Protein AF-0000000083566648 (afdb_homodimer)

Nearest PDB structures (foldseek):
  3crj-assembly1_B  TM=8.939E-01  e=5.869E-10  Haloarcula marismortui ATCC 43049
  2g3b-assembly1_B  TM=7.637E-01  e=7.105E-06  Rhodococcus jostii RHA1
  2gfn-assembly1_B  TM=8.210E-01  e=1.182E-04  Rhodococcus jostii RHA1
  3e7q-assembly1_A  TM=6.433E-01  e=3.565E-05  Pseudomonas aeruginosa
  8fw8-assembly1_B  TM=6.692E-01  e=3.257E-04  Neisseria gonorrhoeae

Radius of gyration: 29.74 Å; Cα contacts (8 Å, |Δi|>4): 534; chains: 2; bounding box: 152×76×70 Å

Sequence (474 aa):
MTDPDVREAIMEATYEALCEHGYTDLTAQDIADRTDKSKSLLFYHYDSKDDLVADLLAYLRERFDEGIKTTRTVAPTTRLAMFIDWYLYGSSGEDERRSFHTALLELRTQAPHNERYREQLQRSDEQLRTTLEGILQDGIDAGEFVDHDTAETAALLLAALDGARTRQLAFNRDEYLSQVRSGVITQVIDDLLADDASFPSEIQQELFGSAPDEASADGESAADENRDEDDAHDDDAMTDPDVREAIMEATYEALCEHGYTDLTAQDIADRTDKSKSLLFYHYDSKDDLVADLLAYLRERFDEGIKTTRTVAPTTRLAMFIDWYLYGSSGEDERRSFHTALLELRTQAPHNERYREQLQRSDEQLRTTLEGILQDGIDAGEFVDHDTAETAALLLAALDGARTRQLAFNRDEYLSQVRSGVITQVIDDLLADDASFPSEIQQELFGSAPDEASADGESAADENRDEDDAHDDDA

Foldseek 3Di:
DPDPVRLVLLLVLLLQQCLVQADVRRDLCSSCVSHVHDSVVVCVVPVGNLRSVLVSLVVVLVLLVVLLVVCPPDALLLSLVLLLCCLQQNLEDNSSVLSNLRNVVVLVVCCVVDVSSVVSVVVSVVSQQVSQLVSLVSCCVVQFFPDDDSNVLSVVSVVLSNVLSVCCNVVVPSVSSVVSVVCCCPPPVVNGGHPPHDRDPDRPDHSRPYDPDPPPCPVPPPPDPPDDPPPDDDDDD/DPDPVRLVLLLVLLLQQCLVQADVRRDLCSSCVSHVHDSVVVCVVPVGNLRSVLVSLVVVLVLLVVLLVVCPPDQLLLSLVLLLCCLQQNLEDNSSVLSNLRNVVVLVVCCVVDVSSVVSVVVSVVSQQVSQLVSLVSCCVVQFFPDDDSNVLSVVSVVLSNVLSVCCNVVVPSVSSVVSVVCCVPPPVVNGGHPPHDRDPDRPDHSRPYDPDPPPCPVPPPPDPVPPCVDDDPDDD

InterPro domains:
  IPR001647 DNA-binding HTH domain, TetR-type [PF00440] (10-55)
  IPR001647 DNA-binding HTH domain, TetR-type [PR00455] (10-23)
  IPR001647 DNA-binding HTH domain, TetR-type [PR00455] (31-54)
  IPR001647 DNA-binding HTH domain, TetR-type [PS50977] (4-64)
  IPR009057 Homedomain-like superfamily [SSF46689] (4-67)
  IPR036271 Tetracyclin repressor-like, C-terminal domain superfamily [SSF48498] (76-192)
  IPR039538 BetI-type transcriptional repressor, C-terminal [PF13977] (76-172)
  IPR050109 HTH-type, TetR-like transcriptional regulator [PTHR30055] (4-192)

Organism: NCBI:txid148449

Solvent-accessible surface area (backbone atoms only — not comparable to full-atom values): 25881 Å² total; per-residue (Å²): 128,74,53,70,66,57,46,50,47,50,38,52,17,42,50,51,31,29,31,72,50,23,60,90,66,49,48,60,60,56,26,22,71,59,41,98,48,52,54,67,55,49,50,71,77,26,90,41,66,66,50,49,53,44,48,36,55,52,50,54,47,53,53,47,54,55,27,52,63,71,41,70,84,49,55,37,50,50,44,50,49,28,51,52,46,34,73,70,54,42,60,58,64,68,67,61,40,52,23,40,53,48,24,50,52,46,48,38,68,41,13,79,80,29,68,66,48,28,51,51,51,43,53,49,48,51,50,54,44,52,51,45,26,48,37,49,45,49,15,34,75,71,57,39,25,50,89,69,64,38,67,35,50,34,45,28,51,51,15,24,51,46,14,19,49,53,48,20,57,32,60,72,36,71,62,43,44,58,38,29,52,50,26,43,42,68,45,41,48,58,75,34,37,22,94,91,40,73,72,69,91,69,80,91,61,62,53,44,66,61,66,76,70,78,75,77,77,74,69,77,77,80,76,82,82,69,75,78,83,72,76,73,86,81,79,82,134,129,72,53,68,67,56,44,48,47,50,39,50,16,42,51,52,32,29,31,73,50,24,60,89,66,48,48,60,60,55,25,22,72,59,42,98,47,52,54,66,57,50,51,71,78,28,91,42,67,64,49,50,53,42,48,35,52,53,50,52,47,51,52,47,54,55,27,53,61,71,42,70,85,50,56,36,49,50,44,50,49,29,50,54,46,34,74,71,53,43,59,56,65,69,65,61,39,53,23,40,52,50,24,49,51,45,48,38,68,41,12,79,79,29,68,66,49,27,51,49,51,44,52,49,49,49,48,54,45,51,50,46,26,47,38,48,47,50,15,35,75,71,57,39,24,50,90,71,64,37,67,35,50,34,44,27,52,52,14,24,51,46,13,19,49,51,49,19,57,33,60,72,36,71,63,41,44,59,38,28,53,51,26,44,43,69,45,40,47,57,77,34,39,22,93,91,39,74,72,69,90,71,79,91,60,62,52,42,68,61,68,76,70,77,74,77,75,75,68,75,74,78,73,80,78,73,72,83,72,82,68,71,89,73,84,92,132

Secondary structure (DSSP, 8-state):
---HHHHHHHHHHHHHHHHHHTTTT--HHHHHTTSSS-HHHHHHH-SSHHHHHHHHHHHHHHHHHHHHHTTTTS-HHHHHHHHHHHHHH-SS-HHHHHHHHHHHHHHHHHGGG-HHHHHHHHHHHHHHHHHHHHHHHHHHHTTSB-S--HHHHHHHHHHHHHHHHHHHHHHT-THHHHHHHHHHIIIIIHHHB-TT----SS--S-SS-----------------------------/---HHHHHHHHHHHHHHHHHHTTTT--HHHHHTTSSS-HHHHHHH-SSHHHHHHHHHHHHHHHHHHHHHTTTTS-HHHHHHHHHHHHHH-SS-HHHHHHHHHHHHHHHHHGGG-HHHHHHHHHHHHHHHHHHHHHHHHHHHTTSB-S--HHHHHHHHHHHHHHHHHHHHHHT-THHHHHHHHHHIIIIIHHHB-TT----SS--S-SS-----------------------------

Structure (mmCIF, N/CA/C/O backbone):
data_AF-0000000083566648-model_v1
#
loop_
_entity.id
_entity.type
_entity.pdbx_description
1 polymer 'TetR family transcriptional regulator'
#
loop_
_atom_site.group_PDB
_atom_site.id
_atom_site.type_symbol
_atom_site.label_atom_id
_atom_site.label_alt_id
_atom_site.label_comp_id
_atom_site.label_asym_id
_atom_site.label_entity_id
_atom_site.label_seq_id
_atom_site.pdbx_PDB_ins_code
_atom_site.Cartn_x
_atom_site.Cartn_y
_atom_site.Cartn_z
_atom_site.occupancy
_atom_site.B_iso_or_equiv
_atom_site.auth_seq_id
_atom_site.auth_comp_id
_atom_site.auth_asym_id
_atom_site.auth_atom_id
_atom_site.pdbx_PDB_model_num
ATOM 1 N N . MET A 1 1 ? -29.125 10.039 19.609 1 46.62 1 MET A N 1
ATOM 2 C CA . MET A 1 1 ? -28.969 9.164 18.453 1 46.62 1 MET A CA 1
ATOM 3 C C . MET A 1 1 ? -29.5 9.836 17.188 1 46.62 1 MET A C 1
ATOM 5 O O . MET A 1 1 ? -30.656 10.266 17.141 1 46.62 1 MET A O 1
ATOM 9 N N . THR A 1 2 ? -28.562 10.367 16.484 1 59.88 2 THR A N 1
ATOM 10 C CA . THR A 1 2 ? -28.938 11.125 15.297 1 59.88 2 THR A CA 1
ATOM 11 C C . THR A 1 2 ? -29.875 10.297 14.414 1 59.88 2 THR A C 1
ATOM 13 O O . THR A 1 2 ? -29.703 9.086 14.281 1 59.88 2 THR A O 1
ATOM 16 N N . ASP A 1 3 ? -31.047 10.781 14.164 1 75 3 ASP A N 1
ATOM 17 C CA . ASP A 1 3 ? -31.938 10.219 13.164 1 75 3 ASP A CA 1
ATOM 18 C C . ASP A 1 3 ? -31.156 9.633 11.992 1 75 3 ASP A C 1
ATOM 20 O O . ASP A 1 3 ? -30.203 10.25 11.508 1 75 3 ASP A O 1
ATOM 24 N N . PRO A 1 4 ? -31.391 8.359 11.688 1 76.25 4 PRO A N 1
ATOM 25 C CA . PRO A 1 4 ? -30.641 7.676 10.625 1 76.25 4 PRO A CA 1
ATOM 26 C C . PRO A 1 4 ? -30.531 8.516 9.352 1 76.25 4 PRO A C 1
ATOM 28 O O . PRO A 1 4 ? -29.5 8.484 8.68 1 76.25 4 PRO A O 1
ATOM 31 N N . ASP A 1 5 ? -31.484 9.258 9.133 1 79.44 5 ASP A N 1
ATOM 32 C CA . ASP A 1 5 ? -31.469 10.102 7.938 1 79.44 5 ASP A CA 1
ATOM 33 C C . ASP A 1 5 ? -30.453 11.242 8.086 1 79.44 5 ASP A C 1
ATOM 35 O O . ASP A 1 5 ? -29.75 11.57 7.133 1 79.44 5 ASP A O 1
ATOM 39 N N . VAL A 1 6 ? -30.469 11.75 9.289 1 84.69 6 VAL A N 1
ATOM 40 C CA . VAL A 1 6 ? -29.547 12.852 9.555 1 84.69 6 VAL A CA 1
ATOM 41 C C . VAL A 1 6 ? -28.109 12.352 9.492 1 84.69 6 VAL A C 1
ATOM 43 O O . VAL A 1 6 ? -27.25 12.992 8.891 1 84.69 6 VAL A O 1
ATOM 46 N N . ARG A 1 7 ? -27.906 11.172 10 1 90.19 7 ARG A N 1
ATOM 47 C CA . ARG A 1 7 ? -26.562 10.594 9.977 1 90.19 7 ARG A CA 1
ATOM 48 C C . ARG A 1 7 ? -26.094 10.352 8.547 1 90.19 7 ARG A C 1
ATOM 50 O O . ARG A 1 7 ? -24.969 10.68 8.195 1 90.19 7 ARG A O 1
ATOM 57 N N . GLU A 1 8 ? -27.031 9.852 7.812 1 91.06 8 GLU A N 1
ATOM 58 C CA . GLU A 1 8 ? -26.688 9.555 6.426 1 91.06 8 GLU A CA 1
ATOM 59 C C . GLU A 1 8 ? -26.297 10.82 5.672 1 91.06 8 GLU A C 1
ATOM 61 O O . GLU A 1 8 ? -25.297 10.836 4.941 1 91.06 8 GLU A O 1
ATOM 66 N N . ALA A 1 9 ? -27 11.836 5.922 1 89.88 9 ALA A N 1
ATOM 67 C CA . ALA A 1 9 ? -26.719 13.109 5.254 1 89.88 9 ALA A CA 1
ATOM 68 C C . ALA A 1 9 ? -25.359 13.664 5.684 1 89.88 9 ALA A C 1
ATOM 70 O O . ALA A 1 9 ? -24.594 14.141 4.852 1 89.88 9 ALA A O 1
ATOM 71 N N . ILE A 1 10 ? -25.094 13.5 6.906 1 92.81 10 ILE A N 1
ATOM 72 C CA . ILE A 1 10 ? -23.844 14.016 7.441 1 92.81 10 ILE A CA 1
ATOM 73 C C . ILE A 1 10 ? -22.688 13.172 6.93 1 92.81 10 ILE A C 1
ATOM 75 O O . ILE A 1 10 ? -21.625 13.711 6.566 1 92.81 10 ILE A O 1
ATOM 79 N N . MET A 1 11 ? -22.891 11.914 6.875 1 92.31 11 MET A N 1
ATOM 80 C CA . MET A 1 11 ? -21.844 11.008 6.426 1 92.31 11 MET A CA 1
ATOM 81 C C . MET A 1 11 ? -21.547 11.211 4.945 1 92.31 11 MET A C 1
ATOM 83 O O . MET A 1 11 ? -20.375 11.242 4.543 1 92.31 11 MET A O 1
ATOM 87 N N . GLU A 1 12 ? -22.562 11.438 4.195 1 89.88 12 GLU A N 1
ATOM 88 C CA . GLU A 1 12 ? -22.375 11.703 2.775 1 89.88 12 GLU A CA 1
ATOM 89 C C . GLU A 1 12 ? -21.641 13.023 2.559 1 89.88 12 GLU A C 1
ATOM 91 O O . GLU A 1 12 ? -20.719 13.109 1.737 1 89.88 12 GLU A O 1
ATOM 96 N N . ALA A 1 13 ? -22.016 13.977 3.316 1 92.25 13 ALA A N 1
ATOM 97 C CA . ALA A 1 13 ? -21.359 15.281 3.242 1 92.25 13 ALA A CA 1
ATOM 98 C C . ALA A 1 13 ? -19.906 15.188 3.682 1 92.25 13 ALA A C 1
ATOM 100 O O . ALA A 1 13 ? -19.016 15.789 3.07 1 92.25 13 ALA A O 1
ATOM 101 N N . THR A 1 14 ? -19.703 14.453 4.754 1 91.69 14 THR A N 1
ATOM 102 C CA . THR A 1 14 ? -18.359 14.258 5.254 1 91.69 14 THR A CA 1
ATOM 103 C C . THR A 1 14 ? -17.484 13.555 4.215 1 91.69 14 THR A C 1
ATOM 105 O O . THR A 1 14 ? -16.344 13.945 3.982 1 91.69 14 THR A O 1
ATOM 108 N N . TYR A 1 15 ? -18.078 12.602 3.607 1 88.38 15 TYR A N 1
ATOM 109 C CA . TYR A 1 15 ? -17.391 11.852 2.561 1 88.38 15 TYR A CA 1
ATOM 110 C C . TYR A 1 15 ? -16.984 12.773 1.415 1 88.38 15 TYR A C 1
ATOM 112 O O . TYR A 1 15 ? -15.812 12.789 1.013 1 88.38 15 TYR A O 1
ATOM 120 N N . GLU A 1 16 ? -17.875 13.523 0.971 1 88.75 16 GLU A N 1
ATOM 121 C CA . GLU A 1 16 ? -17.625 14.422 -0.154 1 88.75 16 GLU A CA 1
ATOM 122 C C . GLU A 1 16 ? -16.578 15.477 0.198 1 88.75 16 GLU A C 1
ATOM 124 O O . GLU A 1 16 ? -15.68 15.758 -0.6 1 88.75 16 GLU A O 1
ATOM 129 N N . ALA A 1 17 ? -16.688 16.047 1.339 1 90.69 17 ALA A N 1
ATOM 130 C CA . ALA A 1 17 ? -15.742 17.062 1.782 1 90.69 17 ALA A CA 1
ATOM 131 C C . ALA A 1 17 ? -14.336 16.484 1.912 1 90.69 17 ALA A C 1
ATOM 133 O O . ALA A 1 17 ? -13.359 17.109 1.517 1 90.69 17 ALA A O 1
ATOM 134 N N . LEU A 1 18 ? -14.266 15.289 2.457 1 88 18 LEU A N 1
ATOM 135 C CA . LEU A 1 18 ? -12.984 14.617 2.625 1 88 18 LEU A CA 1
ATOM 136 C C . LEU A 1 18 ? -12.336 14.336 1.272 1 88 18 LEU A C 1
ATOM 138 O O . LEU A 1 18 ? -11.133 14.539 1.1 1 88 18 LEU A O 1
ATOM 142 N N . CYS A 1 19 ? -13.141 13.906 0.337 1 83.25 19 CYS A N 1
ATOM 143 C CA . CYS A 1 19 ? -12.648 13.617 -1.005 1 83.25 19 CYS A CA 1
ATOM 144 C C . CYS A 1 19 ? -12.148 14.883 -1.688 1 83.25 19 CYS A C 1
ATOM 146 O O . CYS A 1 19 ? -11.156 14.844 -2.418 1 83.25 19 CYS A O 1
ATOM 148 N N . GLU A 1 20 ? -12.781 15.93 -1.397 1 84.56 20 GLU A N 1
ATOM 149 C CA . GLU A 1 20 ? -12.453 17.188 -2.074 1 84.56 20 GLU A CA 1
ATOM 150 C C . GLU A 1 20 ? -11.242 17.859 -1.433 1 84.56 20 GLU A C 1
ATOM 152 O O . GLU A 1 20 ? -10.352 18.344 -2.135 1 84.56 20 GLU A O 1
ATOM 157 N N . HIS A 1 21 ? -11.188 17.828 -0.092 1 85.5 21 HIS A N 1
ATOM 158 C CA . HIS A 1 21 ? -10.211 18.672 0.588 1 85.5 21 HIS A CA 1
ATOM 159 C C . HIS A 1 21 ? -9.07 17.844 1.166 1 85.5 21 HIS A C 1
ATOM 161 O O . HIS A 1 21 ? -8.008 18.391 1.496 1 85.5 21 HIS A O 1
ATOM 167 N N . GLY A 1 22 ? -9.367 16.562 1.224 1 80.88 22 GLY A N 1
ATOM 168 C CA . GLY A 1 22 ? -8.422 15.758 1.979 1 80.88 22 GLY A CA 1
ATOM 169 C C . GLY A 1 22 ? -8.594 15.883 3.48 1 80.88 22 GLY A C 1
ATOM 170 O O . GLY A 1 22 ? -9.383 16.703 3.951 1 80.88 22 GLY A O 1
ATOM 171 N N . TYR A 1 23 ? -7.891 15.086 4.18 1 80.94 23 TYR A N 1
ATOM 172 C CA . TYR A 1 23 ? -8.047 15.062 5.629 1 80.94 23 TYR A CA 1
ATOM 173 C C . TYR A 1 23 ? -7.426 16.297 6.262 1 80.94 23 TYR A C 1
ATOM 175 O O . TYR A 1 23 ? -8.023 16.922 7.148 1 80.94 23 TYR A O 1
ATOM 183 N N . THR A 1 24 ? -6.246 16.594 5.855 1 75.88 24 THR A N 1
ATOM 184 C CA . THR A 1 24 ? -5.477 17.672 6.465 1 75.88 24 THR A CA 1
ATOM 185 C C . THR A 1 24 ? -6.219 19 6.344 1 75.88 24 THR A C 1
ATOM 187 O O . THR A 1 24 ? -6.285 19.766 7.309 1 75.88 24 THR A O 1
ATOM 190 N N . ASP A 1 25 ? -6.867 19.25 5.285 1 83.56 25 ASP A N 1
ATOM 191 C CA . ASP A 1 25 ? -7.492 20.531 5.02 1 83.56 25 ASP A CA 1
ATOM 192 C C . ASP A 1 25 ? -8.992 20.484 5.305 1 83.56 25 ASP A C 1
ATOM 194 O O . ASP A 1 25 ? -9.695 21.484 5.129 1 83.56 25 ASP A O 1
ATOM 198 N N . LEU A 1 26 ? -9.445 19.375 5.77 1 89.69 26 LEU A N 1
ATOM 199 C CA . LEU A 1 26 ? -10.875 19.219 6.031 1 89.69 26 LEU A CA 1
ATOM 200 C C . LEU A 1 26 ? -11.305 20.047 7.246 1 89.69 26 LEU A C 1
ATOM 202 O O . LEU A 1 26 ? -10.625 20.031 8.273 1 89.69 26 LEU A O 1
ATOM 206 N N . THR A 1 27 ? -12.422 20.812 7.094 1 90.62 27 THR A N 1
ATOM 207 C CA . THR A 1 27 ? -12.992 21.547 8.219 1 90.62 27 THR A CA 1
ATOM 208 C C . THR A 1 27 ? -14.453 21.156 8.43 1 90.62 27 THR A C 1
ATOM 210 O O . THR A 1 27 ? -15.094 20.625 7.52 1 90.62 27 THR A O 1
ATOM 213 N N . ALA A 1 28 ? -14.875 21.5 9.609 1 91 28 ALA A N 1
ATOM 214 C CA . ALA A 1 28 ? -16.297 21.281 9.891 1 91 28 ALA A CA 1
ATOM 215 C C . ALA A 1 28 ? -17.172 22.125 8.977 1 91 28 ALA A C 1
ATOM 217 O O . ALA A 1 28 ? -18.266 21.719 8.586 1 91 28 ALA A O 1
ATOM 218 N N . GLN A 1 29 ? -16.672 23.25 8.641 1 93.19 29 GLN A N 1
ATOM 219 C CA . GLN A 1 29 ? -17.422 24.125 7.746 1 93.19 29 GLN A CA 1
ATOM 220 C C . GLN A 1 29 ? -17.547 23.531 6.352 1 93.19 29 GLN A C 1
ATOM 222 O O . GLN A 1 29 ? -18.594 23.625 5.715 1 93.19 29 GLN A O 1
ATOM 227 N N . ASP A 1 30 ? -16.547 22.906 5.906 1 94.25 30 ASP A N 1
ATOM 228 C CA . ASP A 1 30 ? -16.578 22.234 4.617 1 94.25 30 ASP A CA 1
ATOM 229 C C . ASP A 1 30 ? -17.688 21.188 4.582 1 94.25 30 ASP A C 1
ATOM 231 O O . ASP A 1 30 ? -18.328 20.984 3.545 1 94.25 30 ASP A O 1
ATOM 235 N N . ILE A 1 31 ? -17.875 20.484 5.676 1 93.94 31 ILE A N 1
ATOM 236 C CA . ILE A 1 31 ? -18.891 19.438 5.785 1 93.94 31 ILE A CA 1
ATOM 237 C C . ILE A 1 31 ? -20.281 20.062 5.867 1 93.94 31 ILE A C 1
ATOM 239 O O . ILE A 1 31 ? -21.188 19.672 5.148 1 93.94 31 ILE A O 1
ATOM 243 N N . ALA A 1 32 ? -20.406 21.078 6.684 1 93.88 32 ALA A N 1
ATOM 244 C CA . ALA A 1 32 ? -21.672 21.75 6.867 1 93.88 32 ALA A CA 1
ATOM 245 C C . ALA A 1 32 ? -22.172 22.344 5.551 1 93.88 32 ALA A C 1
ATOM 247 O O . ALA A 1 32 ? -23.375 22.312 5.262 1 93.88 32 ALA A O 1
ATOM 248 N N . ASP A 1 33 ? -21.328 22.812 4.719 1 94.38 33 ASP A N 1
ATOM 249 C CA . ASP A 1 33 ? -21.656 23.469 3.453 1 94.38 33 ASP A CA 1
ATOM 250 C C . ASP A 1 33 ? -22.297 22.469 2.484 1 94.38 33 ASP A C 1
ATOM 252 O O . ASP A 1 33 ? -22.922 22.875 1.505 1 94.38 33 ASP A O 1
ATOM 256 N N . ARG A 1 34 ? -22.172 21.266 2.793 1 91.62 34 ARG A N 1
ATOM 257 C CA . ARG A 1 34 ? -22.656 20.219 1.886 1 91.62 34 ARG A CA 1
ATOM 258 C C . ARG A 1 34 ? -23.938 19.594 2.408 1 91.62 34 ARG A C 1
ATOM 260 O O . ARG A 1 34 ? -24.438 18.609 1.844 1 91.62 34 ARG A O 1
ATOM 267 N N . THR A 1 35 ? -24.312 20.125 3.465 1 88.69 35 THR A N 1
ATOM 268 C CA . THR A 1 35 ? -25.578 19.688 4.047 1 88.69 35 THR A CA 1
ATOM 269 C C . THR A 1 35 ? -26.484 20.875 4.324 1 88.69 35 THR A C 1
ATOM 271 O O . THR A 1 35 ? -26.094 22.031 4.145 1 88.69 35 THR A O 1
ATOM 274 N N . ASP A 1 36 ? -27.688 20.531 4.621 1 88.75 36 ASP A N 1
ATOM 275 C CA . ASP A 1 36 ? -28.609 21.562 5.059 1 88.75 36 ASP A CA 1
ATOM 276 C C . ASP A 1 36 ? -28.484 21.812 6.562 1 88.75 36 ASP A C 1
ATOM 278 O O . ASP A 1 36 ? -29.359 22.453 7.16 1 88.75 36 ASP A O 1
ATOM 282 N N . LYS A 1 37 ? -27.438 21.297 7.109 1 86.38 37 LYS A N 1
ATOM 283 C CA . LYS A 1 37 ? -27.188 21.438 8.539 1 86.38 37 LYS A CA 1
ATOM 284 C C . LYS A 1 37 ? -26.109 22.469 8.82 1 86.38 37 LYS A C 1
ATOM 286 O O . LYS A 1 37 ? -25.172 22.641 8.039 1 86.38 37 LYS A O 1
ATOM 291 N N . SER A 1 38 ? -26.297 23.141 9.93 1 86.94 38 SER A N 1
ATOM 292 C CA . SER A 1 38 ? -25.312 24.141 10.328 1 86.94 38 SER A CA 1
ATOM 293 C C . SER A 1 38 ? -24.094 23.484 10.984 1 86.94 38 SER A C 1
ATOM 295 O O . SER A 1 38 ? -24.172 22.344 11.445 1 86.94 38 SER A O 1
ATOM 297 N N . LYS A 1 39 ? -23.031 24.234 11.008 1 90.69 39 LYS A N 1
ATOM 298 C CA . LYS A 1 39 ? -21.828 23.797 11.711 1 90.69 39 LYS A CA 1
ATOM 299 C C . LYS A 1 39 ? -22.125 23.531 13.188 1 90.69 39 LYS A C 1
ATOM 301 O O . LYS A 1 39 ? -21.609 22.562 13.758 1 90.69 39 LYS A O 1
ATOM 306 N N . SER A 1 40 ? -23.047 24.312 13.758 1 89.12 40 SER A N 1
ATOM 307 C CA . SER A 1 40 ? -23.422 24.156 15.164 1 89.12 40 SER A CA 1
ATOM 308 C C . SER A 1 40 ? -24.125 22.812 15.398 1 89.12 40 SER A C 1
ATOM 310 O O . SER A 1 40 ? -23.875 22.156 16.406 1 89.12 40 SER A O 1
ATOM 312 N N . LEU A 1 41 ? -24.906 22.453 14.523 1 87.75 41 LEU A N 1
ATOM 313 C CA . LEU A 1 41 ? -25.609 21.188 14.641 1 87.75 41 LEU A CA 1
ATOM 314 C C . LEU A 1 41 ? -24.641 20.016 14.539 1 87.75 41 LEU A C 1
ATOM 316 O O . LEU A 1 41 ? -24.797 19 15.227 1 87.75 41 LEU A O 1
ATOM 320 N N . LEU A 1 42 ? -23.688 20.156 13.609 1 91.12 42 LEU A N 1
ATOM 321 C CA . LEU A 1 42 ? -22.672 19.109 13.5 1 91.12 42 LEU A CA 1
ATOM 322 C C . LEU A 1 42 ? -21.984 18.875 14.844 1 91.12 42 LEU A C 1
ATOM 324 O O . LEU A 1 42 ? -21.812 17.734 15.266 1 91.12 42 LEU A O 1
ATOM 328 N N . PHE A 1 43 ? -21.75 20.031 15.523 1 88.5 43 PHE A N 1
ATOM 329 C CA . PHE A 1 43 ? -21.016 19.938 16.781 1 88.5 43 PHE A CA 1
ATOM 330 C C . PHE A 1 43 ? -21.938 19.547 17.922 1 88.5 43 PHE A C 1
ATOM 332 O O . PHE A 1 43 ? -21.453 19.188 19.016 1 88.5 43 PHE A O 1
ATOM 339 N N . TYR A 1 44 ? -23.234 19.641 17.672 1 87.06 44 TYR A N 1
ATOM 340 C CA . TYR A 1 44 ? -24.203 19.062 18.625 1 87.06 44 TYR A CA 1
ATOM 341 C C . TYR A 1 44 ? -24.109 17.547 18.641 1 87.06 44 TYR A C 1
ATOM 343 O O . TYR A 1 44 ? -24.219 16.922 19.688 1 87.06 44 TYR A O 1
ATOM 351 N N . HIS A 1 45 ? -23.781 17 17.484 1 87.56 45 HIS A N 1
ATOM 352 C CA . HIS A 1 45 ? -23.766 15.555 17.344 1 87.56 45 HIS A CA 1
ATOM 353 C C . HIS A 1 45 ? -22.359 15 17.469 1 87.56 45 HIS A C 1
ATOM 355 O O . HIS A 1 45 ? -22.172 13.859 17.906 1 87.56 45 HIS A O 1
ATOM 361 N N . TYR A 1 46 ? -21.375 15.82 17.062 1 91.5 46 TYR A N 1
ATOM 362 C CA . TYR A 1 46 ? -19.984 15.367 17.047 1 91.5 46 TYR A CA 1
ATOM 363 C C . TYR A 1 46 ? -19.078 16.344 17.781 1 91.5 46 TYR A C 1
ATOM 365 O O . TYR A 1 46 ? -19.203 17.562 17.609 1 91.5 46 TYR A O 1
ATOM 373 N N . ASP A 1 47 ? -18.156 15.844 18.484 1 87.69 47 ASP A N 1
ATOM 374 C CA . ASP A 1 47 ? -17.297 16.672 19.328 1 87.69 47 ASP A CA 1
ATOM 375 C C . ASP A 1 47 ? -16.188 17.312 18.516 1 87.69 47 ASP A C 1
ATOM 377 O O . ASP A 1 47 ? -15.633 18.344 18.922 1 87.69 47 ASP A O 1
ATOM 381 N N . SER A 1 48 ? -15.844 16.641 17.453 1 88.19 48 SER A N 1
ATOM 382 C CA . SER A 1 48 ? -14.711 17.141 16.672 1 88.19 48 SER A CA 1
ATOM 383 C C . SER A 1 48 ? -14.781 16.625 15.242 1 88.19 48 SER A C 1
ATOM 385 O O . SER A 1 48 ? -15.57 15.75 14.922 1 88.19 48 SER A O 1
ATOM 387 N N . LYS A 1 49 ? -13.977 17.188 14.445 1 87.81 49 LYS A N 1
ATOM 388 C CA . LYS A 1 49 ? -13.812 16.703 13.07 1 87.81 49 LYS A CA 1
ATOM 389 C C . LYS A 1 49 ? -13.367 15.25 13.039 1 87.81 49 LYS A C 1
ATOM 391 O O . LYS A 1 49 ? -13.836 14.469 12.203 1 87.81 49 LYS A O 1
ATOM 396 N N . ASP A 1 50 ? -12.625 14.93 14.039 1 85.88 50 ASP A N 1
ATOM 397 C CA . ASP A 1 50 ? -12.117 13.57 14.117 1 85.88 50 ASP A CA 1
ATOM 398 C C . ASP A 1 50 ? -13.25 12.578 14.406 1 85.88 50 ASP A C 1
ATOM 400 O O . ASP A 1 50 ? -13.258 11.469 13.875 1 85.88 50 ASP A O 1
ATOM 404 N N . ASP A 1 51 ? -14.156 13.047 15.164 1 88.75 51 ASP A N 1
ATOM 405 C CA . ASP A 1 51 ? -15.305 12.195 15.469 1 88.75 51 ASP A CA 1
ATOM 406 C C . ASP A 1 51 ? -16.156 11.969 14.219 1 88.75 51 ASP A C 1
ATOM 408 O O . ASP A 1 51 ? -16.688 10.875 14.016 1 88.75 51 ASP A O 1
ATOM 412 N N . LEU A 1 52 ? -16.266 12.992 13.445 1 90.75 52 LEU A N 1
ATOM 413 C CA . LEU A 1 52 ? -17.031 12.906 12.203 1 90.75 52 LEU A CA 1
ATOM 414 C C . LEU A 1 52 ? -16.375 11.93 11.234 1 90.75 52 LEU A C 1
ATOM 416 O O . LEU A 1 52 ? -17.047 11.078 10.656 1 90.75 52 LEU A O 1
ATOM 420 N N . VAL A 1 53 ? -15.109 12.047 11.164 1 90.19 53 VAL A N 1
ATOM 421 C CA . VAL A 1 53 ? -14.375 11.203 10.234 1 90.19 53 VAL A CA 1
ATOM 422 C C . VAL A 1 53 ? -14.391 9.758 10.734 1 90.19 53 VAL A C 1
ATOM 424 O O . VAL A 1 53 ? -14.531 8.82 9.938 1 90.19 53 VAL A O 1
ATOM 427 N N . ALA A 1 54 ? -14.281 9.57 11.992 1 89.06 54 ALA A N 1
ATOM 428 C CA . ALA A 1 54 ? -14.359 8.227 12.555 1 89.06 54 ALA A CA 1
ATOM 429 C C . ALA A 1 54 ? -15.719 7.59 12.281 1 89.06 54 ALA A C 1
ATOM 431 O O . ALA A 1 54 ? -15.797 6.41 11.93 1 89.06 54 ALA A O 1
ATOM 432 N N . ASP A 1 55 ? -16.688 8.352 12.438 1 90.88 55 ASP A N 1
ATOM 433 C CA . ASP A 1 55 ? -18.031 7.844 12.18 1 90.88 55 ASP A CA 1
ATOM 434 C C . ASP A 1 55 ? -18.234 7.551 10.695 1 90.88 55 ASP A C 1
ATOM 436 O O . ASP A 1 55 ? -18.953 6.617 10.328 1 90.88 55 ASP A O 1
ATOM 440 N N . LEU A 1 56 ? -17.672 8.352 9.844 1 91.75 56 LEU A N 1
ATOM 441 C CA . LEU A 1 56 ? -17.703 8.062 8.406 1 91.75 56 LEU A CA 1
ATOM 442 C C . LEU A 1 56 ? -17.094 6.695 8.117 1 91.75 56 LEU A C 1
ATOM 444 O O . LEU A 1 56 ? -17.672 5.922 7.34 1 91.75 56 LEU A O 1
ATOM 448 N N . LEU A 1 57 ? -16 6.371 8.75 1 88.75 57 LEU A N 1
ATOM 449 C CA . LEU A 1 57 ? -15.375 5.07 8.547 1 88.75 57 LEU A CA 1
ATOM 450 C C . LEU A 1 57 ? -16.312 3.941 8.977 1 88.75 57 LEU A C 1
ATOM 452 O O . LEU A 1 57 ? -16.406 2.918 8.297 1 88.75 57 LEU A O 1
ATOM 456 N N . ALA A 1 58 ? -17 4.172 10.055 1 88.88 58 ALA A N 1
ATOM 457 C CA . ALA A 1 58 ? -17.969 3.188 10.516 1 88.88 58 ALA A CA 1
ATOM 458 C C . ALA A 1 58 ? -19.125 3.059 9.531 1 88.88 58 ALA A C 1
ATOM 460 O O . ALA A 1 58 ? -19.562 1.947 9.227 1 88.88 58 ALA A O 1
ATOM 461 N N . TYR A 1 59 ? -19.547 4.156 9.062 1 89.31 59 TYR A N 1
ATOM 462 C CA . TYR A 1 59 ? -20.625 4.211 8.094 1 89.31 59 TYR A CA 1
ATOM 463 C C . TYR A 1 59 ? -20.266 3.457 6.82 1 89.31 59 TYR A C 1
ATOM 465 O O . TYR A 1 59 ? -21.062 2.672 6.301 1 89.31 59 TYR A O 1
ATOM 473 N N . LEU A 1 60 ? -19.125 3.654 6.332 1 85.5 60 LEU A N 1
ATOM 474 C CA . LEU A 1 60 ? -18.656 2.994 5.113 1 85.5 60 LEU A CA 1
ATOM 475 C C . LEU A 1 60 ? -18.516 1.492 5.332 1 85.5 60 LEU A C 1
ATOM 477 O O . LEU A 1 60 ? -18.781 0.702 4.426 1 85.5 60 LEU A O 1
ATOM 481 N N . ARG A 1 61 ? -18.094 1.109 6.48 1 87.38 61 ARG A N 1
ATOM 482 C CA . ARG A 1 61 ? -17.984 -0.306 6.82 1 87.38 61 ARG A CA 1
ATOM 483 C C . ARG A 1 61 ? -19.359 -0.973 6.801 1 87.38 61 ARG A C 1
ATOM 485 O O . ARG A 1 61 ? -19.5 -2.096 6.312 1 87.38 61 ARG A O 1
ATOM 492 N N . GLU A 1 62 ? -20.281 -0.279 7.371 1 87.5 62 GLU A N 1
ATOM 493 C CA . GLU A 1 62 ? -21.656 -0.795 7.387 1 87.5 62 GLU A CA 1
ATOM 494 C C . GLU A 1 62 ? -22.188 -0.972 5.973 1 87.5 62 GLU A C 1
ATOM 496 O O . GLU A 1 62 ? -22.828 -1.981 5.668 1 87.5 62 GLU A O 1
ATOM 501 N N . ARG A 1 63 ? -21.922 -0.034 5.152 1 83.81 63 ARG A N 1
ATOM 502 C CA . ARG A 1 63 ? -22.359 -0.113 3.764 1 83.81 63 ARG A CA 1
ATOM 503 C C . ARG A 1 63 ? -21.672 -1.265 3.035 1 83.81 63 ARG A C 1
ATOM 505 O O . ARG A 1 63 ? -22.297 -1.949 2.221 1 83.81 63 ARG A O 1
ATOM 512 N N . PHE A 1 64 ? -20.469 -1.481 3.361 1 86 64 PHE A N 1
ATOM 513 C CA . PHE A 1 64 ? -19.719 -2.602 2.805 1 86 64 PHE A CA 1
ATOM 514 C C . PHE A 1 64 ? -20.375 -3.928 3.191 1 86 64 PHE A C 1
ATOM 516 O O . PHE A 1 64 ? -20.578 -4.797 2.34 1 86 64 PHE A O 1
ATOM 523 N N . ASP A 1 65 ? -20.703 -4.023 4.441 1 86.06 65 ASP A N 1
ATOM 524 C CA . ASP A 1 65 ? -21.328 -5.25 4.938 1 86.06 65 ASP A CA 1
ATOM 525 C C . ASP A 1 65 ? -22.641 -5.527 4.219 1 86.06 65 ASP A C 1
ATOM 527 O O . ASP A 1 65 ? -22.922 -6.672 3.857 1 86.06 65 ASP 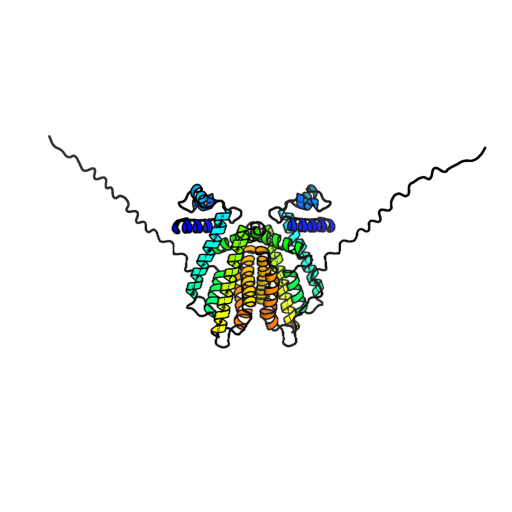A O 1
ATOM 531 N N . GLU A 1 66 ? -23.344 -4.5 4.012 1 85.12 66 GLU A N 1
ATOM 532 C CA . GLU A 1 66 ? -24.625 -4.648 3.32 1 85.12 66 GLU A CA 1
ATOM 533 C C . GLU A 1 66 ? -24.422 -5.07 1.868 1 85.12 66 GLU A C 1
ATOM 535 O O . GLU A 1 66 ? -25.172 -5.906 1.351 1 85.12 66 GLU A O 1
ATOM 540 N N . GLY A 1 67 ? -23.438 -4.52 1.258 1 83.12 67 GLY A N 1
ATOM 541 C CA . GLY A 1 67 ? -23.109 -4.891 -0.113 1 83.12 67 GLY A CA 1
ATOM 542 C C . GLY A 1 67 ? -22.688 -6.336 -0.259 1 83.12 67 GLY A C 1
ATOM 543 O O . GLY A 1 67 ? -23.109 -7.027 -1.187 1 83.12 67 GLY A O 1
ATOM 544 N N . ILE A 1 68 ? -21.906 -6.75 0.675 1 87.19 68 ILE A N 1
ATOM 545 C CA . ILE A 1 68 ? -21.391 -8.109 0.636 1 87.19 68 ILE A CA 1
ATOM 546 C C . ILE A 1 68 ? -22.531 -9.109 0.784 1 87.19 68 ILE A C 1
ATOM 548 O O . ILE A 1 68 ? -22.531 -10.164 0.138 1 87.19 68 ILE A O 1
ATOM 552 N N . LYS A 1 69 ? -23.469 -8.797 1.586 1 86.94 69 LYS A N 1
ATOM 553 C CA . LYS A 1 69 ? -24.609 -9.68 1.808 1 86.94 69 LYS A CA 1
ATOM 554 C C . LYS A 1 69 ? -25.375 -9.922 0.511 1 86.94 69 LYS A C 1
ATOM 556 O O . LYS A 1 69 ? -25.922 -11 0.299 1 86.94 69 LYS A O 1
ATOM 561 N N . THR A 1 70 ? -25.328 -8.914 -0.347 1 84.44 70 THR A N 1
ATOM 562 C CA . THR A 1 70 ? -26.094 -9.008 -1.59 1 84.44 70 THR A CA 1
ATOM 563 C C . THR A 1 70 ? -25.375 -9.906 -2.592 1 84.44 70 THR A C 1
ATOM 565 O O . THR A 1 70 ? -25.969 -10.312 -3.598 1 84.44 70 THR A O 1
ATOM 568 N N . THR A 1 71 ? -24.141 -10.273 -2.316 1 85.88 71 THR A N 1
ATOM 569 C CA . THR A 1 71 ? -23.359 -11.047 -3.271 1 85.88 71 THR A CA 1
ATOM 570 C C . THR A 1 71 ? -23.391 -12.531 -2.922 1 85.88 71 THR A C 1
ATOM 572 O O . THR A 1 71 ? -22.875 -13.367 -3.666 1 85.88 71 THR A O 1
ATOM 575 N N . ARG A 1 72 ? -24.078 -12.891 -1.91 1 85.38 72 ARG A N 1
ATOM 576 C CA . ARG A 1 72 ? -24.016 -14.258 -1.402 1 85.38 72 ARG A CA 1
ATOM 577 C C . ARG A 1 72 ? -24.719 -15.227 -2.348 1 85.38 72 ARG A C 1
ATOM 579 O O . ARG A 1 72 ? -24.531 -16.438 -2.25 1 85.38 72 ARG A O 1
ATOM 586 N N . THR A 1 73 ? -25.375 -14.672 -3.371 1 87.62 73 THR A N 1
ATOM 587 C CA . THR A 1 73 ? -26.125 -15.516 -4.293 1 87.62 73 THR A CA 1
ATOM 588 C C . THR A 1 73 ? -25.281 -15.867 -5.516 1 87.62 73 THR A C 1
ATOM 590 O O . THR A 1 73 ? -25.688 -16.688 -6.34 1 87.62 73 THR A O 1
ATOM 593 N N . VAL A 1 74 ? -24.203 -15.289 -5.625 1 90.38 74 VAL A N 1
ATOM 594 C CA . VAL A 1 74 ? -23.359 -15.547 -6.793 1 90.38 74 VAL A CA 1
ATOM 595 C C . VAL A 1 74 ? -22.203 -16.469 -6.41 1 90.38 74 VAL A C 1
ATOM 597 O O . VAL A 1 74 ? -21.875 -16.609 -5.23 1 90.38 74 VAL A O 1
ATOM 600 N N . ALA A 1 75 ? -21.578 -17.062 -7.422 1 93.56 75 ALA A N 1
ATOM 601 C CA . ALA A 1 75 ? -20.484 -18.016 -7.207 1 93.56 75 ALA A CA 1
ATOM 602 C C . ALA A 1 75 ? -19.312 -17.344 -6.508 1 93.56 75 ALA A C 1
ATOM 604 O O . ALA A 1 75 ? -19.016 -16.172 -6.75 1 93.56 75 ALA A O 1
ATOM 605 N N . PRO A 1 76 ? -18.594 -18.094 -5.645 1 95.38 76 PRO A N 1
ATOM 606 C CA . PRO A 1 76 ? -17.469 -17.531 -4.895 1 95.38 76 PRO A CA 1
ATOM 607 C C . PRO A 1 76 ? -16.422 -16.891 -5.801 1 95.38 76 PRO A C 1
ATOM 609 O O . PRO A 1 76 ? -15.852 -15.852 -5.465 1 95.38 76 PRO A O 1
ATOM 612 N N . THR A 1 77 ? -16.188 -17.5 -6.957 1 95.69 77 THR A N 1
ATOM 613 C CA . THR A 1 77 ? -15.219 -16.906 -7.887 1 95.69 77 THR A CA 1
ATOM 614 C C . THR A 1 77 ? -15.695 -15.547 -8.375 1 95.69 77 THR A C 1
ATOM 616 O O . THR A 1 77 ? -14.898 -14.617 -8.5 1 95.69 77 THR A O 1
ATOM 619 N N . THR A 1 78 ? -16.938 -15.461 -8.586 1 94.12 78 THR A N 1
ATOM 620 C CA . THR A 1 78 ? -17.531 -14.188 -9.016 1 94.12 78 THR A CA 1
ATOM 621 C C . THR A 1 78 ? -17.484 -13.172 -7.879 1 94.12 78 THR A C 1
ATOM 623 O O . THR A 1 78 ? -17.188 -12 -8.102 1 94.12 78 THR A O 1
ATOM 626 N N . ARG A 1 79 ? -17.797 -13.602 -6.691 1 94.38 79 ARG A N 1
ATOM 627 C CA . ARG A 1 79 ? -17.719 -12.734 -5.527 1 94.38 79 ARG A CA 1
ATOM 628 C C . ARG A 1 79 ? -16.297 -12.188 -5.34 1 94.38 79 ARG A C 1
ATOM 630 O O . ARG A 1 79 ? -16.125 -11.016 -5.012 1 94.38 79 ARG A O 1
ATOM 637 N N . LEU A 1 80 ? -15.312 -13.07 -5.57 1 96.12 80 LEU A N 1
ATOM 638 C CA . LEU A 1 80 ? -13.922 -12.648 -5.449 1 96.12 80 LEU A CA 1
ATOM 639 C C . LEU A 1 80 ? -13.586 -11.586 -6.488 1 96.12 80 LEU A C 1
ATOM 641 O O . LEU A 1 80 ? -12.938 -10.586 -6.168 1 96.12 80 LEU A O 1
ATOM 645 N N . ALA A 1 81 ? -14.07 -11.797 -7.668 1 94.19 81 ALA A N 1
ATOM 646 C CA . ALA A 1 81 ? -13.836 -10.828 -8.734 1 94.19 81 ALA A CA 1
ATOM 647 C C . ALA A 1 81 ? -14.484 -9.484 -8.398 1 94.19 81 ALA A C 1
ATOM 649 O O . ALA A 1 81 ? -13.883 -8.43 -8.625 1 94.19 81 ALA A O 1
ATOM 650 N N . MET A 1 82 ? -15.648 -9.523 -7.848 1 90.75 82 MET A N 1
ATOM 651 C CA . MET A 1 82 ? -16.359 -8.312 -7.449 1 90.75 82 MET A CA 1
ATOM 652 C C . MET A 1 82 ? -15.602 -7.578 -6.348 1 90.75 82 MET A C 1
ATOM 654 O O . MET A 1 82 ? -15.492 -6.352 -6.379 1 90.75 82 MET A O 1
ATOM 658 N N . PHE A 1 83 ? -15.125 -8.328 -5.438 1 92.75 83 PHE A N 1
ATOM 659 C CA . PHE A 1 83 ? -14.359 -7.75 -4.344 1 92.75 83 PHE A CA 1
ATOM 660 C C . PHE A 1 83 ? -13.117 -7.043 -4.867 1 92.75 83 PHE A C 1
ATOM 662 O O . PHE A 1 83 ? -12.852 -5.895 -4.508 1 92.75 83 PHE A O 1
ATOM 669 N N . ILE A 1 84 ? -12.375 -7.699 -5.762 1 93.94 84 ILE A N 1
ATOM 670 C CA . ILE A 1 84 ? -11.133 -7.172 -6.312 1 93.94 84 ILE A CA 1
ATOM 671 C C . ILE A 1 84 ? -11.43 -5.902 -7.113 1 93.94 84 ILE A C 1
ATOM 673 O O . ILE A 1 84 ? -10.766 -4.879 -6.93 1 93.94 84 ILE A O 1
ATOM 677 N N . ASP A 1 85 ? -12.414 -5.867 -7.902 1 90.25 85 ASP A N 1
ATOM 678 C CA . ASP A 1 85 ? -12.734 -4.727 -8.758 1 90.25 85 ASP A CA 1
ATOM 679 C C . ASP A 1 85 ? -13.25 -3.551 -7.926 1 90.25 85 ASP A C 1
ATOM 681 O O . ASP A 1 85 ? -12.938 -2.395 -8.219 1 90.25 85 ASP A O 1
ATOM 685 N N . TRP A 1 86 ? -14 -3.92 -6.965 1 86.81 86 TRP A N 1
ATOM 686 C CA . TRP A 1 86 ? -14.461 -2.873 -6.062 1 86.81 86 TRP A CA 1
ATOM 687 C C . TRP A 1 86 ? -13.289 -2.205 -5.355 1 86.81 86 TRP A C 1
ATOM 689 O O . TRP A 1 86 ? -13.234 -0.979 -5.246 1 86.81 86 TRP A O 1
ATOM 699 N N . TYR A 1 87 ? -12.398 -2.99 -4.855 1 90 87 TYR A N 1
ATOM 700 C CA . TYR A 1 87 ? -11.258 -2.463 -4.117 1 90 87 TYR A CA 1
ATOM 701 C C . TYR A 1 87 ? -10.391 -1.585 -5.012 1 90 87 TYR A C 1
ATOM 703 O O . TYR A 1 87 ? -9.93 -0.519 -4.59 1 90 87 TYR A O 1
ATOM 711 N N . LEU A 1 88 ? -10.203 -1.989 -6.25 1 89.88 88 LEU A N 1
ATOM 712 C CA . LEU A 1 88 ? -9.281 -1.311 -7.148 1 89.88 88 LEU A CA 1
ATOM 713 C C . LEU A 1 88 ? -9.945 -0.109 -7.809 1 89.88 88 LEU A C 1
ATOM 715 O O . LEU A 1 88 ? -9.312 0.935 -7.992 1 89.88 88 LEU A O 1
ATOM 719 N N . TYR A 1 89 ? -11.211 -0.274 -8.141 1 81.81 89 TYR A N 1
ATOM 720 C CA . TYR A 1 89 ? -11.812 0.712 -9.023 1 81.81 89 TYR A CA 1
ATOM 721 C C . TYR A 1 89 ? -12.961 1.436 -8.344 1 81.81 89 TYR A C 1
ATOM 723 O O . TYR A 1 89 ? -13.391 2.5 -8.789 1 81.81 89 TYR A O 1
ATOM 731 N N . GLY A 1 90 ? -13.352 1.009 -7.203 1 75.06 90 GLY A N 1
ATOM 732 C CA . GLY A 1 90 ? -14.453 1.629 -6.492 1 75.06 90 GLY A CA 1
ATOM 733 C C . GLY A 1 90 ? -15.805 1.358 -7.137 1 75.06 90 GLY A C 1
ATOM 734 O O . GLY A 1 90 ? -15.898 0.585 -8.094 1 75.06 90 GLY A O 1
ATOM 735 N N . SER A 1 91 ? -16.953 1.737 -6.402 1 59.91 91 SER A N 1
ATOM 736 C CA . SER A 1 91 ? -18.312 1.607 -6.914 1 59.91 91 SER A CA 1
ATOM 737 C C . SER A 1 91 ? -18.703 2.805 -7.777 1 59.91 91 SER A C 1
ATOM 739 O O . SER A 1 91 ? -19.641 2.727 -8.57 1 59.91 91 SER A O 1
ATOM 741 N N . SER A 1 92 ? -18.016 3.971 -7.543 1 58.38 92 SER A N 1
ATOM 742 C CA . SER A 1 92 ? -18.516 5.195 -8.156 1 58.38 92 SER A CA 1
ATOM 743 C C . SER A 1 92 ? -17.531 5.746 -9.18 1 58.38 92 SER A C 1
ATOM 745 O O . SER A 1 92 ? -16.469 5.164 -9.398 1 58.38 92 SER A O 1
ATOM 747 N N . GLY A 1 93 ? -17.734 6.945 -9.781 1 56.06 93 GLY A N 1
ATOM 748 C CA . GLY A 1 93 ? -16.969 7.645 -10.805 1 56.06 93 GLY A CA 1
ATOM 749 C C . GLY A 1 93 ? -15.5 7.809 -10.438 1 56.06 93 GLY A C 1
ATOM 750 O O . GLY A 1 93 ? -15.141 7.789 -9.258 1 56.06 93 GLY A O 1
ATOM 751 N N . GLU A 1 94 ? -14.531 7.641 -11.289 1 57.19 94 GLU A N 1
ATOM 752 C CA . GLU A 1 94 ? -13.078 7.57 -11.211 1 57.19 94 GLU A CA 1
ATOM 753 C C . GLU A 1 94 ? -12.523 8.664 -10.305 1 57.19 94 GLU A C 1
ATOM 755 O O . GLU A 1 94 ? -11.672 8.406 -9.453 1 57.19 94 GLU A O 1
ATOM 760 N N . ASP A 1 95 ? -13.086 9.805 -10.414 1 58.59 95 ASP A N 1
ATOM 761 C CA . ASP A 1 95 ? -12.5 10.953 -9.727 1 58.59 95 ASP A CA 1
ATOM 762 C C . ASP A 1 95 ? -12.812 10.914 -8.234 1 58.59 95 ASP A C 1
ATOM 764 O O . ASP A 1 95 ? -11.953 11.234 -7.406 1 58.59 95 ASP A O 1
ATOM 768 N N . GLU A 1 96 ? -13.984 10.531 -7.93 1 59.34 96 GLU A N 1
ATOM 769 C CA . GLU A 1 96 ? -14.398 10.477 -6.531 1 59.34 96 GLU A CA 1
ATOM 770 C C . GLU A 1 96 ? -13.641 9.375 -5.781 1 59.34 96 GLU A C 1
ATOM 772 O O . GLU A 1 96 ? -13.25 9.562 -4.629 1 59.34 96 GLU A O 1
ATOM 777 N N . ARG A 1 97 ? -13.266 8.484 -6.5 1 58.03 97 ARG A N 1
ATOM 778 C CA . ARG A 1 97 ? -12.57 7.336 -5.926 1 58.03 97 ARG A CA 1
ATOM 779 C C . ARG A 1 97 ? -11.125 7.676 -5.594 1 58.03 97 ARG A C 1
ATOM 781 O O . ARG A 1 97 ? -10.633 7.32 -4.52 1 58.03 97 ARG A O 1
ATOM 788 N N . ARG A 1 98 ? -10.586 8.32 -6.453 1 63.94 98 ARG A N 1
ATOM 789 C CA . ARG A 1 98 ? -9.203 8.719 -6.238 1 63.94 98 ARG A CA 1
ATOM 790 C C . ARG A 1 98 ? -9.07 9.609 -5.004 1 63.94 98 ARG A C 1
ATOM 792 O O . ARG A 1 98 ? -8.141 9.445 -4.211 1 63.94 98 ARG A O 1
ATOM 799 N N . SER A 1 99 ? -10.125 10.359 -4.949 1 69 99 SER A N 1
ATOM 800 C CA . SER A 1 99 ? -10.086 11.32 -3.848 1 69 99 SER A CA 1
ATOM 801 C C . SER A 1 99 ? -10.273 10.625 -2.504 1 69 99 SER A C 1
ATOM 803 O O . SER A 1 99 ? -9.594 10.961 -1.528 1 69 99 SER A O 1
ATOM 805 N N . PHE A 1 100 ? -11.109 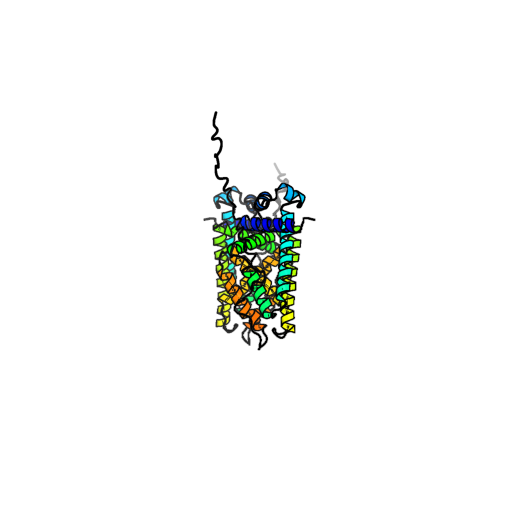9.602 -2.588 1 73.44 100 PHE A N 1
ATOM 806 C CA . PHE A 1 100 ? -11.359 8.922 -1.323 1 73.44 100 PHE A CA 1
ATOM 807 C C . PHE A 1 100 ? -10.141 8.125 -0.884 1 73.44 100 PHE A C 1
ATOM 809 O O . PHE A 1 100 ? -9.766 8.148 0.29 1 73.44 100 PHE A O 1
ATOM 816 N N . HIS A 1 101 ? -9.508 7.48 -1.791 1 77.38 101 HIS A N 1
ATOM 817 C CA . HIS A 1 101 ? -8.336 6.676 -1.453 1 77.38 101 HIS A CA 1
ATOM 818 C C . HIS A 1 101 ? -7.184 7.551 -0.986 1 77.38 101 HIS A C 1
ATOM 820 O O . HIS A 1 101 ? -6.422 7.164 -0.095 1 77.38 101 HIS A O 1
ATOM 826 N N . THR A 1 102 ? -7.188 8.695 -1.576 1 75.12 102 THR A N 1
ATOM 827 C CA . THR A 1 102 ? -6.18 9.648 -1.119 1 75.12 102 THR A CA 1
ATOM 828 C C . THR A 1 102 ? -6.438 10.055 0.329 1 75.12 102 THR A C 1
ATOM 830 O O . THR A 1 102 ? -5.516 10.07 1.146 1 75.12 102 THR A O 1
ATOM 833 N N . ALA A 1 103 ? -7.695 10.305 0.593 1 78 103 ALA A N 1
ATOM 834 C CA . ALA A 1 103 ? -8.07 10.664 1.958 1 78 103 ALA A CA 1
ATOM 835 C C . ALA A 1 103 ? -7.789 9.516 2.924 1 78 103 ALA A C 1
ATOM 837 O O . ALA A 1 103 ? -7.309 9.742 4.039 1 78 103 ALA A O 1
ATOM 838 N N . LEU A 1 104 ? -8.031 8.344 2.469 1 82.06 104 LEU A N 1
ATOM 839 C CA . LEU A 1 104 ? -7.801 7.172 3.307 1 82.06 104 LEU A CA 1
ATOM 840 C C . LEU A 1 104 ? -6.312 6.984 3.586 1 82.06 104 LEU A C 1
ATOM 842 O O . LEU A 1 104 ? -5.926 6.645 4.703 1 82.06 104 LEU A O 1
ATOM 846 N N . LEU A 1 105 ? -5.523 7.199 2.596 1 81.19 105 LEU A N 1
ATOM 847 C CA . LEU A 1 105 ? -4.078 7.125 2.777 1 81.19 105 LEU A CA 1
ATOM 848 C C . LEU A 1 105 ? -3.605 8.156 3.793 1 81.19 105 LEU A C 1
ATOM 850 O O . LEU A 1 105 ? -2.75 7.867 4.633 1 81.19 105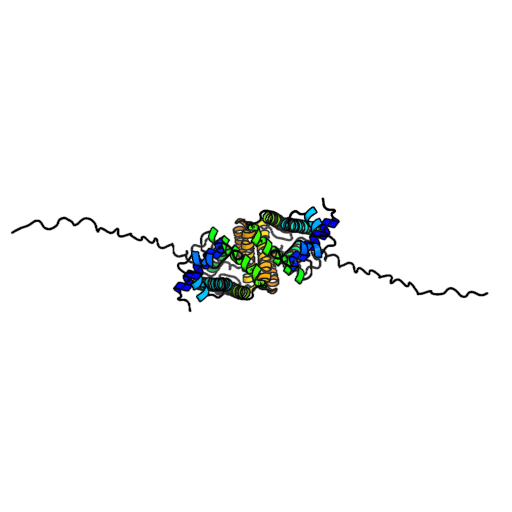 LEU A O 1
ATOM 854 N N . GLU A 1 106 ? -4.172 9.32 3.711 1 79.94 106 GLU A N 1
ATOM 855 C CA . GLU A 1 106 ? -3.834 10.367 4.68 1 79.94 106 GLU A CA 1
ATOM 856 C C . GLU A 1 106 ? -4.227 9.945 6.094 1 79.94 106 GLU A C 1
ATOM 858 O O . GLU A 1 106 ? -3.465 10.164 7.043 1 79.94 106 GLU A O 1
ATOM 863 N N . LEU A 1 107 ? -5.387 9.367 6.203 1 82.75 107 LEU A N 1
ATOM 864 C CA . LEU A 1 107 ? -5.844 8.914 7.512 1 82.75 107 LEU A CA 1
ATOM 865 C C . LEU A 1 107 ? -4.926 7.828 8.062 1 82.75 107 LEU A C 1
ATOM 867 O O . LEU A 1 107 ? -4.648 7.789 9.266 1 82.75 107 LEU A O 1
ATOM 871 N N . ARG A 1 108 ? -4.395 7.02 7.207 1 80.5 108 ARG A N 1
ATOM 872 C CA . ARG A 1 108 ? -3.496 5.941 7.609 1 80.5 108 ARG A CA 1
ATOM 873 C C . ARG A 1 108 ? -2.182 6.496 8.148 1 80.5 108 ARG A C 1
ATOM 875 O O . ARG A 1 108 ? -1.595 5.93 9.07 1 80.5 108 ARG A O 1
ATOM 882 N N . THR A 1 109 ? -1.746 7.609 7.59 1 77.5 109 THR A N 1
ATOM 883 C CA . THR A 1 109 ? -0.512 8.227 8.055 1 77.5 109 THR A CA 1
ATOM 884 C C . THR A 1 109 ? -0.707 8.852 9.438 1 77.5 109 THR A C 1
ATOM 886 O O . THR A 1 109 ? 0.255 9.023 10.188 1 77.5 109 THR A O 1
ATOM 889 N N . GLN A 1 110 ? -1.981 9.133 9.734 1 76.75 110 GLN A N 1
ATOM 890 C CA . GLN A 1 110 ? -2.287 9.758 11.016 1 76.75 110 GLN A CA 1
ATOM 891 C C . GLN A 1 110 ? -2.582 8.711 12.086 1 76.75 110 GLN A C 1
ATOM 893 O O . GLN A 1 110 ? -2.572 9.008 13.281 1 76.75 110 GLN A O 1
ATOM 898 N N . ALA A 1 111 ? -2.826 7.543 11.648 1 77.56 111 ALA A N 1
ATOM 899 C CA . ALA A 1 111 ? -3.309 6.473 12.516 1 77.56 111 ALA A CA 1
ATOM 900 C C . ALA A 1 111 ? -2.344 6.23 13.672 1 77.56 111 ALA A C 1
ATOM 902 O O . ALA A 1 111 ? -2.77 6.062 14.82 1 77.56 111 ALA A O 1
ATOM 903 N N . PRO A 1 112 ? -1.035 6.332 13.43 1 72.06 112 PRO A N 1
ATOM 904 C CA . PRO A 1 112 ? -0.12 6.094 14.547 1 72.06 112 PRO A CA 1
ATOM 905 C C . PRO A 1 112 ? -0.263 7.133 15.656 1 72.06 112 PRO A C 1
ATOM 907 O O . PRO A 1 112 ? 0.084 6.863 16.812 1 72.06 112 PRO A O 1
ATOM 910 N N . HIS A 1 113 ? -0.834 8.25 15.336 1 74.38 113 HIS A N 1
ATOM 911 C CA . HIS A 1 113 ? -0.888 9.344 16.297 1 74.38 113 HIS A CA 1
ATOM 912 C C . HIS A 1 113 ? -2.314 9.586 16.781 1 74.38 113 HIS A C 1
ATOM 914 O O . HIS A 1 113 ? -2.551 10.461 17.609 1 74.38 113 HIS A O 1
ATOM 920 N N . ASN A 1 114 ? -3.254 8.914 16.266 1 78.44 114 ASN A N 1
ATOM 921 C CA . ASN A 1 114 ? -4.664 9.055 16.594 1 78.44 114 ASN A CA 1
ATOM 922 C C . ASN A 1 114 ? -5.316 7.695 16.844 1 78.44 114 ASN A C 1
ATOM 924 O O . ASN A 1 114 ? -5.637 6.973 15.906 1 78.44 114 ASN A O 1
ATOM 928 N N . GLU A 1 115 ? -5.586 7.453 18.062 1 80.69 115 GLU A N 1
ATOM 929 C CA . GLU A 1 115 ? -6.082 6.141 18.453 1 80.69 115 GLU A CA 1
ATOM 930 C C . GLU A 1 115 ? -7.465 5.871 17.859 1 80.69 115 GLU A C 1
ATOM 932 O O . GLU A 1 115 ? -7.789 4.73 17.531 1 80.69 115 GLU A O 1
ATOM 937 N N . ARG A 1 116 ? -8.203 6.871 17.766 1 79.06 116 ARG A N 1
ATOM 938 C CA . ARG A 1 116 ? -9.555 6.703 17.234 1 79.06 116 ARG A CA 1
ATOM 939 C C . ARG A 1 116 ? -9.516 6.266 15.773 1 79.06 116 ARG A C 1
ATOM 941 O O . ARG A 1 116 ? -10.258 5.367 15.367 1 79.06 116 ARG A O 1
ATOM 948 N N . TYR A 1 117 ? -8.648 6.828 15.031 1 81.5 117 TYR A N 1
ATOM 949 C CA . TYR A 1 117 ? -8.477 6.438 13.641 1 81.5 117 TYR A CA 1
ATOM 950 C C . TYR A 1 117 ? -7.914 5.023 13.531 1 81.5 117 TYR A C 1
ATOM 952 O O . TYR A 1 117 ? -8.391 4.215 12.734 1 81.5 117 TYR A O 1
ATOM 960 N N . ARG A 1 118 ? -7.035 4.836 14.398 1 82.94 118 ARG A N 1
ATOM 961 C CA . ARG A 1 118 ? -6.395 3.527 14.359 1 82.94 118 ARG A CA 1
ATOM 962 C C . ARG A 1 118 ? -7.406 2.416 14.617 1 82.94 118 ARG A C 1
ATOM 964 O O . ARG A 1 118 ? -7.418 1.406 13.906 1 82.94 118 ARG A O 1
ATOM 971 N N . GLU A 1 119 ? -8.25 2.598 15.508 1 86.19 119 GLU A N 1
ATOM 972 C CA . GLU A 1 119 ? -9.25 1.588 15.844 1 86.19 119 GLU A CA 1
ATOM 973 C C . GLU A 1 119 ? -10.219 1.366 14.688 1 86.19 119 GLU A C 1
ATOM 975 O O . GLU A 1 119 ? -10.547 0.225 14.359 1 86.19 119 GLU A O 1
ATOM 980 N N . GLN A 1 120 ? -10.672 2.49 14.141 1 86.5 120 GLN A N 1
ATOM 981 C CA . GLN A 1 120 ? -11.633 2.371 13.047 1 86.5 120 GLN A CA 1
ATOM 982 C C . GLN A 1 120 ? -10.992 1.724 11.82 1 86.5 120 GLN A C 1
ATOM 984 O O . GLN A 1 120 ? -11.609 0.891 11.156 1 86.5 120 GLN A O 1
ATOM 989 N N . LEU A 1 121 ? -9.789 2.031 11.586 1 86.62 121 LEU A N 1
ATOM 990 C CA . LEU A 1 121 ? -9.07 1.463 10.453 1 86.62 121 LEU A CA 1
ATOM 991 C C . LEU A 1 121 ? -8.781 -0.018 10.672 1 86.62 121 LEU A C 1
ATOM 993 O O . LEU A 1 121 ? -8.867 -0.82 9.742 1 86.62 121 LEU A O 1
ATOM 997 N N . GLN A 1 122 ? -8.492 -0.356 11.883 1 87.81 122 GLN A N 1
ATOM 998 C CA . GLN A 1 122 ? -8.25 -1.756 12.219 1 87.81 122 GLN A CA 1
ATOM 999 C C . GLN A 1 122 ? -9.523 -2.588 12.055 1 87.81 122 GLN A C 1
ATOM 1001 O O . GLN A 1 122 ? -9.477 -3.707 11.539 1 87.81 122 GLN A O 1
ATOM 1006 N N . ARG A 1 123 ? -10.578 -2.033 12.477 1 89.31 123 ARG A N 1
ATOM 1007 C CA . ARG A 1 123 ? -11.852 -2.721 12.32 1 89.31 123 ARG A CA 1
ATOM 1008 C C . ARG A 1 123 ? -12.195 -2.91 10.844 1 89.31 123 ARG A C 1
ATOM 1010 O O . ARG A 1 123 ? -12.68 -3.969 10.445 1 89.31 123 ARG A O 1
ATOM 1017 N N . SER A 1 124 ? -11.961 -1.878 10.125 1 88.38 124 SER A N 1
ATOM 1018 C CA . SER A 1 124 ? -12.195 -1.959 8.688 1 88.38 124 SER A CA 1
ATOM 1019 C C . SER A 1 124 ? -11.32 -3.025 8.039 1 88.38 124 SER A C 1
ATOM 1021 O O . SER A 1 124 ? -11.789 -3.805 7.211 1 88.38 124 SER A O 1
ATOM 1023 N N . ASP A 1 125 ? -10.133 -3.09 8.453 1 90 125 ASP A N 1
ATOM 1024 C CA . ASP A 1 125 ? -9.203 -4.074 7.906 1 90 125 ASP A CA 1
ATOM 1025 C C . ASP A 1 125 ? -9.625 -5.492 8.266 1 90 125 ASP A C 1
ATOM 1027 O O . ASP A 1 125 ? -9.586 -6.395 7.43 1 90 125 ASP A O 1
ATOM 1031 N N . GLU A 1 126 ? -10.016 -5.648 9.461 1 91.69 126 GLU A N 1
ATOM 1032 C CA . GLU A 1 126 ? -10.469 -6.957 9.922 1 91.69 126 GLU A CA 1
ATOM 1033 C C . GLU A 1 126 ? -11.703 -7.418 9.141 1 91.69 126 GLU A C 1
ATOM 1035 O O . GLU A 1 126 ? -11.812 -8.594 8.797 1 91.69 126 GLU A O 1
ATOM 1040 N N . GLN A 1 127 ? -12.492 -6.535 8.891 1 92.62 127 GLN A N 1
ATOM 1041 C CA . GLN A 1 127 ? -13.695 -6.859 8.125 1 92.62 127 GLN A CA 1
ATOM 1042 C C . GLN A 1 127 ? -13.344 -7.273 6.699 1 92.62 127 GLN A C 1
ATOM 1044 O O . GLN A 1 127 ? -13.914 -8.234 6.172 1 92.62 127 GLN A O 1
ATOM 1049 N N . LEU A 1 128 ? -12.508 -6.52 6.078 1 93.19 128 LEU A N 1
ATOM 1050 C CA . LEU A 1 128 ? -12.062 -6.863 4.73 1 93.19 128 LEU A CA 1
ATOM 1051 C C . LEU A 1 128 ? -11.43 -8.25 4.707 1 93.19 128 LEU A C 1
ATOM 1053 O O . LEU A 1 128 ? -11.742 -9.062 3.836 1 93.19 128 LEU A O 1
ATOM 1057 N N . ARG A 1 129 ? -10.633 -8.5 5.707 1 94.56 129 ARG A N 1
ATOM 1058 C CA . ARG A 1 129 ? -9.922 -9.773 5.781 1 94.56 129 ARG A CA 1
ATOM 1059 C C . ARG A 1 129 ? -10.898 -10.93 5.988 1 94.56 129 ARG A C 1
ATOM 1061 O O . ARG A 1 129 ? -10.836 -11.938 5.281 1 94.56 129 ARG A O 1
ATOM 1068 N N . THR A 1 130 ? -11.766 -10.711 6.91 1 95.62 130 THR A N 1
ATOM 1069 C CA . THR A 1 130 ? -12.742 -11.758 7.219 1 95.62 130 THR A CA 1
ATOM 1070 C C . THR A 1 130 ? -13.633 -12.039 6.012 1 95.62 130 THR A C 1
ATOM 1072 O O . THR A 1 130 ? -13.922 -13.203 5.711 1 95.62 130 THR A O 1
ATOM 1075 N N . THR A 1 131 ? -14.023 -11.023 5.363 1 95.56 131 THR A N 1
ATOM 1076 C CA . THR A 1 131 ? -14.859 -11.172 4.176 1 95.56 131 THR A CA 1
ATOM 1077 C C . THR A 1 131 ? -14.117 -11.945 3.086 1 95.56 131 THR A C 1
ATOM 1079 O O . THR A 1 131 ? -14.656 -12.891 2.516 1 95.56 131 THR A O 1
ATOM 1082 N N . LEU A 1 132 ? -12.914 -11.547 2.818 1 96.81 132 LEU A N 1
ATOM 1083 C CA . LEU A 1 132 ? -12.133 -12.188 1.769 1 96.81 132 LEU A CA 1
ATOM 1084 C C . LEU A 1 132 ? -11.844 -13.648 2.119 1 96.81 132 LEU A C 1
ATOM 1086 O O . LEU A 1 132 ? -11.969 -14.531 1.27 1 96.81 132 LEU A O 1
ATOM 1090 N N . GLU A 1 133 ? -11.469 -13.906 3.344 1 97.62 133 GLU A N 1
ATOM 1091 C CA . GLU A 1 133 ? -11.258 -15.281 3.795 1 97.62 133 GLU A CA 1
ATOM 1092 C C . GLU A 1 133 ? -12.523 -16.125 3.631 1 97.62 133 GLU A C 1
ATOM 1094 O O . GLU A 1 133 ? -12.453 -17.281 3.23 1 97.62 133 GLU A O 1
ATOM 1099 N N . GLY A 1 134 ? -13.609 -15.492 3.977 1 97.06 134 GLY A N 1
ATOM 1100 C CA . GLY A 1 134 ? -14.891 -16.172 3.812 1 97.06 134 GLY A CA 1
ATOM 1101 C C . GLY A 1 134 ? -15.188 -16.531 2.369 1 97.06 134 GLY A C 1
ATOM 1102 O O . GLY A 1 134 ? -15.641 -17.641 2.084 1 97.06 134 GLY A O 1
ATOM 1103 N N . ILE A 1 135 ? -14.961 -15.633 1.457 1 96.88 135 ILE A N 1
ATOM 1104 C CA . ILE A 1 135 ? -15.18 -15.883 0.036 1 96.88 135 ILE A CA 1
ATOM 1105 C C . ILE A 1 135 ? -14.289 -17.031 -0.426 1 96.88 135 ILE A C 1
ATOM 1107 O O . ILE A 1 135 ? -14.75 -17.938 -1.126 1 96.88 135 ILE A O 1
ATOM 1111 N N . LEU A 1 136 ? -13.008 -17.016 -0.034 1 98.12 136 LEU A N 1
ATOM 1112 C CA . LEU A 1 136 ? -12.055 -18.047 -0.417 1 98.12 136 LEU A CA 1
ATOM 1113 C C . LEU A 1 136 ? -12.461 -19.406 0.148 1 98.12 136 LEU A C 1
ATOM 1115 O O . LEU A 1 136 ? -12.406 -20.422 -0.554 1 98.12 136 LEU A O 1
ATOM 1119 N N . GLN A 1 137 ? -12.906 -19.375 1.403 1 98.31 137 GLN A N 1
ATOM 1120 C CA . GLN A 1 137 ? -13.336 -20.625 2.031 1 98.31 137 GLN A CA 1
ATOM 1121 C C . GLN A 1 137 ? -14.586 -21.172 1.354 1 98.31 137 GLN A C 1
ATOM 1123 O O . GLN A 1 137 ? -14.688 -22.375 1.109 1 98.31 137 GLN A O 1
ATOM 1128 N N . ASP A 1 138 ? -15.516 -20.328 1.082 1 97.38 138 ASP A N 1
ATOM 1129 C CA . ASP A 1 138 ? -16.703 -20.734 0.344 1 97.38 138 ASP A CA 1
ATOM 1130 C C . ASP A 1 138 ? -16.328 -21.375 -0.992 1 97.38 138 ASP A C 1
ATOM 1132 O O . ASP A 1 138 ? -16.969 -22.344 -1.43 1 97.38 138 ASP A O 1
ATOM 1136 N N . GLY A 1 139 ? -15.336 -20.797 -1.645 1 97.69 139 GLY A N 1
ATOM 1137 C CA . GLY A 1 139 ? -14.859 -21.344 -2.908 1 97.69 139 GLY A CA 1
ATOM 1138 C C . GLY A 1 139 ? -14.266 -22.734 -2.773 1 97.69 139 GLY A C 1
ATOM 1139 O O . GLY A 1 139 ? -14.469 -23.594 -3.639 1 97.69 139 GLY A O 1
ATOM 1140 N N . ILE A 1 140 ? -13.523 -22.953 -1.681 1 98.12 140 ILE A N 1
ATOM 1141 C CA . ILE A 1 140 ? -12.977 -24.281 -1.409 1 98.12 140 ILE A CA 1
ATOM 1142 C C . ILE A 1 140 ? -14.117 -25.266 -1.17 1 98.12 140 ILE A C 1
ATOM 1144 O O . ILE A 1 140 ? -14.148 -26.344 -1.764 1 98.12 140 ILE A O 1
ATOM 1148 N N . ASP A 1 141 ? -15.07 -24.844 -0.379 1 97.62 141 ASP A N 1
ATOM 1149 C CA . ASP A 1 141 ? -16.188 -25.688 -0.012 1 97.62 141 ASP A CA 1
ATOM 1150 C C . ASP A 1 141 ? -17.047 -26.031 -1.232 1 97.62 141 ASP A C 1
ATOM 1152 O O . ASP A 1 141 ? -17.594 -27.125 -1.326 1 97.62 141 ASP A O 1
ATOM 1156 N N . ALA A 1 142 ? -17.156 -25.141 -2.17 1 96.44 142 ALA A N 1
ATOM 1157 C CA . ALA A 1 142 ? -17.969 -25.312 -3.375 1 96.44 142 ALA A CA 1
ATOM 1158 C C . ALA A 1 142 ? -17.188 -26.062 -4.449 1 96.44 142 ALA A C 1
ATOM 1160 O O . ALA A 1 142 ? -17.734 -26.375 -5.512 1 96.44 142 ALA A O 1
ATOM 1161 N N . GLY A 1 143 ? -15.922 -26.234 -4.227 1 97.25 143 GLY A N 1
ATOM 1162 C CA . GLY A 1 143 ? -15.094 -26.953 -5.188 1 97.25 143 GLY A CA 1
ATOM 1163 C C . GLY A 1 143 ? -14.617 -26.062 -6.328 1 97.25 143 GLY A C 1
ATOM 1164 O O . GLY A 1 143 ? -14.211 -26.578 -7.383 1 97.25 143 GLY A O 1
ATOM 1165 N N . GLU A 1 144 ? -14.688 -24.766 -6.137 1 97.31 144 GLU A N 1
ATOM 1166 C CA . GLU A 1 144 ? -14.242 -23.828 -7.164 1 97.31 144 GLU A CA 1
ATOM 1167 C C . GLU A 1 144 ? -12.758 -23.5 -7.008 1 97.31 144 GLU A C 1
ATOM 1169 O O . GLU A 1 144 ? -12.102 -23.109 -7.973 1 97.31 144 GLU A O 1
ATOM 1174 N N . PHE A 1 145 ? -12.297 -23.594 -5.797 1 97.81 145 PHE A N 1
ATOM 1175 C CA . PHE A 1 145 ? -10.883 -23.422 -5.492 1 97.81 145 PHE A CA 1
ATOM 1176 C C . PHE A 1 145 ? -10.297 -24.703 -4.918 1 97.81 145 PHE A C 1
ATOM 1178 O O . PHE A 1 145 ? -10.992 -25.469 -4.238 1 97.81 145 PHE A O 1
ATOM 1185 N N . VAL A 1 146 ? -9.016 -24.953 -5.168 1 97.62 146 VAL A N 1
ATOM 1186 C CA . VAL A 1 146 ? -8.281 -26.016 -4.504 1 97.62 146 VAL A CA 1
ATOM 1187 C C . VAL A 1 146 ? -7.992 -25.625 -3.057 1 97.62 146 VAL A C 1
ATOM 1189 O O . VAL A 1 146 ? -8.062 -24.453 -2.699 1 97.62 146 VAL A O 1
ATOM 1192 N N . ASP A 1 147 ? -7.703 -26.578 -2.252 1 97.5 147 ASP A N 1
ATOM 1193 C CA . ASP A 1 147 ? -7.359 -26.312 -0.858 1 97.5 147 ASP A CA 1
ATOM 1194 C C . ASP A 1 147 ? -6.105 -25.453 -0.754 1 97.5 147 ASP A C 1
ATOM 1196 O O . ASP A 1 147 ? -5.133 -25.672 -1.476 1 97.5 147 ASP A O 1
ATOM 1200 N N . HIS A 1 148 ? -6.223 -24.484 0.007 1 96.5 148 HIS A N 1
ATOM 1201 C CA . HIS A 1 148 ? -5.113 -23.562 0.25 1 96.5 148 HIS A CA 1
ATOM 1202 C C . HIS A 1 148 ? -5.293 -22.812 1.567 1 96.5 148 HIS A C 1
ATOM 1204 O O . HIS A 1 148 ? -6.34 -22.938 2.213 1 96.5 148 HIS A O 1
ATOM 1210 N N . ASP A 1 149 ? -4.289 -22.109 2.02 1 97 149 ASP A N 1
ATOM 1211 C CA . ASP A 1 149 ? -4.367 -21.281 3.217 1 97 149 ASP A CA 1
ATOM 1212 C C . ASP A 1 149 ? -5.102 -19.969 2.932 1 97 149 ASP A C 1
ATOM 1214 O O . ASP A 1 149 ? -4.508 -19.016 2.418 1 97 149 ASP A O 1
ATOM 1218 N N . THR A 1 150 ? -6.379 -19.922 3.336 1 97.88 150 THR A N 1
ATOM 1219 C CA . THR A 1 150 ? -7.227 -18.781 2.984 1 97.88 150 THR A CA 1
ATOM 1220 C C . THR A 1 150 ? -6.746 -17.516 3.684 1 97.88 150 THR A C 1
ATOM 1222 O O . THR A 1 150 ? -6.863 -16.422 3.137 1 97.88 150 THR A O 1
ATOM 1225 N N . ALA A 1 151 ? -6.168 -17.625 4.883 1 96.56 151 ALA A N 1
ATOM 1226 C CA . ALA A 1 151 ? -5.668 -16.469 5.609 1 96.56 151 ALA A CA 1
ATOM 1227 C C . ALA A 1 151 ? -4.461 -15.859 4.902 1 96.56 151 ALA A C 1
ATOM 1229 O O . ALA A 1 151 ? -4.387 -14.641 4.727 1 96.56 151 ALA A O 1
ATOM 1230 N N . GLU A 1 152 ? -3.588 -16.688 4.477 1 96.06 152 GLU A N 1
ATOM 1231 C CA . GLU A 1 152 ? -2.396 -16.234 3.77 1 96.06 152 GLU A CA 1
ATOM 1232 C C . GLU A 1 152 ? -2.76 -15.625 2.414 1 96.06 152 GLU A C 1
ATOM 1234 O O . GLU A 1 152 ? -2.227 -14.586 2.031 1 96.06 152 GLU A O 1
ATOM 1239 N N . THR A 1 153 ? -3.646 -16.312 1.744 1 97.56 153 THR A N 1
ATOM 1240 C CA . THR A 1 153 ? -4.082 -15.82 0.442 1 97.56 153 THR A CA 1
ATOM 1241 C C . THR A 1 153 ? -4.77 -14.461 0.578 1 97.56 153 THR A C 1
ATOM 1243 O O . THR A 1 153 ? -4.504 -13.539 -0.199 1 97.56 153 THR A O 1
ATOM 1246 N N . ALA A 1 154 ? -5.617 -14.32 1.587 1 97.62 154 ALA A N 1
ATOM 1247 C CA . ALA A 1 154 ? -6.316 -13.062 1.822 1 97.62 154 ALA A CA 1
ATOM 1248 C C . ALA A 1 154 ? -5.336 -11.938 2.141 1 97.62 154 ALA A C 1
ATOM 1250 O O . ALA A 1 154 ? -5.473 -10.82 1.635 1 97.62 154 ALA A O 1
ATOM 1251 N N . ALA A 1 155 ? -4.348 -12.242 2.939 1 95.88 155 ALA A N 1
ATOM 1252 C CA . ALA A 1 155 ? -3.34 -11.25 3.301 1 95.88 155 ALA A CA 1
ATOM 1253 C C . ALA A 1 155 ? -2.576 -10.773 2.07 1 95.88 155 ALA A C 1
ATOM 1255 O O . ALA A 1 155 ? -2.354 -9.57 1.897 1 95.88 155 ALA A O 1
ATOM 1256 N N . LEU A 1 156 ? -2.205 -11.695 1.247 1 97.38 156 LEU A N 1
ATOM 1257 C CA . LEU A 1 156 ? -1.47 -11.375 0.029 1 97.38 156 LEU A CA 1
ATOM 1258 C C . LEU A 1 156 ? -2.318 -10.523 -0.909 1 97.38 156 LEU A C 1
ATOM 1260 O O . LEU A 1 156 ? -1.852 -9.508 -1.424 1 97.38 156 LEU A O 1
ATOM 1264 N N . LEU A 1 157 ? -3.559 -10.922 -1.136 1 98.06 157 LEU A N 1
ATOM 1265 C CA . LEU A 1 157 ? -4.445 -10.203 -2.043 1 98.06 157 LEU A CA 1
ATOM 1266 C C . LEU A 1 157 ? -4.699 -8.781 -1.541 1 98.06 157 LEU A C 1
ATOM 1268 O O . LEU A 1 157 ? -4.605 -7.824 -2.307 1 98.06 157 LEU A O 1
ATOM 1272 N N . LEU A 1 158 ? -4.957 -8.641 -0.272 1 96.69 158 LEU A N 1
ATOM 1273 C CA . LEU A 1 158 ? -5.227 -7.32 0.289 1 96.69 158 LEU A CA 1
ATOM 1274 C C . LEU A 1 158 ? -3.992 -6.43 0.207 1 96.69 158 LEU A C 1
ATOM 1276 O O . LEU A 1 158 ? -4.098 -5.242 -0.103 1 96.69 158 LEU A O 1
ATOM 1280 N N . ALA A 1 159 ? -2.855 -7.016 0.489 1 96.5 159 ALA A N 1
ATOM 1281 C CA . ALA A 1 159 ? -1.617 -6.246 0.386 1 96.5 159 ALA A CA 1
ATOM 1282 C C . ALA A 1 159 ? -1.386 -5.77 -1.044 1 96.5 159 ALA A C 1
ATOM 1284 O O . ALA A 1 159 ? -1.061 -4.602 -1.27 1 96.5 159 ALA A O 1
ATOM 1285 N N . ALA A 1 160 ? -1.549 -6.66 -1.975 1 97.56 160 ALA A N 1
ATOM 1286 C CA . ALA A 1 160 ? -1.34 -6.32 -3.379 1 97.56 160 ALA A CA 1
ATOM 1287 C C . ALA A 1 160 ? -2.311 -5.234 -3.83 1 97.56 160 ALA A C 1
ATOM 1289 O O . ALA A 1 160 ? -1.916 -4.277 -4.504 1 97.56 160 ALA A O 1
ATOM 1290 N N . LEU A 1 161 ? -3.545 -5.371 -3.461 1 95.56 161 LEU A N 1
ATOM 1291 C CA . LEU A 1 161 ? -4.562 -4.402 -3.854 1 95.56 161 LEU A CA 1
ATOM 1292 C C . LEU A 1 161 ? -4.297 -3.043 -3.213 1 95.56 161 LEU A C 1
ATOM 1294 O O . LEU A 1 161 ? -4.406 -2.008 -3.873 1 95.56 161 LEU A O 1
ATOM 1298 N N . ASP A 1 162 ? -3.965 -3.088 -1.981 1 92.88 162 ASP A N 1
ATOM 1299 C CA . ASP A 1 162 ? -3.607 -1.858 -1.279 1 92.88 162 ASP A CA 1
ATOM 1300 C C . ASP A 1 162 ? -2.396 -1.188 -1.926 1 92.88 162 ASP A C 1
ATOM 1302 O O . ASP A 1 162 ? -2.391 0.028 -2.131 1 92.88 162 ASP A O 1
ATOM 1306 N N . GLY A 1 163 ? -1.416 -1.985 -2.193 1 93.5 163 GLY A N 1
ATOM 1307 C CA . GLY A 1 163 ? -0.23 -1.449 -2.844 1 93.5 163 GLY A CA 1
ATOM 1308 C C . GLY A 1 163 ? -0.517 -0.843 -4.203 1 93.5 163 GLY A C 1
ATOM 1309 O O . GLY A 1 163 ? 0.023 0.211 -4.547 1 93.5 163 GLY A O 1
ATOM 1310 N N . ALA A 1 164 ? -1.371 -1.478 -4.965 1 93.94 164 ALA A N 1
ATOM 1311 C CA . ALA A 1 164 ? -1.76 -0.958 -6.273 1 93.94 164 ALA A CA 1
ATOM 1312 C C . ALA A 1 164 ? -2.412 0.415 -6.148 1 93.94 164 ALA A C 1
ATOM 1314 O O . ALA A 1 164 ? -2.068 1.344 -6.883 1 93.94 164 ALA A O 1
ATOM 1315 N N . ARG A 1 165 ? -3.246 0.518 -5.223 1 89.12 165 ARG A N 1
ATOM 1316 C CA . ARG A 1 165 ? -3.965 1.772 -5.027 1 89.12 165 ARG A CA 1
ATOM 1317 C C . ARG A 1 165 ? -3.025 2.873 -4.543 1 89.12 165 ARG A C 1
ATOM 1319 O O . ARG A 1 165 ? -3.076 4 -5.039 1 89.12 165 ARG A O 1
ATOM 1326 N N . THR A 1 166 ? -2.242 2.562 -3.586 1 86.94 166 THR A N 1
ATOM 1327 C CA . THR A 1 166 ? -1.291 3.529 -3.051 1 86.94 166 THR A CA 1
ATOM 1328 C C . THR A 1 166 ? -0.343 4.016 -4.145 1 86.94 166 THR A C 1
ATOM 1330 O O . THR A 1 166 ? -0.085 5.219 -4.258 1 86.94 166 THR A O 1
ATOM 1333 N N . ARG A 1 167 ? 0.12 3.107 -4.914 1 87.62 167 ARG A N 1
ATOM 1334 C CA . ARG A 1 167 ? 1.047 3.459 -5.984 1 87.62 167 ARG A CA 1
ATOM 1335 C C . ARG A 1 167 ? 0.344 4.262 -7.074 1 87.62 167 ARG A C 1
ATOM 1337 O O . ARG A 1 167 ? 0.908 5.219 -7.609 1 87.62 167 ARG A O 1
ATOM 1344 N N . GLN A 1 168 ? -0.846 3.875 -7.414 1 87.56 168 GLN A N 1
ATOM 1345 C CA . GLN A 1 168 ? -1.626 4.641 -8.383 1 87.56 168 GLN A CA 1
ATOM 1346 C C . GLN A 1 168 ? -1.752 6.102 -7.957 1 87.56 168 GLN A C 1
ATOM 1348 O O . GLN A 1 168 ? -1.576 7.008 -8.773 1 87.56 168 GLN A O 1
ATOM 1353 N N . LEU A 1 169 ? -2.039 6.301 -6.73 1 80.56 169 LEU A N 1
ATOM 1354 C CA . LEU A 1 169 ? -2.271 7.637 -6.203 1 80.56 169 LEU A CA 1
ATOM 1355 C C . LEU A 1 169 ? -0.965 8.422 -6.117 1 80.56 169 LEU A C 1
ATOM 1357 O O . LEU A 1 169 ? -0.921 9.602 -6.461 1 80.56 169 LEU A O 1
ATOM 1361 N N . ALA A 1 170 ? 0.025 7.773 -5.652 1 80.31 170 ALA A N 1
ATOM 1362 C CA . ALA A 1 170 ? 1.314 8.43 -5.461 1 80.31 170 ALA A CA 1
ATOM 1363 C C . ALA A 1 170 ? 1.924 8.844 -6.797 1 80.31 170 ALA A C 1
ATOM 1365 O O . ALA A 1 170 ? 2.572 9.891 -6.895 1 80.31 170 ALA A O 1
ATOM 1366 N N . PHE A 1 171 ? 1.652 8.047 -7.824 1 82.88 171 PHE A N 1
ATOM 1367 C CA . PHE A 1 171 ? 2.357 8.289 -9.078 1 82.88 171 PHE A CA 1
ATOM 1368 C C . PHE A 1 171 ? 1.391 8.75 -10.164 1 82.88 171 PHE A C 1
ATOM 1370 O O . PHE A 1 171 ? 1.807 9.055 -11.281 1 82.88 171 PHE A O 1
ATOM 1377 N N . ASN A 1 172 ? 0.178 8.812 -9.812 1 80.56 172 ASN A N 1
ATOM 1378 C CA . ASN A 1 172 ? -0.881 9.227 -10.727 1 80.56 172 ASN A CA 1
ATOM 1379 C C . ASN A 1 172 ? -0.866 8.398 -12.016 1 80.56 172 ASN A C 1
ATOM 1381 O O . ASN A 1 172 ? -0.886 8.953 -13.109 1 80.56 172 ASN A O 1
ATOM 1385 N N . ARG A 1 173 ? -0.721 7.098 -11.836 1 84.12 173 ARG A N 1
ATOM 1386 C CA . ARG A 1 173 ? -0.679 6.164 -12.961 1 84.12 173 ARG A CA 1
ATOM 1387 C C . ARG A 1 173 ? -1.688 5.035 -12.773 1 84.12 173 ARG A C 1
ATOM 1389 O O . ARG A 1 173 ? -1.45 4.105 -12 1 84.12 173 ARG A O 1
ATOM 1396 N N . ASP A 1 174 ? -2.73 5.078 -13.586 1 86.19 174 ASP A N 1
ATOM 1397 C CA . ASP A 1 174 ? -3.822 4.121 -13.469 1 86.19 174 ASP A CA 1
ATOM 1398 C C . ASP A 1 174 ? -3.387 2.73 -13.93 1 86.19 174 ASP A C 1
ATOM 1400 O O . ASP A 1 174 ? -4 1.727 -13.555 1 86.19 174 ASP A O 1
ATOM 1404 N N . GLU A 1 175 ? -2.295 2.682 -14.695 1 88.94 175 GLU A N 1
ATOM 1405 C CA . GLU A 1 175 ? -1.825 1.414 -15.242 1 88.94 175 GLU A CA 1
ATOM 1406 C C . GLU A 1 175 ? -1.42 0.449 -14.133 1 88.94 175 GLU A C 1
ATOM 1408 O O . GLU A 1 175 ? -1.432 -0.769 -14.328 1 88.94 175 GLU A O 1
ATOM 1413 N N . TYR A 1 176 ? -1.085 0.972 -12.984 1 88.62 176 TYR A N 1
ATOM 1414 C CA . TYR A 1 176 ? -0.704 0.13 -11.859 1 88.62 176 TYR A CA 1
ATOM 1415 C C . TYR A 1 176 ? -1.858 -0.771 -11.438 1 88.62 176 TYR A C 1
ATOM 1417 O O . TYR A 1 176 ? -1.647 -1.928 -11.062 1 88.62 176 TYR A O 1
ATOM 1425 N N . LEU A 1 177 ? -3.092 -0.213 -11.531 1 92.12 177 LEU A N 1
ATOM 1426 C CA . LEU A 1 177 ? -4.25 -0.987 -11.102 1 92.12 177 LEU A CA 1
ATOM 1427 C C . LEU A 1 177 ? -4.461 -2.195 -12.008 1 92.12 177 LEU A C 1
ATOM 1429 O O . LEU A 1 177 ? -4.578 -3.324 -11.531 1 92.12 177 LEU A O 1
ATOM 1433 N N . SER A 1 178 ? -4.402 -1.938 -13.289 1 93.25 178 SER A N 1
ATOM 1434 C CA . SER A 1 178 ? -4.664 -3.018 -14.234 1 93.25 178 SER A CA 1
ATOM 1435 C C . SER A 1 178 ? -3.533 -4.043 -14.227 1 93.25 178 SER A C 1
ATOM 1437 O O . SER A 1 178 ? -3.775 -5.242 -14.375 1 93.25 178 SER A O 1
ATOM 1439 N N . GLN A 1 179 ? -2.309 -3.633 -14.055 1 94 179 GLN A N 1
ATOM 1440 C CA . GLN A 1 179 ? -1.17 -4.543 -14.016 1 94 179 GLN A CA 1
ATOM 1441 C C . GLN A 1 179 ? -1.242 -5.465 -12.797 1 94 179 GLN A C 1
ATOM 1443 O O . GLN A 1 179 ? -1.019 -6.672 -12.914 1 94 179 GLN A O 1
ATOM 1448 N N . VAL A 1 180 ? -1.586 -4.875 -11.711 1 96 180 VAL A N 1
ATOM 1449 C CA . VAL A 1 180 ? -1.667 -5.672 -10.484 1 96 180 VAL A CA 1
ATOM 1450 C C . VAL A 1 180 ? -2.873 -6.605 -10.562 1 96 180 VAL A C 1
ATOM 1452 O O . VAL A 1 180 ? -2.791 -7.77 -10.148 1 96 180 VAL A O 1
ATOM 1455 N N . ARG A 1 181 ? -3.963 -6.078 -11.078 1 95.12 181 ARG A N 1
ATOM 1456 C CA . ARG A 1 181 ? -5.121 -6.949 -11.258 1 95.12 181 ARG A CA 1
ATOM 1457 C C . ARG A 1 181 ? -4.77 -8.164 -12.109 1 95.12 181 ARG A C 1
ATOM 1459 O O . ARG A 1 181 ? -5.078 -9.297 -11.742 1 95.12 181 ARG A O 1
ATOM 1466 N N . SER A 1 182 ? -4.16 -7.895 -13.234 1 95.75 182 SER A N 1
ATOM 1467 C CA . SER A 1 182 ? -3.756 -8.969 -14.125 1 95.75 182 SER A CA 1
ATOM 1468 C C . SER A 1 182 ? -2.797 -9.938 -13.43 1 95.75 182 SER A C 1
ATOM 1470 O O . SER A 1 182 ? -2.941 -11.156 -13.555 1 95.75 182 SER A O 1
ATOM 1472 N N . GLY A 1 183 ? -1.852 -9.43 -12.703 1 95.69 183 GLY A N 1
ATOM 1473 C CA . GLY A 1 183 ? -0.9 -10.25 -11.969 1 95.69 183 GLY A CA 1
ATOM 1474 C C . GLY A 1 183 ? -1.555 -11.133 -10.922 1 95.69 183 GLY A C 1
ATOM 1475 O O . GLY A 1 183 ? -1.211 -12.305 -10.789 1 95.69 183 GLY A O 1
ATOM 1476 N N . VAL A 1 184 ? -2.498 -10.539 -10.195 1 96.94 184 VAL A N 1
ATOM 1477 C CA . VAL A 1 184 ? -3.227 -11.281 -9.172 1 96.94 184 VAL A CA 1
ATOM 1478 C C . VAL A 1 184 ? -3.98 -12.445 -9.812 1 96.94 184 VAL A C 1
ATOM 1480 O O . VAL A 1 184 ? -3.971 -13.562 -9.289 1 96.94 184 VAL A O 1
ATOM 1483 N N . ILE A 1 185 ? -4.57 -12.211 -10.945 1 95.69 185 ILE A N 1
ATOM 1484 C CA . ILE A 1 185 ? -5.371 -13.227 -11.617 1 95.69 185 ILE A CA 1
ATOM 1485 C C . ILE A 1 185 ? -4.457 -14.32 -12.18 1 95.69 185 ILE A C 1
ATOM 1487 O O . ILE A 1 185 ? -4.641 -15.5 -11.883 1 95.69 185 ILE A O 1
ATOM 1491 N N . THR A 1 186 ? -3.418 -13.992 -12.852 1 94.62 186 THR A N 1
ATOM 1492 C CA . THR A 1 186 ? -2.582 -14.922 -13.594 1 94.62 186 THR A CA 1
ATOM 1493 C C . THR A 1 186 ? -1.654 -15.688 -12.648 1 94.62 186 THR A C 1
ATOM 1495 O O . THR A 1 186 ? -1.362 -16.859 -12.875 1 94.62 186 THR A O 1
ATOM 1498 N N . GLN A 1 187 ? -1.297 -15.023 -11.547 1 95.38 187 GLN A N 1
ATOM 1499 C CA . GLN A 1 187 ? -0.206 -15.617 -10.781 1 95.38 187 GLN A CA 1
ATOM 1500 C C . GLN A 1 187 ? -0.693 -16.109 -9.43 1 95.38 187 GLN A C 1
ATOM 1502 O O . GLN A 1 187 ? 0.023 -16.844 -8.734 1 95.38 187 GLN A O 1
ATOM 1507 N N . VAL A 1 188 ? -1.896 -15.734 -9.039 1 96.56 188 VAL A N 1
ATOM 1508 C CA . VAL A 1 188 ? -2.408 -16.203 -7.75 1 96.56 188 VAL A CA 1
ATOM 1509 C C . VAL A 1 188 ? -3.717 -16.953 -7.957 1 96.56 188 VAL A C 1
ATOM 1511 O O . VAL A 1 188 ? -3.787 -18.156 -7.723 1 96.56 188 VAL A O 1
ATOM 1514 N N . ILE A 1 189 ? -4.668 -16.297 -8.586 1 96.88 189 ILE A N 1
ATOM 1515 C CA . ILE A 1 189 ? -6.027 -16.828 -8.641 1 96.88 189 ILE A CA 1
ATOM 1516 C C . ILE A 1 189 ? -6.078 -18.031 -9.57 1 96.88 189 ILE A C 1
ATOM 1518 O O . ILE A 1 189 ? -6.703 -19.047 -9.25 1 96.88 189 ILE A O 1
ATOM 1522 N N . ASP A 1 190 ? -5.43 -17.984 -10.664 1 95 190 ASP A N 1
ATOM 1523 C CA . ASP A 1 190 ? -5.461 -19.078 -11.633 1 95 190 ASP A CA 1
ATOM 1524 C C . ASP A 1 190 ? -4.938 -20.375 -11.016 1 95 190 ASP A C 1
ATOM 1526 O O . ASP A 1 190 ? -5.414 -21.469 -11.344 1 95 190 ASP A O 1
ATOM 1530 N N . ASP A 1 191 ? -3.998 -20.266 -10.117 1 94.25 191 ASP A N 1
ATOM 1531 C CA . ASP A 1 191 ? -3.41 -21.438 -9.484 1 94.25 191 ASP A CA 1
ATOM 1532 C C . ASP A 1 191 ? -4.32 -21.984 -8.391 1 94.25 191 ASP A C 1
ATOM 1534 O O . ASP A 1 191 ? -4.145 -23.125 -7.938 1 94.25 191 ASP A O 1
ATOM 1538 N N . LEU A 1 192 ? -5.27 -21.172 -7.973 1 96.12 192 LEU A N 1
ATOM 1539 C CA . LEU A 1 192 ? -6.18 -21.594 -6.914 1 96.12 192 LEU A CA 1
ATOM 1540 C C . LEU A 1 192 ? -7.43 -22.25 -7.504 1 96.12 192 LEU A C 1
ATOM 1542 O O . LEU A 1 192 ? -8.188 -22.906 -6.789 1 96.12 192 LEU A O 1
ATOM 1546 N N . LEU A 1 193 ? -7.645 -22 -8.75 1 96.38 193 LEU A N 1
ATOM 1547 C CA . LEU A 1 193 ? -8.859 -22.5 -9.383 1 96.38 193 LEU A CA 1
ATOM 1548 C C . LEU A 1 193 ? -8.82 -24.016 -9.516 1 96.38 193 LEU A C 1
ATOM 1550 O O . LEU A 1 193 ? -7.789 -24.594 -9.875 1 96.38 193 LEU A O 1
ATOM 1554 N N . ALA A 1 194 ? -9.914 -24.609 -9.242 1 96 194 ALA A N 1
ATOM 1555 C CA . ALA A 1 194 ? -10.094 -26.016 -9.562 1 96 194 ALA A CA 1
ATOM 1556 C C . ALA A 1 194 ? -10.188 -26.234 -11.062 1 96 194 ALA A C 1
ATOM 1558 O O . ALA A 1 194 ? -10.445 -25.297 -11.82 1 96 194 ALA A O 1
ATOM 1559 N N . ASP A 1 195 ? -9.93 -27.406 -11.539 1 91.56 195 ASP A N 1
ATOM 1560 C CA . ASP A 1 195 ? -9.812 -27.75 -12.953 1 91.56 195 ASP A CA 1
ATOM 1561 C C . ASP A 1 195 ? -11.039 -27.266 -13.734 1 91.56 195 ASP A C 1
ATOM 1563 O O . ASP A 1 195 ? -10.906 -26.766 -14.852 1 91.56 195 ASP A O 1
ATOM 1567 N N . ASP A 1 196 ? -12.273 -27.281 -13.211 1 89.94 196 ASP A N 1
ATOM 1568 C CA . ASP A 1 196 ? -13.484 -26.969 -13.961 1 89.94 196 ASP A CA 1
ATOM 1569 C C . ASP A 1 196 ? -13.984 -25.562 -13.609 1 89.94 196 ASP A C 1
ATOM 1571 O O . ASP A 1 196 ? -15.031 -25.125 -14.102 1 89.94 196 ASP A O 1
ATOM 1575 N N . ALA A 1 197 ? -13.141 -24.906 -12.812 1 91.44 197 ALA A N 1
ATOM 1576 C CA . ALA A 1 197 ? -13.578 -23.578 -12.391 1 91.44 197 ALA A CA 1
ATOM 1577 C C . ALA A 1 197 ? -12.93 -22.5 -13.242 1 91.44 197 ALA A C 1
ATOM 1579 O O . ALA A 1 197 ? -11.867 -22.703 -13.836 1 91.44 197 ALA A O 1
ATOM 1580 N N . SER A 1 198 ? -13.695 -21.391 -13.359 1 91.06 198 SER A N 1
ATOM 1581 C CA . SER A 1 198 ? -13.164 -20.25 -14.102 1 91.06 198 SER A CA 1
ATOM 1582 C C . SER A 1 198 ? -13.344 -18.953 -13.32 1 91.06 198 SER A C 1
ATOM 1584 O O . SER A 1 198 ? -14.25 -18.844 -12.484 1 91.06 198 SER A O 1
ATOM 1586 N N . PHE A 1 199 ? -12.453 -18.094 -13.539 1 92.31 199 PHE A N 1
ATOM 1587 C CA . PHE A 1 199 ? -12.539 -16.75 -12.977 1 92.31 199 PHE A CA 1
ATOM 1588 C C . PHE A 1 199 ? -13.117 -15.773 -13.992 1 92.31 199 PHE A C 1
ATOM 1590 O O . PHE A 1 199 ? -12.664 -15.719 -15.141 1 92.31 199 PHE A O 1
ATOM 1597 N N . PRO A 1 200 ? -14.094 -15.039 -13.586 1 88.75 200 PRO A N 1
ATOM 1598 C CA . PRO A 1 200 ? -14.766 -14.195 -14.586 1 88.75 200 PRO A CA 1
ATOM 1599 C C . PRO A 1 200 ? -13.867 -13.07 -15.102 1 88.75 200 PRO A C 1
ATOM 1601 O O . PRO A 1 200 ? -13.125 -12.461 -14.328 1 88.75 200 PRO A O 1
ATOM 1604 N N . SER A 1 201 ? -13.898 -12.789 -16.391 1 78.25 201 SER A N 1
ATOM 1605 C CA . SER A 1 201 ? -13.102 -11.734 -17.016 1 78.25 201 SER A CA 1
ATOM 1606 C C . SER A 1 201 ? -13.727 -10.367 -16.797 1 78.25 201 SER A C 1
ATOM 1608 O O . SER A 1 201 ? -13.023 -9.359 -16.719 1 78.25 201 SER A O 1
ATOM 1610 N N . GLU A 1 202 ? -15.016 -10.32 -16.844 1 74.88 202 GLU A N 1
ATOM 1611 C CA . GLU A 1 202 ? -15.75 -9.078 -16.641 1 74.88 202 GLU A CA 1
ATOM 1612 C C . GLU A 1 202 ? -16.828 -9.258 -15.57 1 74.88 202 GLU A C 1
ATOM 1614 O O . GLU A 1 202 ? -17.406 -10.336 -15.445 1 74.88 202 GLU A O 1
ATOM 1619 N N . ILE A 1 203 ? -16.891 -8.211 -14.766 1 68.25 203 ILE A N 1
ATOM 1620 C CA . ILE A 1 203 ? -17.922 -8.258 -13.727 1 68.25 203 ILE A CA 1
ATOM 1621 C C . ILE A 1 203 ? -19.109 -7.402 -14.141 1 68.25 203 ILE A C 1
ATOM 1623 O O . ILE A 1 203 ? -18.953 -6.25 -14.555 1 68.25 203 ILE A O 1
ATOM 1627 N N . GLN A 1 204 ? -20.281 -7.977 -14.172 1 59.41 204 GLN A N 1
ATOM 1628 C CA . GLN A 1 204 ? -21.5 -7.312 -14.594 1 59.41 204 GLN A CA 1
ATOM 1629 C C . GLN A 1 204 ? -22.078 -6.461 -13.469 1 59.41 204 GLN A C 1
ATOM 1631 O O . GLN A 1 204 ? -22.828 -5.516 -13.711 1 59.41 204 GLN A O 1
ATOM 1636 N N . GLN A 1 205 ? -21.844 -6.816 -12.219 1 58.5 205 GLN A N 1
ATOM 1637 C CA . GLN A 1 205 ? -22.453 -6.148 -11.078 1 58.5 205 GLN A CA 1
ATOM 1638 C C . GLN A 1 205 ? -21.391 -5.535 -10.164 1 58.5 205 GLN A C 1
ATOM 1640 O O . GLN A 1 205 ? -20.344 -6.133 -9.945 1 58.5 205 GLN A O 1
ATOM 1645 N N . GLU A 1 206 ? -21.812 -4.273 -9.852 1 65.38 206 GLU A N 1
ATOM 1646 C CA . GLU A 1 206 ? -20.938 -3.625 -8.883 1 65.38 206 GLU A CA 1
ATOM 1647 C C . GLU A 1 206 ? -21.297 -4.027 -7.457 1 65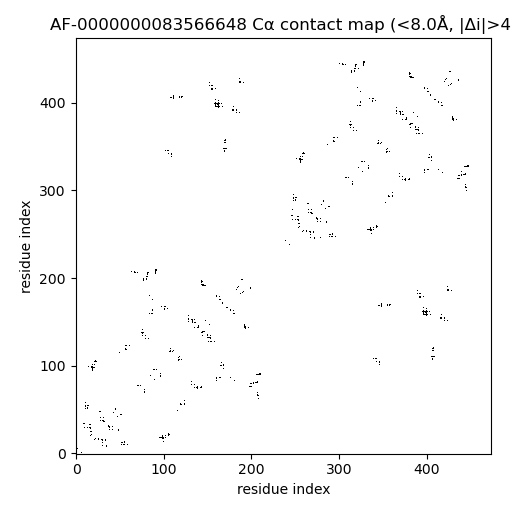.38 206 GLU A C 1
ATOM 1649 O O . GLU A 1 206 ? -22.453 -4.34 -7.168 1 65.38 206 GLU A O 1
ATOM 1654 N N . LEU A 1 207 ? -20.328 -4.406 -6.668 1 62.75 207 LEU A N 1
ATOM 1655 C CA . LEU A 1 207 ? -20.531 -4.77 -5.273 1 62.75 207 LEU A CA 1
ATOM 1656 C C . LEU A 1 207 ? -21.484 -3.789 -4.598 1 62.75 207 LEU A C 1
ATOM 1658 O O . LEU A 1 207 ? -22.328 -4.188 -3.789 1 62.75 207 LEU A O 1
ATOM 1662 N N . PHE A 1 208 ? -21.266 -2.398 -4.809 1 60.94 208 PHE A N 1
ATOM 1663 C CA . PHE A 1 208 ? -22.172 -1.405 -4.238 1 60.94 208 PHE A CA 1
ATOM 1664 C C . PHE A 1 208 ? -23.016 -0.743 -5.328 1 60.94 208 PHE A C 1
ATOM 1666 O O . PHE A 1 208 ? -22.516 -0.524 -6.441 1 60.94 208 PHE A O 1
ATOM 1673 N N . GLY A 1 209 ? -24.203 -1.262 -5.496 1 50.16 209 GLY A N 1
ATOM 1674 C CA . GLY A 1 209 ? -25.094 -0.6 -6.449 1 50.16 209 GLY A CA 1
ATOM 1675 C C . GLY A 1 209 ? -24.766 0.874 -6.625 1 50.16 209 GLY A C 1
ATOM 1676 O O . GLY A 1 209 ? -24.141 1.485 -5.766 1 50.16 209 GLY A O 1
ATOM 1677 N N . SER A 1 210 ? -24.625 1.312 -7.902 1 44.41 210 SER A N 1
ATOM 1678 C CA . SER A 1 210 ? -24.438 2.73 -8.188 1 44.41 210 SER A CA 1
ATOM 1679 C C . SER A 1 210 ? -25.156 3.598 -7.156 1 44.41 210 SER A C 1
ATOM 1681 O O . SER A 1 210 ? -26.219 3.227 -6.656 1 44.41 210 SER A O 1
ATOM 1683 N N . ALA A 1 211 ? -24.391 4.453 -6.453 1 40.12 211 ALA A N 1
ATOM 1684 C CA . ALA A 1 211 ? -25.172 5.438 -5.711 1 40.12 211 ALA A CA 1
ATOM 1685 C C . ALA A 1 211 ? -26.5 5.699 -6.391 1 40.12 211 ALA A C 1
ATOM 1687 O O . ALA A 1 211 ? -26.609 5.656 -7.621 1 40.12 211 ALA A O 1
ATOM 1688 N N . PRO A 1 212 ? -27.594 5.652 -5.648 1 34.66 212 PRO A N 1
ATOM 1689 C CA . PRO A 1 212 ? -28.828 6.008 -6.336 1 34.66 212 PRO A CA 1
ATOM 1690 C C . PRO A 1 212 ? -28.656 7.168 -7.316 1 34.66 212 PRO A C 1
ATOM 1692 O O . PRO A 1 212 ? -27.875 8.086 -7.055 1 34.66 212 PRO A O 1
ATOM 1695 N N . ASP A 1 213 ? -28.688 6.922 -8.586 1 34.09 213 ASP A N 1
ATOM 1696 C CA . ASP A 1 213 ? -28.812 8.047 -9.508 1 34.09 213 ASP A CA 1
ATOM 1697 C C . ASP A 1 213 ? -29.484 9.234 -8.82 1 34.09 213 ASP A C 1
ATOM 1699 O O . ASP A 1 213 ? -30.438 9.062 -8.047 1 34.09 213 ASP A O 1
ATOM 1703 N N . GLU A 1 214 ? -28.828 10.367 -8.664 1 34.94 214 GLU A N 1
ATOM 1704 C CA . GLU A 1 214 ? -29.547 11.586 -8.305 1 34.94 214 GLU A CA 1
ATOM 1705 C C . GLU A 1 214 ? -31 11.547 -8.766 1 34.94 214 GLU A C 1
ATOM 1707 O O . GLU A 1 214 ? -31.266 11.367 -9.961 1 34.94 214 GLU A O 1
ATOM 1712 N N . ALA A 1 215 ? -32 11.289 -8.023 1 31.06 215 ALA A N 1
ATOM 1713 C CA . ALA A 1 215 ? -33.406 11.609 -8.281 1 31.06 215 ALA A CA 1
ATOM 1714 C C . ALA A 1 215 ? -33.531 12.93 -9.039 1 31.06 215 ALA A C 1
ATOM 1716 O O . ALA A 1 215 ? -33.031 13.961 -8.586 1 31.06 215 ALA A O 1
ATOM 1717 N N . SER A 1 216 ? -33.625 12.961 -10.359 1 32.94 216 SER A N 1
ATOM 1718 C CA . SER A 1 216 ? -34.125 14.133 -11.07 1 32.94 216 SER A CA 1
ATOM 1719 C C . SER A 1 216 ? -35.25 14.812 -10.297 1 32.94 216 SER A C 1
ATOM 1721 O O . SER A 1 216 ? -36.344 14.266 -10.156 1 32.94 216 SER A O 1
ATOM 1723 N N . ALA A 1 217 ? -34.969 15.555 -9.312 1 32.25 217 ALA A N 1
ATOM 1724 C CA . ALA A 1 217 ? -35.938 16.5 -8.789 1 32.25 217 ALA A CA 1
ATOM 1725 C C . ALA A 1 217 ? -36.688 17.219 -9.914 1 32.25 217 ALA A C 1
ATOM 1727 O O . ALA A 1 217 ? -36.156 18.156 -10.508 1 32.25 217 ALA A O 1
ATOM 1728 N N . ASP A 1 218 ? -37.375 16.531 -10.844 1 33.47 218 ASP A N 1
ATOM 1729 C CA . ASP A 1 218 ? -38.406 17.172 -11.648 1 33.47 218 ASP A CA 1
ATOM 1730 C C . ASP A 1 218 ? -39.344 18 -10.781 1 33.47 218 ASP A C 1
ATOM 1732 O O . ASP A 1 218 ? -40.312 17.5 -10.234 1 33.47 218 ASP A O 1
ATOM 1736 N N . GLY A 1 219 ? -38.75 18.859 -9.859 1 29.78 219 GLY A N 1
ATOM 1737 C CA . GLY A 1 219 ? -39.594 19.891 -9.297 1 29.78 219 GLY A CA 1
ATOM 1738 C C . GLY A 1 219 ? -40.375 20.672 -10.344 1 29.78 219 GLY A C 1
ATOM 1739 O O . GLY A 1 219 ? -39.781 21.484 -11.062 1 29.78 219 GLY A O 1
ATOM 1740 N N . GLU A 1 220 ? -41.406 20.109 -11.008 1 33.53 220 GLU A N 1
ATOM 1741 C CA . GLU A 1 220 ? -42.469 20.859 -11.703 1 33.53 220 GLU A CA 1
ATOM 1742 C C . GLU A 1 220 ? -42.875 22.094 -10.898 1 33.53 220 GLU A C 1
ATOM 1744 O O . GLU A 1 220 ? -43.406 21.969 -9.797 1 33.53 220 GLU A O 1
ATOM 1749 N N . SER A 1 221 ? -42.094 23.203 -10.969 1 31.31 221 SER A N 1
ATOM 1750 C CA . SER A 1 221 ? -42.469 24.531 -10.5 1 31.31 221 SER A CA 1
ATOM 1751 C C . SER A 1 221 ? -43.875 24.906 -10.977 1 31.31 221 SER A C 1
ATOM 1753 O O . SER A 1 221 ? -44.094 25.078 -12.172 1 31.31 221 SER A O 1
ATOM 1755 N N . ALA A 1 222 ? -45 24.391 -10.453 1 30.98 222 ALA A N 1
ATOM 1756 C CA . ALA A 1 222 ? -46.375 24.844 -10.633 1 30.98 222 ALA A CA 1
ATOM 1757 C C . ALA A 1 222 ? -46.469 26.375 -10.516 1 30.98 222 ALA A C 1
ATOM 1759 O O . ALA A 1 222 ? -46.344 26.922 -9.414 1 30.98 222 ALA A O 1
ATOM 1760 N N . ALA A 1 223 ? -45.906 27.203 -11.469 1 32.53 223 ALA A N 1
ATOM 1761 C CA . ALA A 1 223 ? -46.094 28.641 -11.633 1 32.53 223 ALA A CA 1
ATOM 1762 C C . ALA A 1 223 ? -47.562 29.031 -11.375 1 32.53 223 ALA A C 1
ATOM 1764 O O . ALA A 1 223 ? -48.469 28.344 -11.812 1 32.53 223 ALA A O 1
ATOM 1765 N N . ASP A 1 224 ? -47.812 30 -10.453 1 30.62 224 ASP A N 1
ATOM 1766 C CA . ASP A 1 224 ? -48.875 30.75 -9.805 1 30.62 224 ASP A CA 1
ATOM 1767 C C . ASP A 1 224 ? -49.781 31.406 -10.836 1 30.62 224 ASP A C 1
ATOM 1769 O O . ASP A 1 224 ? -49.344 32.281 -11.594 1 30.62 224 ASP A O 1
ATOM 1773 N N . GLU A 1 225 ? -50.656 30.656 -11.562 1 31.72 225 GLU A N 1
ATOM 1774 C CA . GLU A 1 225 ? -51.719 31.141 -12.453 1 31.72 225 GLU A CA 1
ATOM 1775 C C . GLU A 1 225 ? -52.531 32.25 -11.789 1 31.72 225 GLU A C 1
ATOM 1777 O O . GLU A 1 225 ? -53.656 32 -11.344 1 31.72 225 GLU A O 1
ATOM 1782 N N . ASN A 1 226 ? -52.031 33.031 -10.836 1 31.94 226 ASN A N 1
ATOM 1783 C CA . ASN A 1 226 ? -52.969 33.906 -10.125 1 31.94 226 ASN A CA 1
ATOM 1784 C C . ASN A 1 226 ? -53.531 35 -11.031 1 31.94 226 ASN A C 1
ATOM 1786 O O . ASN A 1 226 ? -54.094 35.969 -10.555 1 31.94 226 ASN A O 1
ATOM 1790 N N . ARG A 1 227 ? -53.156 35.031 -12.367 1 28.83 227 ARG A N 1
ATOM 1791 C CA . ARG A 1 227 ? -53.375 36.406 -12.805 1 28.83 227 ARG A CA 1
ATOM 1792 C C . ARG A 1 227 ? -54.812 36.844 -12.516 1 28.83 227 ARG A C 1
ATOM 1794 O O . ARG A 1 227 ? -55.031 37.875 -11.852 1 28.83 227 ARG A O 1
ATOM 1801 N N . ASP A 1 228 ? -55.5 37.469 -13.594 1 30.16 228 ASP A N 1
ATOM 1802 C CA . ASP A 1 228 ? -56.125 38.719 -13.984 1 30.16 228 ASP A CA 1
ATOM 1803 C C . ASP A 1 228 ? -57.656 38.625 -13.805 1 30.16 228 ASP A C 1
ATOM 1805 O O . ASP A 1 228 ? -58.406 39.031 -14.688 1 30.16 228 ASP A O 1
ATOM 1809 N N . GLU A 1 229 ? -58.281 38.031 -12.812 1 28.59 229 GLU A N 1
ATOM 1810 C CA . GLU A 1 229 ? -59.719 37.844 -12.906 1 28.59 229 GLU A CA 1
ATOM 1811 C C . GLU A 1 229 ? -60.438 39.188 -12.789 1 28.59 229 GLU A C 1
ATOM 1813 O O . GLU A 1 229 ? -60.781 39.625 -11.688 1 28.59 229 GLU A O 1
ATOM 1818 N N . ASP A 1 230 ? -60 40.438 -13.219 1 31.61 230 ASP A N 1
ATOM 1819 C CA . ASP A 1 230 ? -60.719 41.656 -12.844 1 31.61 230 ASP A CA 1
ATOM 1820 C C . ASP A 1 230 ? -62.094 41.688 -13.5 1 31.61 230 ASP A C 1
ATOM 1822 O O . ASP A 1 230 ? -62.719 42.75 -13.562 1 31.61 230 ASP A O 1
ATOM 1826 N N . ASP A 1 231 ? -62.719 40.75 -14.156 1 28.47 231 ASP A N 1
ATOM 1827 C CA . ASP A 1 231 ? -63.781 41.125 -15.062 1 28.47 231 ASP A CA 1
ATOM 1828 C C . ASP A 1 231 ? -65 41.656 -14.289 1 28.47 231 ASP A C 1
ATOM 1830 O O . ASP A 1 231 ? -66.062 41.875 -14.859 1 28.47 231 ASP A O 1
ATOM 1834 N N . ALA A 1 232 ? -65.062 41.531 -12.945 1 26.97 232 ALA A N 1
ATOM 1835 C CA . ALA A 1 232 ? -66.438 41.156 -12.648 1 26.97 232 ALA A CA 1
ATOM 1836 C C . ALA A 1 232 ? -67.438 42.219 -13.094 1 26.97 232 ALA A C 1
ATOM 1838 O O . ALA A 1 232 ? -67 43.375 -13.336 1 26.97 232 ALA A O 1
ATOM 1839 N N . HIS A 1 233 ? -68.25 42.688 -12.172 1 28.38 233 HIS A N 1
ATOM 1840 C CA . HIS A 1 233 ? -69.688 42.594 -12.086 1 28.38 233 HIS A CA 1
ATOM 1841 C C . HIS A 1 233 ? -70.312 43.906 -12.547 1 28.38 233 HIS A C 1
ATOM 1843 O O . HIS A 1 233 ? -70 45 -12.023 1 28.38 233 HIS A O 1
ATOM 1849 N N . ASP A 1 234 ? -70.688 44.094 -13.875 1 26.53 234 ASP A N 1
ATOM 1850 C CA . ASP A 1 234 ? -71.562 45 -14.602 1 26.53 234 ASP A CA 1
ATOM 18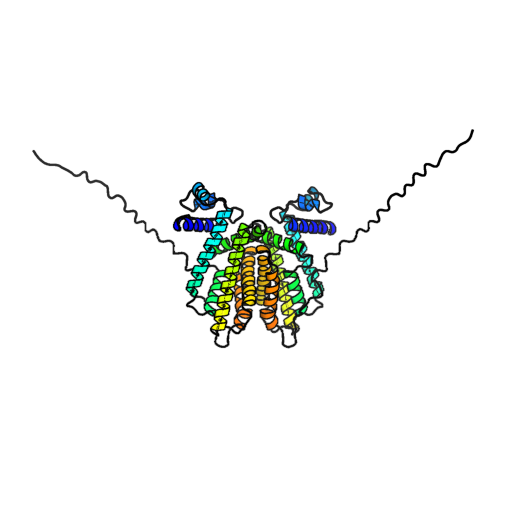51 C C . ASP A 1 234 ? -72.75 45.469 -13.719 1 26.53 234 ASP A C 1
ATOM 1853 O O . ASP A 1 234 ? -73.062 46.656 -13.734 1 26.53 234 ASP A O 1
ATOM 1857 N N . ASP A 1 235 ? -73.625 44.531 -13.492 1 25.3 235 ASP A N 1
ATOM 1858 C CA . ASP A 1 235 ? -75 44.781 -13.977 1 25.3 235 ASP A CA 1
ATOM 1859 C C . ASP A 1 235 ? -75.625 45.969 -13.25 1 25.3 235 ASP A C 1
ATOM 1861 O O . ASP A 1 235 ? -76.125 46.906 -13.891 1 25.3 235 ASP A O 1
ATOM 1865 N N . ASP A 1 236 ? -76.875 45.656 -12.688 1 25.38 236 ASP A N 1
ATOM 1866 C CA . ASP A 1 236 ? -78.188 46.219 -12.828 1 25.38 236 ASP A CA 1
ATOM 1867 C C . ASP A 1 236 ? -78.375 47.469 -11.969 1 25.38 236 ASP A C 1
ATOM 1869 O O . ASP A 1 236 ? -77.562 47.688 -11.047 1 25.38 236 ASP A O 1
ATOM 1873 N N . ALA A 1 237 ? -79.812 47.5 -11.406 1 24.02 237 ALA A N 1
ATOM 1874 C CA . ALA A 1 237 ? -80.75 48.5 -10.852 1 24.02 237 ALA A CA 1
ATOM 1875 C C . ALA A 1 237 ? -80.188 49.031 -9.523 1 24.02 237 ALA A C 1
ATOM 1877 O O . ALA A 1 237 ? -79.625 48.312 -8.719 1 24.02 237 ALA A O 1
ATOM 1878 N N . MET B 1 1 ? 28.453 22.75 -5.695 1 46.56 1 MET B N 1
ATOM 1879 C CA . MET B 1 1 ? 28.422 21.297 -5.551 1 46.56 1 MET B CA 1
ATOM 1880 C C . MET B 1 1 ? 28.953 20.875 -4.184 1 46.56 1 MET B C 1
ATOM 1882 O O . MET B 1 1 ? 30.078 21.203 -3.814 1 46.56 1 MET B O 1
ATOM 1886 N N . THR B 1 2 ? 28 20.688 -3.348 1 59.53 2 THR B N 1
ATOM 1887 C CA . THR B 1 2 ? 28.375 20.359 -1.978 1 59.53 2 THR B CA 1
ATOM 1888 C C . THR B 1 2 ? 29.375 19.203 -1.951 1 59.53 2 THR B C 1
ATOM 1890 O O . THR B 1 2 ? 29.281 18.266 -2.75 1 59.53 2 THR B O 1
ATOM 1893 N N . ASP B 1 3 ? 30.531 19.406 -1.386 1 74.56 3 ASP B N 1
ATOM 1894 C CA . ASP B 1 3 ? 31.484 18.344 -1.087 1 74.56 3 ASP B CA 1
ATOM 1895 C C . ASP B 1 3 ? 30.75 17.047 -0.722 1 74.56 3 ASP B C 1
ATOM 1897 O O . ASP B 1 3 ? 29.781 17.078 0.026 1 74.56 3 ASP B O 1
ATOM 1901 N N . PRO B 1 4 ? 31.047 15.977 -1.438 1 75.94 4 PRO B N 1
ATOM 1902 C CA . PRO B 1 4 ? 30.375 14.695 -1.225 1 75.94 4 PRO B CA 1
ATOM 1903 C C . PRO B 1 4 ? 30.25 14.336 0.253 1 75.94 4 PRO B C 1
ATOM 1905 O O . PRO B 1 4 ? 29.234 13.766 0.67 1 75.94 4 PRO B O 1
ATOM 1908 N N . ASP B 1 5 ? 31.156 14.734 0.964 1 79.25 5 ASP B N 1
ATOM 1909 C CA . ASP B 1 5 ? 31.125 14.445 2.393 1 79.25 5 ASP B CA 1
ATOM 1910 C C . ASP B 1 5 ? 30.062 15.273 3.105 1 79.25 5 ASP B C 1
ATOM 1912 O O . ASP B 1 5 ? 29.359 14.773 3.982 1 79.25 5 ASP B O 1
ATOM 1916 N N . VAL B 1 6 ? 30.016 16.5 2.643 1 84.44 6 VAL B N 1
ATOM 1917 C CA . VAL B 1 6 ? 29.047 17.406 3.244 1 84.44 6 VAL B CA 1
ATOM 1918 C C . VAL B 1 6 ? 27.625 16.938 2.891 1 84.44 6 VAL B C 1
ATOM 1920 O O . VAL B 1 6 ? 26.75 16.891 3.754 1 84.44 6 VAL B O 1
ATOM 1923 N N . ARG B 1 7 ? 27.469 16.5 1.67 1 90.12 7 ARG B N 1
ATOM 1924 C CA . ARG B 1 7 ? 26.172 16.016 1.239 1 90.12 7 ARG B CA 1
ATOM 1925 C C . ARG B 1 7 ? 25.75 14.781 2.033 1 90.12 7 ARG B C 1
ATOM 1927 O O . ARG B 1 7 ? 24.609 14.688 2.49 1 90.12 7 ARG B O 1
ATOM 1934 N N . GLU B 1 8 ? 26.703 13.945 2.199 1 91 8 GLU B N 1
ATOM 1935 C CA . GLU B 1 8 ? 26.422 12.719 2.93 1 91 8 GLU B CA 1
ATOM 1936 C C . GLU B 1 8 ? 25.969 13.016 4.359 1 91 8 GLU B C 1
ATOM 1938 O O . GLU B 1 8 ? 25 12.445 4.848 1 91 8 GLU B O 1
ATOM 1943 N N . ALA B 1 9 ? 26.625 13.922 4.941 1 89.88 9 ALA B N 1
ATOM 1944 C CA . ALA B 1 9 ? 26.297 14.289 6.316 1 89.88 9 ALA B CA 1
ATOM 1945 C C . ALA B 1 9 ? 24.906 14.914 6.398 1 89.88 9 ALA B C 1
ATOM 1947 O O . ALA B 1 9 ? 24.125 14.602 7.301 1 89.88 9 ALA B O 1
ATOM 1948 N N . ILE B 1 10 ? 24.625 15.688 5.434 1 92.81 10 ILE B N 1
ATOM 1949 C CA . ILE B 1 10 ? 23.344 16.359 5.414 1 92.81 10 ILE B CA 1
ATOM 1950 C C . ILE B 1 10 ? 22.234 15.359 5.125 1 92.81 10 ILE B C 1
ATOM 1952 O O . ILE B 1 10 ? 21.156 15.398 5.742 1 92.81 10 ILE B O 1
ATOM 1956 N N . MET B 1 11 ? 22.516 14.461 4.258 1 92.25 11 MET B N 1
ATOM 1957 C CA . MET B 1 11 ? 21.516 13.461 3.879 1 92.25 11 MET B CA 1
ATOM 1958 C C . MET B 1 11 ? 21.234 12.508 5.035 1 92.25 11 MET B C 1
ATOM 1960 O O . MET B 1 11 ? 20.078 12.18 5.309 1 92.25 11 MET B O 1
ATOM 1964 N N . GLU B 1 12 ? 22.266 12.172 5.73 1 89.88 12 GLU B N 1
ATOM 1965 C CA . GLU B 1 12 ? 22.078 11.305 6.895 1 89.88 12 GLU B CA 1
ATOM 1966 C C . GLU B 1 12 ? 21.297 12.016 7.988 1 89.88 12 GLU B C 1
ATOM 1968 O O . GLU B 1 12 ? 20.391 11.422 8.594 1 89.88 12 GLU B O 1
ATOM 1973 N N . ALA B 1 13 ? 21.609 13.234 8.172 1 92.19 13 ALA B N 1
ATOM 1974 C CA . ALA B 1 13 ? 20.891 14.031 9.156 1 92.19 13 ALA B CA 1
ATOM 1975 C C . ALA B 1 13 ? 19.438 14.211 8.75 1 92.19 13 ALA B C 1
ATOM 1977 O O . ALA B 1 13 ? 18.531 14.141 9.594 1 92.19 13 ALA B O 1
ATOM 1978 N N . THR B 1 14 ? 19.25 14.484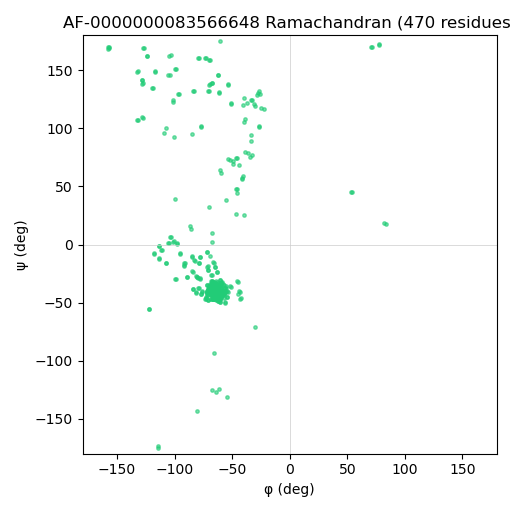 7.484 1 91.75 14 THR B N 1
ATOM 1979 C CA . THR B 1 14 ? 17.891 14.648 6.969 1 91.75 14 THR B CA 1
ATOM 1980 C C . THR B 1 14 ? 17.094 13.359 7.152 1 91.75 14 THR B C 1
ATOM 1982 O O . THR B 1 14 ? 15.93 13.406 7.57 1 91.75 14 THR B O 1
ATOM 1985 N N . TYR B 1 15 ? 17.734 12.305 6.887 1 88.44 15 TYR B N 1
ATOM 1986 C CA . TYR B 1 15 ? 17.109 10.992 7.047 1 88.44 15 TYR B CA 1
ATOM 1987 C C . TYR B 1 15 ? 16.688 10.766 8.492 1 88.44 15 TYR B C 1
ATOM 1989 O O . TYR B 1 15 ? 15.531 10.43 8.758 1 88.44 15 TYR B O 1
ATOM 1997 N N . GLU B 1 16 ? 17.547 11 9.352 1 88.75 16 GLU B N 1
ATOM 1998 C CA . GLU B 1 16 ? 17.281 10.781 10.773 1 88.75 16 GLU B CA 1
ATOM 1999 C C . GLU B 1 16 ? 16.172 11.703 11.273 1 88.75 16 GLU B C 1
ATOM 2001 O O . GLU B 1 16 ? 15.273 11.273 12.008 1 88.75 16 GLU B O 1
ATOM 2006 N N . ALA B 1 17 ? 16.234 12.93 10.914 1 90.69 17 ALA B N 1
ATOM 2007 C CA . ALA B 1 17 ? 15.219 13.898 11.328 1 90.69 17 ALA B CA 1
ATOM 2008 C C . ALA B 1 17 ? 13.844 13.523 10.781 1 90.69 17 ALA B C 1
ATOM 2010 O O . ALA B 1 17 ? 12.844 13.625 11.5 1 90.69 17 ALA B O 1
ATOM 2011 N N . LEU B 1 18 ? 13.828 13.102 9.547 1 88 18 LEU B N 1
ATOM 2012 C CA . LEU B 1 18 ? 12.57 12.703 8.914 1 88 18 LEU B CA 1
ATOM 2013 C C . LEU B 1 18 ? 11.969 11.492 9.625 1 88 18 LEU B C 1
ATOM 2015 O O . LEU B 1 18 ? 10.766 11.453 9.867 1 88 18 LEU B O 1
ATOM 2019 N N . CYS B 1 19 ? 12.812 10.562 9.969 1 83.25 19 CYS B N 1
ATOM 2020 C CA . CYS B 1 19 ? 12.367 9.359 10.664 1 83.25 19 CYS B CA 1
ATOM 2021 C C . CYS B 1 19 ? 11.82 9.703 12.047 1 83.25 19 CYS B C 1
ATOM 2023 O O . CYS B 1 19 ? 10.844 9.102 12.492 1 83.25 19 CYS B O 1
ATOM 2025 N N . GLU B 1 20 ? 12.391 10.664 12.625 1 84.75 20 GLU B N 1
ATOM 2026 C CA . GLU B 1 20 ? 12.016 11.008 13.992 1 84.75 20 GLU B CA 1
ATOM 2027 C C . GLU B 1 20 ? 10.758 11.867 14.016 1 84.75 20 GLU B C 1
ATOM 2029 O O . GLU B 1 20 ? 9.859 11.648 14.836 1 84.75 20 GLU B O 1
ATOM 2034 N N . HIS B 1 21 ? 10.672 12.828 13.086 1 85.56 21 HIS B N 1
ATOM 2035 C CA . HIS B 1 21 ? 9.641 13.852 13.211 1 85.56 21 HIS B CA 1
ATOM 2036 C C . HIS B 1 21 ? 8.531 13.648 12.188 1 85.56 21 HIS B C 1
ATOM 2038 O O . HIS B 1 21 ? 7.441 14.195 12.336 1 85.56 21 HIS B O 1
ATOM 2044 N N . GLY B 1 22 ? 8.891 12.828 11.227 1 80.69 22 GLY B N 1
ATOM 2045 C CA . GLY B 1 22 ? 7.965 12.773 10.102 1 80.69 22 GLY B CA 1
ATOM 2046 C C . GLY B 1 22 ? 8.094 13.969 9.172 1 80.69 22 GLY B C 1
ATOM 2047 O O . GLY B 1 22 ? 8.82 14.914 9.461 1 80.69 22 GLY B O 1
ATOM 2048 N N . TYR B 1 23 ? 7.43 13.883 8.086 1 80.88 23 TYR B N 1
ATOM 2049 C CA . TYR B 1 23 ? 7.559 14.93 7.078 1 80.88 23 TYR B CA 1
ATOM 2050 C C . TYR B 1 23 ? 6.855 16.203 7.527 1 80.88 23 TYR B C 1
ATOM 2052 O O . TYR B 1 23 ? 7.398 17.312 7.383 1 80.88 23 TYR B O 1
ATOM 2060 N N . THR B 1 24 ? 5.672 16.062 8.008 1 75.75 24 THR B N 1
ATOM 2061 C CA . THR B 1 24 ? 4.836 17.203 8.359 1 75.75 24 THR B CA 1
ATOM 2062 C C . THR B 1 24 ? 5.508 18.062 9.422 1 75.75 24 THR B C 1
ATOM 2064 O O . THR B 1 24 ? 5.512 19.297 9.328 1 75.75 24 THR B O 1
ATOM 2067 N N . ASP B 1 25 ? 6.172 17.5 10.336 1 83.62 25 ASP B N 1
ATOM 2068 C CA . ASP B 1 25 ? 6.734 18.219 11.469 1 83.62 25 ASP B CA 1
ATOM 2069 C C . ASP B 1 25 ? 8.227 18.469 11.273 1 83.62 25 ASP B C 1
ATOM 2071 O O . ASP B 1 25 ? 8.875 19.062 12.133 1 83.62 25 ASP B O 1
ATOM 2075 N N . LEU B 1 26 ? 8.734 18.062 10.172 1 89.69 26 LEU B N 1
ATOM 2076 C CA . LEU B 1 26 ? 10.156 18.219 9.906 1 89.69 26 LEU B CA 1
ATOM 2077 C C . LEU B 1 26 ? 10.516 19.688 9.68 1 89.69 26 LEU B C 1
ATOM 2079 O O . LEU B 1 26 ? 9.812 20.391 8.953 1 89.69 26 LEU B O 1
ATOM 2083 N N . THR B 1 27 ? 11.594 20.156 10.359 1 90.69 27 THR B N 1
ATOM 2084 C CA . THR B 1 27 ? 12.102 21.516 10.133 1 90.69 27 THR B CA 1
ATOM 2085 C C . THR B 1 27 ? 13.578 21.469 9.742 1 90.69 27 THR B C 1
ATOM 2087 O O . THR B 1 27 ? 14.266 20.484 9.984 1 90.69 27 THR B O 1
ATOM 2090 N N . ALA B 1 28 ? 13.945 22.594 9.188 1 91.06 28 ALA B N 1
ATOM 2091 C CA . ALA B 1 28 ? 15.367 22.719 8.867 1 91.06 28 ALA B CA 1
ATOM 2092 C C . ALA B 1 28 ? 16.219 22.688 10.133 1 91.06 28 ALA B C 1
ATOM 2094 O O . ALA B 1 28 ? 17.344 22.172 10.117 1 91.06 28 ALA B O 1
ATOM 2095 N N . GLN B 1 29 ? 15.695 23.172 11.172 1 93.19 29 GLN B N 1
ATOM 2096 C CA . GLN B 1 29 ? 16.422 23.156 12.438 1 93.19 29 GLN B CA 1
ATOM 2097 C C . GLN B 1 29 ? 16.609 21.734 12.953 1 93.19 29 GLN B C 1
ATOM 2099 O O . GLN B 1 29 ? 17.656 21.406 13.484 1 93.19 29 GLN B O 1
ATOM 2104 N N . ASP B 1 30 ? 15.633 20.938 12.797 1 94.31 30 ASP B N 1
ATOM 2105 C CA . ASP B 1 30 ? 15.734 19.531 13.18 1 94.31 30 ASP B CA 1
ATOM 2106 C C . ASP B 1 30 ? 16.906 18.859 12.469 1 94.31 30 ASP B C 1
ATOM 2108 O O . ASP B 1 30 ? 17.562 18 13.047 1 94.31 30 ASP B O 1
ATOM 2112 N N . ILE B 1 31 ? 17.094 19.188 11.219 1 93.94 31 ILE B N 1
ATOM 2113 C CA . ILE B 1 31 ? 18.141 18.609 10.406 1 93.94 31 ILE B CA 1
ATOM 2114 C C . ILE B 1 31 ? 19.5 19.172 10.836 1 93.94 31 ILE B C 1
ATOM 2116 O O . ILE B 1 31 ? 20.453 18.422 11.055 1 93.94 31 ILE B O 1
ATOM 2120 N N . ALA B 1 32 ? 19.547 20.453 11.008 1 93.94 32 ALA B N 1
ATOM 2121 C CA . ALA B 1 32 ? 20.781 21.125 11.406 1 93.94 32 ALA B CA 1
ATOM 2122 C C . ALA B 1 32 ? 21.281 20.594 12.75 1 93.94 32 ALA B C 1
ATOM 2124 O O . ALA B 1 32 ? 22.484 20.422 12.945 1 93.94 32 ALA B O 1
ATOM 2125 N N . ASP B 1 33 ? 20.422 20.25 13.641 1 94.44 33 ASP B N 1
ATOM 2126 C CA . ASP B 1 33 ? 20.75 19.781 14.984 1 94.44 33 ASP B CA 1
ATOM 2127 C C . ASP B 1 33 ? 21.469 18.438 14.93 1 94.44 33 ASP B C 1
ATOM 2129 O O . ASP B 1 33 ? 22.109 18.031 15.906 1 94.44 33 ASP B O 1
ATOM 2133 N N . ARG B 1 34 ? 21.391 17.828 13.836 1 91.75 34 ARG B N 1
ATOM 2134 C CA . ARG B 1 34 ? 21.953 16.484 13.711 1 91.75 34 ARG B CA 1
ATOM 2135 C C . ARG B 1 34 ? 23.266 16.5 12.922 1 91.75 34 ARG B C 1
ATOM 2137 O O . ARG B 1 34 ? 23.828 15.453 12.609 1 91.75 34 ARG B O 1
ATOM 2144 N N . THR B 1 35 ? 23.562 17.656 12.594 1 88.62 35 THR B N 1
ATOM 2145 C CA . THR B 1 35 ? 24.828 17.844 11.898 1 88.62 35 THR B CA 1
ATOM 2146 C C . THR B 1 35 ? 25.688 18.906 12.594 1 88.62 35 THR B C 1
ATOM 2148 O O . THR B 1 35 ? 25.219 19.547 13.547 1 88.62 35 THR B O 1
ATOM 2151 N N . ASP B 1 36 ? 26.891 18.953 12.156 1 88.94 36 ASP B N 1
ATOM 2152 C CA . ASP B 1 36 ? 27.75 20.031 12.641 1 88.94 36 ASP B CA 1
ATOM 2153 C C . ASP B 1 36 ? 27.594 21.281 11.789 1 88.94 36 ASP B C 1
ATOM 2155 O O . ASP B 1 36 ? 28.406 22.203 11.875 1 88.94 36 ASP B O 1
ATOM 2159 N N . LYS B 1 37 ? 26.531 21.281 11.023 1 86.44 37 LYS B N 1
ATOM 2160 C CA . LYS B 1 37 ? 26.25 22.406 10.141 1 86.44 37 LYS B CA 1
ATOM 2161 C C . LYS B 1 37 ? 25.109 23.266 10.68 1 86.44 37 LYS B C 1
ATOM 2163 O O . LYS B 1 37 ? 24.188 22.734 11.312 1 86.44 37 LYS B O 1
ATOM 2168 N N . SER B 1 38 ? 25.25 24.531 10.422 1 87 38 SER B N 1
ATOM 2169 C CA . SER B 1 38 ? 24.203 25.453 10.852 1 87 38 SER B CA 1
ATOM 2170 C C . SER B 1 38 ? 23.016 25.422 9.898 1 87 38 SER B C 1
ATOM 2172 O O . SER B 1 38 ? 23.141 24.984 8.758 1 87 38 SER B O 1
ATOM 2174 N N . LYS B 1 39 ? 21.906 25.891 10.406 1 90.75 39 LYS B N 1
ATOM 2175 C CA . LYS B 1 39 ? 20.703 26.047 9.586 1 90.75 39 LYS B CA 1
ATOM 2176 C C . LYS B 1 39 ? 20.984 26.953 8.383 1 90.75 39 LYS B C 1
ATOM 2178 O O . LYS B 1 39 ? 20.5 26.672 7.277 1 90.75 39 LYS B O 1
ATOM 2183 N N . SER B 1 40 ? 21.844 27.953 8.578 1 89.19 40 SER B N 1
ATOM 2184 C CA . SER B 1 40 ? 22.188 28.875 7.512 1 89.19 40 SER B CA 1
ATOM 2185 C C . SER B 1 40 ? 22.953 28.188 6.395 1 89.19 40 SER B C 1
ATOM 2187 O O . SER B 1 40 ? 22.719 28.453 5.211 1 89.19 40 SER B O 1
ATOM 2189 N N . LEU B 1 41 ? 23.797 27.328 6.746 1 87.88 41 LEU B N 1
ATOM 2190 C CA . LEU B 1 41 ? 24.562 26.578 5.754 1 87.88 41 LEU B CA 1
ATOM 2191 C C . LEU B 1 41 ? 23.656 25.656 4.953 1 87.88 41 LEU B C 1
ATOM 2193 O O . LEU B 1 41 ? 23.844 25.484 3.75 1 87.88 41 LEU B O 1
ATOM 2197 N N . LEU B 1 42 ? 22.734 25.031 5.668 1 91.25 42 LEU B N 1
ATOM 2198 C CA . LEU B 1 42 ? 21.766 24.188 4.957 1 91.25 42 LEU B CA 1
ATOM 2199 C C . LEU B 1 42 ? 21.078 24.984 3.852 1 91.25 42 LEU B C 1
ATOM 2201 O O . LEU B 1 42 ? 20.953 24.484 2.725 1 91.25 42 LEU B O 1
ATOM 2205 N N . PHE B 1 43 ? 20.766 26.25 4.211 1 88.56 43 PHE B N 1
ATOM 2206 C CA . PHE B 1 43 ? 20 27.047 3.266 1 88.56 43 PHE B CA 1
ATOM 2207 C C . PHE B 1 43 ? 20.906 27.672 2.215 1 88.56 43 PHE B C 1
ATOM 2209 O O . PHE B 1 43 ? 20.438 28.188 1.201 1 88.56 43 PHE B O 1
ATOM 2216 N N . TYR B 1 44 ? 22.219 27.625 2.486 1 86.94 44 TYR B N 1
ATOM 2217 C CA . TYR B 1 44 ? 23.172 27.969 1.445 1 86.94 44 TYR B CA 1
ATOM 2218 C C . TYR B 1 44 ? 23.172 26.938 0.328 1 86.94 44 TYR B C 1
ATOM 2220 O O . TYR B 1 44 ? 23.281 27.281 -0.849 1 86.94 44 TYR B O 1
ATOM 2228 N N . HIS B 1 45 ? 22.891 25.703 0.71 1 87.56 45 HIS B N 1
ATOM 2229 C CA . HIS B 1 45 ? 22.969 24.609 -0.249 1 87.56 45 HIS B CA 1
ATOM 2230 C C . HIS B 1 45 ? 21.578 24.25 -0.775 1 87.56 45 HIS B C 1
ATOM 2232 O O . HIS B 1 45 ? 21.438 23.766 -1.902 1 87.56 45 HIS B O 1
ATOM 2238 N N . TYR B 1 46 ? 20.562 24.469 0.093 1 91.56 46 TYR B N 1
ATOM 2239 C CA . TYR B 1 46 ? 19.203 24.078 -0.264 1 91.56 46 TYR B CA 1
ATOM 2240 C C . TYR B 1 46 ? 18.234 25.234 -0.069 1 91.56 46 TYR B C 1
ATOM 2242 O O . TYR B 1 46 ? 18.297 25.953 0.935 1 91.56 46 TYR B O 1
ATOM 2250 N N . ASP B 1 47 ? 17.328 25.359 -0.94 1 87.62 47 ASP B N 1
ATOM 2251 C CA . ASP B 1 47 ? 16.406 26.5 -0.94 1 87.62 47 ASP B CA 1
ATOM 2252 C C . ASP B 1 47 ? 15.281 26.297 0.066 1 87.62 47 ASP B C 1
ATOM 2254 O O . ASP B 1 47 ? 14.68 27.266 0.532 1 87.62 47 ASP B O 1
ATOM 2258 N N . SER B 1 48 ? 14.992 25.047 0.3 1 88.19 48 SER B N 1
ATOM 2259 C CA . SER B 1 48 ? 13.859 24.75 1.167 1 88.19 48 SER B CA 1
ATOM 2260 C C . SER B 1 48 ? 13.984 23.359 1.791 1 88.19 48 SER B C 1
ATOM 2262 O O . SER B 1 48 ? 14.828 22.562 1.384 1 88.19 48 SER B O 1
ATOM 2264 N N . LYS B 1 49 ? 13.164 23.109 2.717 1 87.69 49 LYS B N 1
ATOM 2265 C CA . LYS B 1 49 ? 13.062 21.781 3.309 1 87.69 49 LYS B CA 1
ATOM 2266 C C . LYS B 1 49 ? 12.695 20.734 2.258 1 87.69 49 LYS B C 1
ATOM 2268 O O . LYS B 1 49 ? 13.211 19.625 2.275 1 87.69 49 LYS B O 1
ATOM 2273 N N . ASP B 1 50 ? 11.945 21.219 1.322 1 85.69 50 ASP B N 1
ATOM 2274 C CA . ASP B 1 50 ? 11.508 20.312 0.259 1 85.69 50 ASP B CA 1
ATOM 2275 C C . ASP B 1 50 ? 12.68 19.906 -0.631 1 85.69 50 ASP B C 1
ATOM 2277 O O . ASP B 1 50 ? 12.758 18.766 -1.076 1 85.69 50 ASP B O 1
ATOM 2281 N N . ASP B 1 51 ? 13.547 20.812 -0.788 1 88.75 51 ASP B N 1
ATOM 2282 C CA . ASP B 1 51 ? 14.734 20.516 -1.581 1 88.75 51 ASP B CA 1
ATOM 2283 C C . ASP B 1 51 ? 15.625 19.5 -0.874 1 88.75 51 ASP B C 1
ATOM 2285 O O . ASP B 1 51 ? 16.219 18.625 -1.519 1 88.75 51 ASP B O 1
ATOM 2289 N N . LEU B 1 52 ? 15.695 19.641 0.399 1 90.81 52 LEU B N 1
ATOM 2290 C CA . LEU B 1 52 ? 16.484 18.719 1.205 1 90.81 52 LEU B CA 1
ATOM 2291 C C . LEU B 1 52 ? 15.898 17.312 1.14 1 90.81 52 LEU B C 1
ATOM 2293 O O . LEU B 1 52 ? 16.625 16.328 0.931 1 90.81 52 LEU B O 1
ATOM 2297 N N . VAL B 1 53 ? 14.648 17.266 1.245 1 90.19 53 VAL B N 1
ATOM 2298 C CA . VAL B 1 53 ? 13.969 15.977 1.249 1 90.19 53 VAL B CA 1
ATOM 2299 C C . VAL B 1 53 ? 14.047 15.352 -0.142 1 90.19 53 VAL B C 1
ATOM 2301 O O . VAL B 1 53 ? 14.258 14.141 -0.275 1 90.19 53 VAL B O 1
ATOM 2304 N N . ALA B 1 54 ? 13.914 16.125 -1.144 1 89.12 54 ALA B N 1
ATOM 2305 C CA . ALA B 1 54 ? 14.047 15.633 -2.508 1 89.12 54 ALA B CA 1
ATOM 2306 C C . ALA B 1 54 ? 15.445 15.07 -2.752 1 89.12 54 ALA B C 1
ATOM 2308 O O . ALA B 1 54 ? 15.594 14.008 -3.367 1 89.12 54 ALA B O 1
ATOM 2309 N N . ASP B 1 55 ? 16.375 15.758 -2.283 1 90.94 55 ASP B N 1
ATOM 2310 C CA . ASP B 1 55 ? 17.75 15.297 -2.449 1 90.94 55 ASP B CA 1
ATOM 2311 C C . ASP B 1 55 ? 18 14.023 -1.644 1 90.94 55 ASP B C 1
ATOM 2313 O O . ASP B 1 55 ? 18.781 13.156 -2.057 1 90.94 55 ASP B O 1
ATOM 2317 N N . LEU B 1 56 ? 17.391 13.906 -0.492 1 91.75 56 LEU B N 1
ATOM 2318 C CA . LEU B 1 56 ? 17.484 12.672 0.28 1 91.75 56 LEU B CA 1
ATOM 2319 C C . LEU B 1 56 ? 16.953 11.492 -0.532 1 91.75 56 LEU B C 1
ATOM 2321 O O . LEU B 1 56 ? 17.578 10.43 -0.551 1 91.75 56 LEU B O 1
ATOM 2325 N N . LEU B 1 57 ? 15.867 11.672 -1.223 1 88.88 57 LEU B N 1
ATOM 2326 C CA . LEU B 1 57 ? 15.312 10.602 -2.041 1 88.88 57 LEU B CA 1
ATOM 2327 C C . LEU B 1 57 ? 16.297 10.188 -3.137 1 88.88 57 LEU B C 1
ATOM 2329 O O . LEU B 1 57 ? 16.453 9 -3.414 1 88.88 57 LEU B O 1
ATOM 2333 N N . ALA B 1 58 ? 16.938 11.164 -3.699 1 88.94 58 ALA B N 1
ATOM 2334 C CA . ALA B 1 58 ? 17.969 10.883 -4.711 1 88.94 58 ALA B CA 1
ATOM 2335 C C . ALA B 1 58 ? 19.141 10.141 -4.102 1 88.94 58 ALA B C 1
ATOM 2337 O O . ALA B 1 58 ? 19.656 9.18 -4.688 1 88.94 58 ALA B O 1
ATOM 2338 N N . TYR B 1 59 ? 19.516 10.578 -2.969 1 89.38 59 TYR B N 1
ATOM 2339 C CA . TYR B 1 59 ? 20.625 9.961 -2.236 1 89.38 59 TYR B CA 1
ATOM 2340 C C . TYR B 1 59 ? 20.312 8.5 -1.923 1 89.38 59 TYR B C 1
ATOM 2342 O O . TYR B 1 59 ? 21.156 7.629 -2.123 1 89.38 59 TYR B O 1
ATOM 2350 N N . LEU B 1 60 ? 19.172 8.211 -1.474 1 85.44 60 LEU B N 1
ATOM 2351 C CA . LEU B 1 60 ? 18.766 6.855 -1.134 1 85.44 60 LEU B CA 1
ATOM 2352 C C . LEU B 1 60 ? 18.703 5.98 -2.381 1 85.44 60 LEU B C 1
ATOM 2354 O O . LEU B 1 60 ? 19.031 4.793 -2.33 1 85.44 60 LEU B O 1
ATOM 2358 N N . ARG B 1 61 ? 18.281 6.535 -3.455 1 87.38 61 ARG B N 1
ATOM 2359 C CA . ARG B 1 61 ? 18.234 5.809 -4.723 1 87.38 61 ARG B CA 1
ATOM 2360 C C . ARG B 1 61 ? 19.641 5.41 -5.164 1 87.38 61 ARG B C 1
ATOM 2362 O O . ARG B 1 61 ? 19.859 4.297 -5.645 1 87.38 61 ARG B O 1
ATOM 2369 N N . GLU B 1 62 ? 20.531 6.348 -5.016 1 87.56 62 GLU B N 1
ATOM 2370 C CA . GLU B 1 62 ? 21.922 6.078 -5.371 1 87.56 62 GLU B CA 1
ATOM 2371 C C . GLU B 1 62 ? 22.5 4.949 -4.52 1 87.56 62 GLU B C 1
ATOM 2373 O O . GLU B 1 62 ? 23.188 4.074 -5.035 1 87.56 62 GLU B O 1
ATOM 2378 N N . ARG B 1 63 ? 22.188 4.977 -3.285 1 83.88 63 ARG B N 1
ATOM 2379 C CA . ARG B 1 63 ? 22.656 3.93 -2.383 1 83.88 63 ARG B CA 1
ATOM 2380 C C . ARG B 1 63 ? 22.047 2.58 -2.744 1 83.88 63 ARG B C 1
ATOM 2382 O O . ARG B 1 63 ? 22.734 1.55 -2.676 1 83.88 63 ARG B O 1
ATOM 2389 N N . PHE B 1 64 ? 20.859 2.6 -3.152 1 86.38 64 PHE B N 1
ATOM 2390 C CA . PHE B 1 64 ? 20.188 1.392 -3.609 1 86.38 64 PHE B CA 1
ATOM 2391 C C . PHE B 1 64 ? 20.891 0.805 -4.828 1 86.38 64 PHE B C 1
ATOM 2393 O O . PHE B 1 64 ? 21.156 -0.397 -4.875 1 86.38 64 PHE B O 1
ATOM 2400 N N . ASP B 1 65 ? 21.203 1.675 -5.746 1 85.94 65 ASP B N 1
ATOM 2401 C CA . ASP B 1 65 ? 21.859 1.237 -6.965 1 85.94 65 ASP B CA 1
ATOM 2402 C C . ASP B 1 65 ? 23.219 0.595 -6.648 1 85.94 65 ASP B C 1
ATOM 2404 O O . ASP B 1 65 ? 23.578 -0.432 -7.23 1 85.94 65 ASP B O 1
ATOM 2408 N N . GLU B 1 66 ? 23.875 1.177 -5.738 1 85.19 66 GLU B N 1
ATOM 2409 C CA . GLU B 1 66 ? 25.172 0.642 -5.348 1 85.19 66 GLU B CA 1
ATOM 2410 C C . GLU B 1 66 ? 25.031 -0.717 -4.668 1 85.19 66 GLU B C 1
ATOM 2412 O O . GLU B 1 66 ? 25.828 -1.625 -4.906 1 85.19 66 GLU B O 1
ATOM 2417 N N . GLY B 1 67 ? 24.031 -0.842 -3.867 1 83.19 67 GLY B N 1
ATOM 2418 C CA . GLY B 1 67 ? 23.766 -2.111 -3.207 1 83.19 67 GLY B CA 1
ATOM 2419 C C . GLY B 1 67 ? 23.406 -3.225 -4.176 1 83.19 67 GLY B C 1
ATOM 2420 O O . GLY B 1 67 ? 23.891 -4.352 -4.035 1 83.19 67 GLY B O 1
ATOM 2421 N N . ILE B 1 68 ? 22.625 -2.863 -5.141 1 87.25 68 ILE B N 1
ATOM 2422 C CA . ILE B 1 68 ? 22.172 -3.846 -6.121 1 87.25 68 ILE B CA 1
ATOM 2423 C C . ILE B 1 68 ? 23.375 -4.359 -6.926 1 87.25 68 ILE B C 1
ATOM 2425 O O . ILE B 1 68 ? 23.438 -5.547 -7.25 1 87.25 68 ILE B O 1
ATOM 2429 N N . LYS B 1 69 ? 24.266 -3.516 -7.215 1 86.88 69 LYS B N 1
ATOM 2430 C CA . LYS B 1 69 ? 25.453 -3.898 -7.988 1 86.88 69 LYS B CA 1
ATOM 2431 C C . LYS B 1 69 ? 26.266 -4.965 -7.262 1 86.88 69 LYS B C 1
ATOM 2433 O O . LYS B 1 69 ? 26.859 -5.836 -7.895 1 86.88 69 LYS B O 1
ATOM 2438 N N . THR B 1 70 ? 26.188 -4.906 -5.941 1 84.44 70 THR B N 1
ATOM 2439 C CA . THR B 1 70 ? 26.984 -5.836 -5.145 1 84.44 70 THR B CA 1
ATOM 2440 C C . THR B 1 70 ? 26.328 -7.219 -5.129 1 84.44 70 THR B C 1
ATOM 2442 O O . THR B 1 70 ? 26.969 -8.203 -4.734 1 84.44 70 THR B O 1
ATOM 2445 N N . THR B 1 71 ? 25.109 -7.34 -5.602 1 85.81 71 THR B N 1
ATOM 2446 C CA . THR B 1 71 ? 24.391 -8.602 -5.527 1 85.81 71 THR B CA 1
ATOM 2447 C C . THR B 1 71 ? 24.5 -9.367 -6.848 1 85.81 71 THR B C 1
ATOM 2449 O O . THR B 1 71 ? 24.031 -10.5 -6.953 1 85.81 71 THR B O 1
ATOM 2452 N N . ARG B 1 72 ? 25.172 -8.844 -7.797 1 85.31 72 ARG B N 1
ATOM 2453 C CA . ARG B 1 72 ? 25.156 -9.414 -9.141 1 85.31 72 ARG B CA 1
ATOM 2454 C C . ARG B 1 72 ? 25.922 -10.727 -9.18 1 85.31 72 ARG B C 1
ATOM 2456 O O . ARG B 1 72 ? 25.797 -11.5 -10.133 1 85.31 72 ARG B O 1
ATOM 2463 N N . THR B 1 73 ? 26.578 -11.062 -8.055 1 87.5 73 THR B N 1
ATOM 2464 C CA . THR B 1 73 ? 27.406 -12.273 -8.016 1 87.5 73 THR B CA 1
ATOM 2465 C C . THR B 1 73 ? 26.609 -13.445 -7.453 1 87.5 73 THR B C 1
ATOM 2467 O O . THR B 1 73 ? 27.062 -14.586 -7.48 1 87.5 73 THR B O 1
ATOM 2470 N N . VAL B 1 74 ? 25.484 -13.18 -6.996 1 90.38 74 VAL B N 1
ATOM 2471 C CA . VAL B 1 74 ? 24.688 -14.25 -6.398 1 90.38 74 VAL B CA 1
ATOM 2472 C C . VAL B 1 74 ? 23.578 -14.656 -7.355 1 90.38 74 VAL B C 1
ATOM 2474 O O . VAL B 1 74 ? 23.234 -13.914 -8.281 1 90.38 74 VAL B O 1
ATOM 2477 N N . ALA B 1 75 ? 23 -15.844 -7.121 1 93.56 75 ALA B N 1
ATOM 2478 C CA . ALA B 1 75 ? 21.969 -16.391 -7.984 1 93.56 75 ALA B CA 1
ATOM 2479 C C . ALA B 1 75 ? 20.734 -15.484 -8 1 93.56 75 ALA B C 1
ATOM 2481 O O . ALA B 1 75 ? 20.391 -14.867 -6.984 1 93.56 75 ALA B O 1
ATOM 2482 N N . PRO B 1 76 ? 20.031 -15.398 -9.141 1 95.31 76 PRO B N 1
ATOM 2483 C CA . PRO B 1 76 ? 18.859 -14.523 -9.266 1 95.31 76 PRO B CA 1
ATOM 2484 C C . PRO B 1 76 ? 17.797 -14.805 -8.211 1 95.31 76 PRO B C 1
ATOM 2486 O O . PRO B 1 76 ? 17.172 -13.875 -7.695 1 95.31 76 PRO B O 1
ATOM 2489 N N . THR B 1 77 ? 17.641 -16.062 -7.867 1 95.69 77 THR B N 1
ATOM 2490 C CA . THR B 1 77 ? 16.672 -16.406 -6.828 1 95.69 77 THR B CA 1
ATOM 2491 C C . THR B 1 77 ? 17.078 -15.797 -5.488 1 95.69 77 THR B C 1
ATOM 2493 O O . THR B 1 77 ? 16.234 -15.289 -4.742 1 95.69 77 THR B O 1
ATOM 2496 N N . THR B 1 78 ? 18.328 -15.836 -5.25 1 94.19 78 THR B N 1
ATOM 2497 C CA . THR B 1 78 ? 18.844 -15.25 -4.023 1 94.19 78 THR B CA 1
ATOM 2498 C C . THR B 1 78 ? 18.734 -13.727 -4.055 1 94.19 78 THR B C 1
ATOM 2500 O O . THR B 1 78 ? 18.375 -13.109 -3.049 1 94.19 78 THR B O 1
ATOM 2503 N N . ARG B 1 79 ? 19.031 -13.133 -5.172 1 94.38 79 ARG B N 1
ATOM 2504 C CA . ARG B 1 79 ? 18.891 -11.695 -5.336 1 94.38 79 ARG B CA 1
ATOM 2505 C C . ARG B 1 79 ? 17.438 -11.258 -5.094 1 94.38 79 ARG B C 1
ATOM 2507 O O . ARG B 1 79 ? 17.203 -10.227 -4.473 1 94.38 79 ARG B O 1
ATOM 2514 N N . LEU B 1 80 ? 16.516 -12.07 -5.605 1 96.12 80 LEU B N 1
ATOM 2515 C CA . LEU B 1 80 ? 15.102 -11.766 -5.414 1 96.12 80 LEU B CA 1
ATOM 2516 C C . LEU B 1 80 ? 14.727 -11.82 -3.936 1 96.12 80 LEU B C 1
ATOM 2518 O O . LEU B 1 80 ? 14.031 -10.938 -3.436 1 96.12 80 LEU B O 1
ATOM 2522 N N . ALA B 1 81 ? 15.25 -12.797 -3.266 1 94.19 81 ALA B N 1
ATOM 2523 C CA . ALA B 1 81 ? 14.992 -12.922 -1.832 1 94.19 81 ALA B CA 1
ATOM 2524 C C . ALA B 1 81 ? 15.562 -11.734 -1.065 1 94.19 81 ALA B C 1
ATOM 2526 O O . ALA B 1 81 ? 14.922 -11.203 -0.156 1 94.19 81 ALA B O 1
ATOM 2527 N N . MET B 1 82 ? 16.734 -11.305 -1.451 1 90.62 82 MET B N 1
ATOM 2528 C CA . MET B 1 82 ? 17.375 -10.148 -0.823 1 90.62 82 MET B CA 1
ATOM 2529 C C . MET B 1 82 ? 16.547 -8.883 -1.048 1 90.62 82 MET B C 1
ATOM 2531 O O . MET B 1 82 ? 16.391 -8.078 -0.131 1 90.62 82 MET B O 1
ATOM 2535 N N . PHE B 1 83 ? 16.078 -8.75 -2.229 1 93.12 83 PHE B N 1
ATOM 2536 C CA . PHE B 1 83 ? 15.258 -7.598 -2.57 1 93.12 83 PHE B CA 1
ATOM 2537 C C . PHE B 1 83 ? 13.992 -7.566 -1.722 1 93.12 83 PHE B C 1
ATOM 2539 O O . PHE B 1 83 ? 13.656 -6.531 -1.14 1 93.12 83 PHE B O 1
ATOM 2546 N N . ILE B 1 84 ? 13.305 -8.703 -1.617 1 93.88 84 ILE B N 1
ATOM 2547 C CA . ILE B 1 84 ? 12.055 -8.812 -0.879 1 93.88 84 ILE B CA 1
ATOM 2548 C C . ILE B 1 84 ? 12.297 -8.508 0.598 1 93.88 84 ILE B C 1
ATOM 2550 O O . ILE B 1 84 ? 11.578 -7.715 1.203 1 93.88 84 ILE B O 1
ATOM 2554 N N . ASP B 1 85 ? 13.305 -9.016 1.18 1 90.19 85 ASP B N 1
ATOM 2555 C CA . ASP B 1 85 ? 13.586 -8.836 2.602 1 90.19 85 ASP B CA 1
ATOM 2556 C C . ASP B 1 85 ? 14.023 -7.402 2.898 1 90.19 85 ASP B C 1
ATOM 2558 O O . ASP B 1 85 ? 13.664 -6.84 3.934 1 90.19 85 ASP B O 1
ATOM 2562 N N . TRP B 1 86 ? 14.773 -6.91 1.985 1 86.81 86 TRP B N 1
ATOM 2563 C CA . TRP B 1 86 ? 15.156 -5.508 2.137 1 86.81 86 TRP B CA 1
ATOM 2564 C C . TRP B 1 86 ? 13.93 -4.602 2.117 1 86.81 86 TRP B C 1
ATOM 2566 O O . TRP B 1 86 ? 13.812 -3.693 2.939 1 86.81 86 TRP B O 1
ATOM 2576 N N . TYR B 1 87 ? 13.062 -4.828 1.188 1 89.88 87 TYR B N 1
ATOM 2577 C CA . TYR B 1 87 ? 11.875 -3.986 1.045 1 89.88 87 TYR B CA 1
ATOM 2578 C C . TYR B 1 87 ? 10.984 -4.086 2.277 1 89.88 87 TYR B C 1
ATOM 2580 O O . TYR B 1 87 ? 10.469 -3.074 2.76 1 89.88 87 TYR B O 1
ATOM 2588 N N . LEU B 1 88 ? 10.859 -5.273 2.824 1 89.75 88 LEU B N 1
ATOM 2589 C CA . LEU B 1 88 ? 9.922 -5.512 3.916 1 89.75 88 LEU B CA 1
ATOM 2590 C C . LEU B 1 88 ? 10.539 -5.141 5.258 1 89.75 88 LEU B C 1
ATOM 2592 O O . LEU B 1 88 ? 9.859 -4.594 6.129 1 89.75 88 LEU B O 1
ATOM 2596 N N . TYR B 1 89 ? 11.812 -5.43 5.395 1 81.81 89 TYR B N 1
ATOM 2597 C CA . TYR B 1 89 ? 12.383 -5.375 6.734 1 81.81 89 TYR B CA 1
ATOM 2598 C C . TYR B 1 89 ? 13.484 -4.32 6.816 1 81.81 89 TYR B C 1
ATOM 2600 O O . TYR B 1 89 ? 13.867 -3.9 7.91 1 81.81 89 TYR B O 1
ATOM 2608 N N . GLY B 1 90 ? 13.867 -3.752 5.75 1 75.12 90 GLY B N 1
ATOM 2609 C CA . GLY B 1 90 ? 14.93 -2.756 5.738 1 75.12 90 GLY B CA 1
ATOM 2610 C C . GLY B 1 90 ? 16.297 -3.34 6.012 1 75.12 90 GLY B C 1
ATOM 2611 O O . GLY B 1 90 ? 16.453 -4.559 6.113 1 75.12 90 GLY B O 1
ATOM 2612 N N . SER B 1 91 ? 17.406 -2.486 5.797 1 60.03 91 SER B N 1
ATOM 2613 C CA . SER B 1 91 ? 18.781 -2.881 6.082 1 60.03 91 SER B CA 1
ATOM 2614 C C . SER B 1 91 ? 19.125 -2.65 7.551 1 60.03 91 SER B C 1
ATOM 2616 O O . SER B 1 91 ? 20.078 -3.232 8.07 1 60.03 91 SER B O 1
ATOM 2618 N N . SER B 1 92 ? 18.359 -1.712 8.211 1 58.59 92 SER B N 1
ATOM 2619 C CA . SER B 1 92 ? 18.812 -1.28 9.523 1 58.59 92 SER B CA 1
ATOM 2620 C C . SER B 1 92 ? 17.844 -1.704 10.617 1 58.59 92 SER B C 1
ATOM 2622 O O . SER B 1 92 ? 16.812 -2.332 10.328 1 58.59 92 SER B O 1
ATOM 2624 N N . GLY B 1 93 ? 18 -1.325 11.914 1 56.19 93 GLY B N 1
ATOM 2625 C CA . GLY B 1 93 ? 17.234 -1.633 13.109 1 56.19 93 GLY B CA 1
ATOM 2626 C C . GLY B 1 93 ? 15.758 -1.329 12.953 1 56.19 93 GLY B C 1
ATOM 2627 O O . GLY B 1 93 ? 15.367 -0.497 12.125 1 56.19 93 GLY B O 1
ATOM 2628 N N . GLU B 1 94 ? 14.82 -2.125 13.383 1 57.44 94 GLU B N 1
ATOM 2629 C CA . GLU B 1 94 ? 13.367 -2.195 13.25 1 57.44 94 GLU B CA 1
ATOM 2630 C C . GLU B 1 94 ? 12.734 -0.817 13.414 1 57.44 94 GLU B C 1
ATOM 2632 O O . GLU B 1 94 ? 11.875 -0.424 12.617 1 57.44 94 GLU B O 1
ATOM 2637 N N . ASP B 1 95 ? 13.234 -0.085 14.328 1 59.03 95 ASP B N 1
ATOM 2638 C CA . ASP B 1 95 ? 12.57 1.168 14.68 1 59.03 95 ASP B CA 1
ATOM 2639 C C . ASP B 1 95 ? 12.844 2.244 13.633 1 59.03 95 ASP B C 1
ATOM 2641 O O . ASP B 1 95 ? 11.945 3.016 13.281 1 59.03 95 ASP B O 1
ATOM 2645 N N . GLU B 1 96 ? 14.039 2.277 13.18 1 59.59 96 GLU B N 1
ATOM 2646 C CA . GLU B 1 96 ? 14.414 3.283 12.188 1 59.59 96 GLU B CA 1
ATOM 2647 C C . GLU B 1 96 ? 13.703 3.041 10.859 1 59.59 96 GLU B C 1
ATOM 2649 O O . GLU B 1 96 ? 13.258 3.988 10.203 1 59.59 96 GLU B O 1
ATOM 2654 N N . ARG B 1 97 ? 13.398 1.886 10.688 1 58.72 97 ARG B N 1
ATOM 2655 C CA . ARG B 1 97 ? 12.758 1.484 9.445 1 58.72 97 ARG B CA 1
ATOM 2656 C C . ARG B 1 97 ? 11.281 1.875 9.43 1 58.72 97 ARG B C 1
ATOM 2658 O O . ARG B 1 97 ? 10.781 2.387 8.43 1 58.72 97 ARG B O 1
ATOM 2665 N N . ARG B 1 98 ? 10.734 1.661 10.484 1 64.62 98 ARG B N 1
ATOM 2666 C CA . ARG B 1 98 ? 9.328 2.01 10.602 1 64.62 98 ARG B CA 1
ATOM 2667 C C . ARG B 1 98 ? 9.117 3.508 10.406 1 64.62 98 ARG B C 1
ATOM 2669 O O . ARG B 1 98 ? 8.18 3.922 9.719 1 64.62 98 ARG B O 1
ATOM 2676 N N . SER B 1 99 ? 10.109 4.117 10.938 1 69.31 99 SER B N 1
ATOM 2677 C CA . SER B 1 99 ? 9.984 5.57 10.883 1 69.31 99 SER B CA 1
ATOM 2678 C C . SER B 1 99 ? 10.18 6.09 9.461 1 69.31 99 SER B C 1
ATOM 2680 O O . SER B 1 99 ? 9.453 6.988 9.023 1 69.31 99 SER B O 1
ATOM 2682 N N . PHE B 1 100 ? 11.07 5.387 8.797 1 74.19 100 PHE B N 1
ATOM 2683 C CA . PHE B 1 100 ? 11.328 5.855 7.441 1 74.19 100 PHE B CA 1
ATOM 2684 C C . PHE B 1 100 ? 10.141 5.566 6.531 1 74.19 100 PHE B C 1
ATOM 2686 O O . PHE B 1 100 ? 9.742 6.418 5.734 1 74.19 100 PHE B O 1
ATOM 2693 N N . HIS B 1 101 ? 9.57 4.434 6.68 1 77.62 101 HIS B N 1
ATOM 2694 C CA . HIS B 1 101 ? 8.438 4.066 5.836 1 77.62 101 HIS B CA 1
ATOM 2695 C C . HIS B 1 101 ? 7.227 4.945 6.129 1 77.62 101 HIS B C 1
ATOM 2697 O O . HIS B 1 101 ? 6.473 5.289 5.215 1 77.62 101 HIS B O 1
ATOM 2703 N N . THR B 1 102 ? 7.18 5.285 7.363 1 75.38 102 THR B N 1
ATOM 2704 C CA . THR B 1 102 ? 6.113 6.215 7.723 1 75.38 102 THR B CA 1
ATOM 2705 C C . THR B 1 102 ? 6.316 7.562 7.031 1 75.38 102 THR B C 1
ATOM 2707 O O . THR B 1 102 ? 5.375 8.125 6.461 1 75.38 102 THR B O 1
ATOM 2710 N N . ALA B 1 103 ? 7.555 7.992 7.062 1 78.25 103 ALA B N 1
ATOM 2711 C CA . ALA B 1 103 ? 7.883 9.25 6.398 1 78.25 103 ALA B CA 1
ATOM 2712 C C . ALA B 1 103 ? 7.637 9.156 4.895 1 78.25 103 ALA B C 1
ATOM 2714 O O . ALA B 1 103 ? 7.117 10.094 4.285 1 78.25 103 ALA B O 1
ATOM 27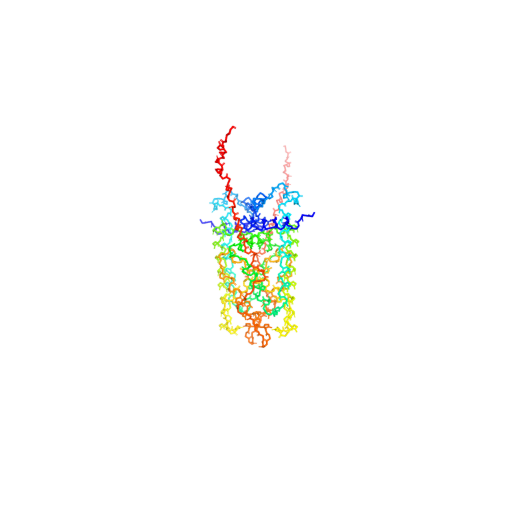15 N N . LEU B 1 104 ? 7.953 8.039 4.355 1 82.19 104 LEU B N 1
ATOM 2716 C CA . LEU B 1 104 ? 7.766 7.836 2.922 1 82.19 104 LEU B CA 1
ATOM 2717 C C . LEU B 1 104 ? 6.281 7.832 2.562 1 82.19 104 LEU B C 1
ATOM 2719 O O . LEU B 1 104 ? 5.887 8.391 1.539 1 82.19 104 LEU B O 1
ATOM 2723 N N . LEU B 1 105 ? 5.504 7.223 3.381 1 81.12 105 LEU B N 1
ATOM 2724 C CA . LEU B 1 105 ? 4.062 7.227 3.172 1 81.12 105 LEU B CA 1
ATOM 2725 C C . LEU B 1 105 ? 3.512 8.648 3.217 1 81.12 105 LEU B C 1
ATOM 2727 O O . LEU B 1 105 ? 2.652 9.008 2.408 1 81.12 105 LEU B O 1
ATOM 2731 N N . GLU B 1 106 ? 4.031 9.406 4.137 1 80.12 106 GLU B N 1
ATOM 2732 C CA . GLU B 1 106 ? 3.615 10.805 4.223 1 80.12 106 GLU B CA 1
ATOM 2733 C C . GLU B 1 106 ? 3.992 11.57 2.957 1 80.12 106 GLU B C 1
ATOM 2735 O O . GLU B 1 106 ? 3.197 12.367 2.445 1 80.12 106 GLU B O 1
ATOM 2740 N N . LEU B 1 107 ? 5.18 11.328 2.477 1 82.75 107 LEU B N 1
ATOM 2741 C CA . LEU B 1 107 ? 5.629 11.992 1.259 1 82.75 107 LEU B CA 1
ATOM 2742 C C . LEU B 1 107 ? 4.754 11.602 0.072 1 82.75 107 LEU B C 1
ATOM 2744 O O . LEU B 1 107 ? 4.453 12.438 -0.784 1 82.75 107 LEU B O 1
ATOM 2748 N N . ARG B 1 108 ? 4.285 10.391 0.057 1 80.38 108 ARG B N 1
ATOM 2749 C CA . ARG B 1 108 ? 3.436 9.898 -1.022 1 80.38 108 ARG B CA 1
ATOM 2750 C C . ARG B 1 108 ? 2.082 10.602 -1.017 1 80.38 108 ARG B C 1
ATOM 2752 O O . ARG B 1 108 ? 1.504 10.859 -2.076 1 80.38 108 ARG B O 1
ATOM 2759 N N . THR B 1 109 ? 1.597 10.93 0.159 1 77.69 109 THR B N 1
ATOM 2760 C CA . THR B 1 109 ? 0.321 11.633 0.263 1 77.69 109 THR B CA 1
ATOM 2761 C C . THR B 1 109 ? 0.452 13.07 -0.22 1 77.69 109 THR B C 1
ATOM 2763 O O . THR B 1 109 ? -0.535 13.688 -0.631 1 77.69 109 THR B O 1
ATOM 2766 N N . GLN B 1 110 ? 1.702 13.547 -0.192 1 76.81 110 GLN B N 1
ATOM 2767 C CA . GLN B 1 110 ? 1.943 14.922 -0.607 1 76.81 110 GLN B CA 1
ATOM 2768 C C . GLN B 1 110 ? 2.27 15 -2.096 1 76.81 110 GLN B C 1
ATOM 2770 O O . GLN B 1 110 ? 2.211 16.078 -2.693 1 76.81 110 GLN B O 1
ATOM 2775 N N . ALA B 1 111 ? 2.594 13.906 -2.645 1 77.44 111 ALA B N 1
ATOM 2776 C CA . ALA B 1 111 ? 3.111 13.836 -4.008 1 77.44 111 ALA B CA 1
ATOM 2777 C C . ALA B 1 111 ? 2.137 14.469 -5 1 77.44 111 ALA B C 1
ATOM 2779 O O . ALA B 1 111 ? 2.545 15.211 -5.891 1 77.44 111 ALA B O 1
ATOM 2780 N N . PRO B 1 112 ? 0.833 14.297 -4.789 1 71.94 112 PRO B N 1
ATOM 2781 C CA . PRO B 1 112 ? -0.094 14.898 -5.746 1 71.94 112 PRO B CA 1
ATOM 2782 C C . PRO B 1 112 ? -0.032 16.422 -5.742 1 71.94 112 PRO B C 1
ATOM 2784 O O . PRO B 1 112 ? -0.392 17.062 -6.734 1 71.94 112 PRO B O 1
ATOM 2787 N N . HIS B 1 113 ? 0.486 17 -4.703 1 74.25 113 HIS B N 1
ATOM 2788 C CA . HIS B 1 113 ? 0.461 18.438 -4.559 1 74.25 113 HIS B CA 1
ATOM 2789 C C . HIS B 1 113 ? 1.862 19.031 -4.672 1 74.25 113 HIS B C 1
ATOM 2791 O O . HIS B 1 113 ? 2.035 20.25 -4.598 1 74.25 113 HIS B O 1
ATOM 2797 N N . ASN B 1 114 ? 2.85 18.234 -4.785 1 78.25 114 ASN B N 1
ATOM 2798 C CA . ASN B 1 114 ? 4.242 18.641 -4.879 1 78.25 114 ASN B CA 1
ATOM 2799 C C . ASN B 1 114 ? 4.965 17.938 -6.02 1 78.25 114 ASN B C 1
ATOM 2801 O O . ASN B 1 114 ? 5.348 16.766 -5.891 1 78.25 114 ASN B O 1
ATOM 2805 N N . GLU B 1 115 ? 5.219 18.656 -7.02 1 80.44 115 GLU B N 1
ATOM 2806 C CA . GLU B 1 115 ? 5.781 18.078 -8.234 1 80.44 115 GLU B CA 1
ATOM 2807 C C . GLU B 1 115 ? 7.184 17.531 -7.992 1 80.44 115 GLU B C 1
ATOM 2809 O O . GLU B 1 115 ? 7.578 16.531 -8.594 1 80.44 115 GLU B O 1
ATOM 2814 N N . ARG B 1 116 ? 7.875 18.188 -7.172 1 79 116 ARG B N 1
ATOM 2815 C CA . ARG B 1 116 ? 9.242 17.75 -6.898 1 79 116 ARG B CA 1
ATOM 2816 C C . ARG B 1 116 ? 9.266 16.391 -6.215 1 79 116 ARG B C 1
ATOM 2818 O O . ARG B 1 116 ? 10.062 15.523 -6.574 1 79 116 ARG B O 1
ATOM 2825 N N . TYR B 1 117 ? 8.367 16.203 -5.328 1 81.5 117 TYR B N 1
ATOM 2826 C CA . TYR B 1 117 ? 8.25 14.906 -4.664 1 81.5 117 TYR B CA 1
ATOM 2827 C C . TYR B 1 117 ? 7.766 13.836 -5.637 1 81.5 117 TYR B C 1
ATOM 2829 O O . TYR B 1 117 ? 8.305 12.727 -5.668 1 81.5 117 TYR B O 1
ATOM 2837 N N . ARG B 1 118 ? 6.883 14.289 -6.391 1 82.88 118 ARG B N 1
ATOM 2838 C CA . ARG B 1 118 ? 6.312 13.336 -7.336 1 82.88 118 ARG B CA 1
ATOM 2839 C C . ARG B 1 118 ? 7.375 12.812 -8.297 1 82.88 118 ARG B C 1
ATOM 2841 O O . ARG B 1 118 ? 7.453 11.609 -8.547 1 82.88 118 ARG B O 1
ATOM 2848 N N . GLU B 1 119 ? 8.195 13.633 -8.75 1 86.19 119 GLU B N 1
ATOM 2849 C CA . GLU B 1 119 ? 9.242 13.242 -9.695 1 86.19 119 GLU B CA 1
ATOM 2850 C C . GLU B 1 119 ? 10.242 12.297 -9.039 1 86.19 119 GLU B C 1
ATOM 2852 O O . GLU B 1 119 ? 10.633 11.289 -9.641 1 86.19 119 GLU B O 1
ATOM 2857 N N . GLN B 1 120 ? 10.648 12.68 -7.836 1 86.56 120 GLN B N 1
ATOM 2858 C CA . GLN B 1 120 ? 11.641 11.852 -7.156 1 86.56 120 GLN B CA 1
ATOM 2859 C C . GLN B 1 120 ? 11.055 10.484 -6.801 1 86.56 120 GLN B C 1
ATOM 2861 O O . GLN B 1 120 ? 11.734 9.461 -6.941 1 86.56 120 GLN B O 1
ATOM 2866 N N . LEU B 1 121 ? 9.844 10.461 -6.441 1 86.56 121 LEU B N 1
ATOM 2867 C CA . LEU B 1 121 ? 9.18 9.211 -6.094 1 86.56 121 LEU B CA 1
ATOM 2868 C C . LEU B 1 121 ? 8.961 8.344 -7.336 1 86.56 121 LEU B C 1
ATOM 2870 O O . LEU B 1 121 ? 9.109 7.125 -7.277 1 86.56 121 LEU B O 1
ATOM 2874 N N . GLN B 1 122 ? 8.664 8.984 -8.414 1 87.62 122 GLN B N 1
ATOM 2875 C CA . GLN B 1 122 ? 8.484 8.258 -9.672 1 87.62 122 GLN B CA 1
ATOM 2876 C C . GLN B 1 122 ? 9.797 7.633 -10.133 1 87.62 122 GLN B C 1
ATOM 2878 O O . GLN B 1 122 ? 9.82 6.492 -10.602 1 87.62 122 GLN B O 1
ATOM 2883 N N . ARG B 1 123 ? 10.812 8.375 -10 1 89.38 123 ARG B N 1
ATOM 2884 C CA . ARG B 1 123 ? 12.125 7.852 -10.367 1 89.38 123 ARG B CA 1
ATOM 2885 C C . ARG B 1 123 ? 12.508 6.668 -9.484 1 89.38 123 ARG B C 1
ATOM 2887 O O . ARG B 1 123 ? 13.062 5.676 -9.977 1 89.38 123 ARG B O 1
ATOM 2894 N N . SER B 1 124 ? 12.227 6.832 -8.242 1 88.44 124 SER B N 1
ATOM 2895 C CA . SER B 1 124 ? 12.508 5.742 -7.316 1 88.44 124 SER B CA 1
ATOM 2896 C C . SER B 1 124 ? 11.695 4.496 -7.668 1 88.44 124 SER B C 1
ATOM 2898 O O . SER B 1 124 ? 12.227 3.383 -7.656 1 88.44 124 SER B O 1
ATOM 2900 N N . ASP B 1 125 ? 10.508 4.695 -8.023 1 90.06 125 ASP B N 1
ATOM 2901 C CA . ASP B 1 125 ? 9.641 3.582 -8.391 1 90.06 125 ASP B CA 1
ATOM 2902 C C . ASP B 1 125 ? 10.133 2.898 -9.664 1 90.06 125 ASP B C 1
ATOM 2904 O O . ASP B 1 125 ? 10.156 1.668 -9.75 1 90.06 125 ASP B O 1
ATOM 2908 N N . GLU B 1 126 ? 10.5 3.676 -10.586 1 91.69 126 GLU B N 1
ATOM 2909 C CA . GLU B 1 126 ? 11.016 3.146 -11.852 1 91.69 126 GLU B CA 1
ATOM 2910 C C . GLU B 1 126 ? 12.281 2.324 -11.625 1 91.69 126 GLU B C 1
ATOM 2912 O O . GLU B 1 126 ? 12.469 1.273 -12.242 1 91.69 126 GLU B O 1
ATOM 2917 N N . GLN B 1 127 ? 13.031 2.777 -10.781 1 92.69 127 GLN B N 1
ATOM 2918 C CA . GLN B 1 127 ? 14.266 2.062 -10.469 1 92.69 127 GLN B CA 1
ATOM 2919 C C . GLN B 1 127 ? 13.969 0.721 -9.805 1 92.69 127 GLN B C 1
ATOM 2921 O O . GLN B 1 127 ? 14.594 -0.291 -10.133 1 92.69 127 GLN B O 1
ATOM 2926 N N . LEU B 1 128 ? 13.102 0.736 -8.852 1 93.25 128 LEU B N 1
ATOM 2927 C CA . LEU B 1 128 ? 12.703 -0.505 -8.195 1 93.25 128 LEU B CA 1
ATOM 2928 C C . LEU B 1 128 ? 12.148 -1.5 -9.203 1 93.25 128 LEU B C 1
ATOM 2930 O O . LEU B 1 128 ? 12.523 -2.674 -9.203 1 93.25 128 LEU B O 1
ATOM 2934 N N . ARG B 1 129 ? 11.344 -0.981 -10.086 1 94.62 129 ARG B N 1
ATOM 2935 C CA . ARG B 1 129 ? 10.703 -1.829 -11.086 1 94.62 129 ARG B CA 1
ATOM 2936 C C . ARG B 1 129 ? 11.734 -2.416 -12.047 1 94.62 129 ARG B C 1
ATOM 2938 O O . ARG B 1 129 ? 11.734 -3.621 -12.305 1 94.62 129 ARG B O 1
ATOM 2945 N N . THR B 1 130 ? 12.57 -1.559 -12.5 1 95.69 130 THR B N 1
ATOM 2946 C CA . THR B 1 130 ? 13.586 -1.991 -13.445 1 95.69 130 THR B CA 1
ATOM 2947 C C . THR B 1 130 ? 14.516 -3.02 -12.812 1 95.69 130 THR B C 1
ATOM 2949 O O . THR B 1 130 ? 14.875 -4.016 -13.445 1 95.69 130 THR B O 1
ATOM 2952 N N . THR B 1 131 ? 14.875 -2.781 -11.625 1 95.62 131 THR B N 1
ATOM 2953 C CA . THR B 1 131 ? 15.742 -3.705 -10.898 1 95.62 131 THR B CA 1
ATOM 2954 C C . THR B 1 131 ? 15.07 -5.062 -10.734 1 95.62 131 THR B C 1
ATOM 2956 O O . THR B 1 131 ? 15.664 -6.102 -11.031 1 95.62 131 THR B O 1
ATOM 2959 N N . LEU B 1 132 ? 13.852 -5.043 -10.289 1 96.88 132 LEU B N 1
ATOM 2960 C CA . LEU B 1 132 ? 13.125 -6.289 -10.055 1 96.88 132 LEU B CA 1
ATOM 2961 C C . LEU B 1 132 ? 12.906 -7.039 -11.359 1 96.88 132 LEU B C 1
ATOM 2963 O O . LEU B 1 132 ? 13.102 -8.258 -11.422 1 96.88 132 LEU B O 1
ATOM 2967 N N . GLU B 1 133 ? 12.516 -6.344 -12.398 1 97.62 133 GLU B N 1
ATOM 2968 C CA . GLU B 1 133 ? 12.367 -6.961 -13.711 1 97.62 133 GLU B CA 1
ATOM 2969 C C . GLU B 1 133 ? 13.672 -7.586 -14.188 1 97.62 133 GLU B C 1
ATOM 2971 O O . GLU B 1 133 ? 13.68 -8.672 -14.766 1 97.62 133 GLU B O 1
ATOM 2976 N N . GLY B 1 134 ? 14.734 -6.855 -13.93 1 97.06 134 GLY B N 1
ATOM 2977 C CA . GLY B 1 134 ? 16.047 -7.375 -14.289 1 97.06 134 GLY B CA 1
ATOM 2978 C C . GLY B 1 134 ? 16.406 -8.656 -13.562 1 97.06 134 GLY B C 1
ATOM 2979 O O . GLY B 1 134 ? 16.922 -9.594 -14.164 1 97.06 134 GLY B O 1
ATOM 2980 N N . ILE B 1 135 ? 16.141 -8.711 -12.281 1 96.88 135 ILE B N 1
ATOM 2981 C CA . ILE B 1 135 ? 16.406 -9.906 -11.492 1 96.88 135 ILE B CA 1
ATOM 2982 C C . ILE B 1 135 ? 15.586 -11.078 -12.039 1 96.88 135 ILE B C 1
ATOM 2984 O O . ILE B 1 135 ? 16.109 -12.18 -12.211 1 96.88 135 ILE B O 1
ATOM 2988 N N . LEU B 1 136 ? 14.305 -10.852 -12.328 1 98.12 136 LEU B N 1
ATOM 2989 C CA . LEU B 1 136 ? 13.414 -11.883 -12.844 1 98.12 136 LEU B CA 1
ATOM 2990 C C . LEU B 1 136 ? 13.875 -12.375 -14.211 1 98.12 136 LEU B C 1
ATOM 2992 O O . LEU B 1 136 ? 13.891 -13.578 -14.469 1 98.12 136 LEU B O 1
ATOM 2996 N N . GLN B 1 137 ? 14.281 -11.406 -15.031 1 98.31 137 GLN B N 1
ATOM 2997 C CA . GLN B 1 137 ? 14.766 -11.773 -16.359 1 98.31 137 GLN B CA 1
ATOM 2998 C C . GLN B 1 137 ? 16.062 -12.578 -16.266 1 98.31 137 GLN B C 1
ATOM 3000 O O . GLN B 1 137 ? 16.219 -13.578 -16.984 1 98.31 137 GLN B O 1
ATOM 3005 N N . ASP B 1 138 ? 16.938 -12.156 -15.438 1 97.38 138 ASP B N 1
ATOM 3006 C CA . ASP B 1 138 ? 18.172 -12.914 -15.211 1 97.38 138 ASP B CA 1
ATOM 3007 C C . ASP B 1 138 ? 17.859 -14.344 -14.766 1 97.38 138 ASP B C 1
ATOM 3009 O O . ASP B 1 138 ? 18.562 -15.289 -15.156 1 97.38 138 ASP B O 1
ATOM 3013 N N . GLY B 1 139 ? 16.859 -14.484 -13.93 1 97.69 139 GLY B N 1
ATOM 3014 C CA . GLY B 1 139 ? 16.453 -15.805 -13.477 1 97.69 139 GLY B CA 1
ATOM 3015 C C . GLY B 1 139 ? 15.922 -16.688 -14.594 1 97.69 139 GLY B C 1
ATOM 3016 O O . GLY B 1 139 ? 16.188 -17.891 -14.617 1 97.69 139 GLY B O 1
ATOM 3017 N N . ILE B 1 140 ? 15.156 -16.078 -15.516 1 98.06 140 ILE B N 1
ATOM 3018 C CA . ILE B 1 140 ? 14.68 -16.812 -16.672 1 98.06 140 ILE B CA 1
ATOM 3019 C C . ILE B 1 140 ? 15.867 -17.25 -17.531 1 98.06 140 ILE B C 1
ATOM 3021 O O . ILE B 1 140 ? 15.969 -18.422 -17.922 1 98.06 140 ILE B O 1
ATOM 3025 N N . ASP B 1 141 ? 16.766 -16.328 -17.734 1 97.62 141 ASP B N 1
ATOM 3026 C CA . ASP B 1 141 ? 17.922 -16.594 -18.578 1 97.62 141 ASP B CA 1
ATOM 3027 C C . ASP B 1 141 ? 18.828 -17.672 -17.969 1 97.62 141 ASP B C 1
ATOM 3029 O O . ASP B 1 141 ? 19.438 -18.453 -18.688 1 97.62 141 ASP B O 1
ATOM 3033 N N . ALA B 1 142 ? 18.906 -17.734 -16.672 1 96.44 142 ALA B N 1
ATOM 3034 C CA . ALA B 1 142 ? 19.75 -18.688 -15.961 1 96.44 142 ALA B CA 1
ATOM 3035 C C . ALA B 1 142 ? 19.047 -20.031 -15.789 1 96.44 142 ALA B C 1
ATOM 3037 O O . ALA B 1 142 ? 19.625 -20.984 -15.281 1 96.44 142 ALA B O 1
ATOM 3038 N N . GLY B 1 143 ? 17.781 -20.062 -16.109 1 97.19 143 GLY B N 1
ATOM 3039 C CA . GLY B 1 143 ? 17.016 -21.281 -15.977 1 97.19 143 GLY B CA 1
ATOM 3040 C C . GLY B 1 143 ? 16.531 -21.531 -14.57 1 97.19 143 GLY B C 1
ATOM 3041 O O . GLY B 1 143 ? 16.172 -22.672 -14.219 1 97.19 143 GLY B O 1
ATOM 3042 N N . GLU B 1 144 ? 16.516 -20.5 -13.75 1 97.25 144 GLU B N 1
ATOM 3043 C CA . GLU B 1 144 ? 16.047 -20.625 -12.375 1 97.25 144 GLU B CA 1
ATOM 3044 C C . GLU B 1 144 ? 14.547 -20.375 -12.281 1 97.25 144 GLU B C 1
ATOM 3046 O O . GLU B 1 144 ? 13.891 -20.844 -11.344 1 97.25 144 GLU B O 1
ATOM 3051 N N . PHE B 1 145 ? 14.062 -19.578 -13.188 1 97.81 145 PHE B N 1
ATOM 3052 C CA . PHE B 1 145 ? 12.633 -19.312 -13.305 1 97.81 145 PHE B CA 1
ATOM 3053 C C . PHE B 1 145 ? 12.094 -19.797 -14.648 1 97.81 145 PHE B C 1
ATOM 3055 O O . PHE B 1 145 ? 12.812 -19.781 -15.648 1 97.81 145 PHE B O 1
ATOM 3062 N N . VAL B 1 146 ? 10.844 -20.219 -14.672 1 97.56 146 VAL B N 1
ATOM 3063 C CA . VAL B 1 146 ? 10.148 -20.5 -15.922 1 97.56 146 VAL B CA 1
ATOM 3064 C C . VAL B 1 146 ? 9.805 -19.188 -16.625 1 97.56 146 VAL B C 1
ATOM 3066 O O . VAL B 1 146 ? 9.812 -18.125 -16.016 1 97.56 146 VAL B O 1
ATOM 3069 N N . ASP B 1 147 ? 9.547 -19.266 -17.891 1 97.44 147 ASP B N 1
ATOM 3070 C CA . ASP B 1 147 ? 9.164 -18.094 -18.672 1 97.44 147 ASP B CA 1
ATOM 3071 C C . ASP B 1 147 ? 7.859 -17.5 -18.141 1 97.44 147 ASP B C 1
ATOM 3073 O O . ASP B 1 147 ? 6.914 -18.219 -17.828 1 97.44 147 ASP B O 1
ATOM 3077 N N . HIS B 1 148 ? 7.91 -16.281 -17.938 1 96.5 148 HIS B N 1
ATOM 3078 C CA . HIS B 1 148 ? 6.75 -15.531 -17.469 1 96.5 148 HIS B CA 1
ATOM 3079 C C . HIS B 1 148 ? 6.863 -14.055 -17.812 1 96.5 148 HIS B C 1
ATOM 3081 O O . HIS B 1 148 ? 7.898 -13.602 -18.312 1 96.5 148 HIS B O 1
ATOM 3087 N N . ASP B 1 149 ? 5.809 -13.289 -17.641 1 97 149 ASP B N 1
ATOM 3088 C CA . ASP B 1 149 ? 5.816 -11.852 -17.844 1 97 149 ASP B CA 1
ATOM 3089 C C . ASP B 1 149 ? 6.484 -11.125 -16.672 1 97 149 ASP B C 1
ATOM 3091 O O . ASP B 1 149 ? 5.855 -10.883 -15.648 1 97 149 ASP B O 1
ATOM 3095 N N . THR B 1 150 ? 7.746 -10.719 -16.891 1 97.88 150 THR B N 1
ATOM 3096 C CA . THR B 1 150 ? 8.539 -10.156 -15.805 1 97.88 150 THR B CA 1
ATOM 3097 C C . THR B 1 150 ? 7.98 -8.805 -15.367 1 97.88 150 THR B C 1
ATOM 3099 O O . THR B 1 150 ? 8.055 -8.453 -14.188 1 97.88 150 THR B O 1
ATOM 3102 N N . ALA B 1 151 ? 7.379 -8.039 -16.281 1 96.56 151 ALA B N 1
ATOM 3103 C CA . ALA B 1 151 ? 6.805 -6.742 -15.938 1 96.56 151 ALA B CA 1
ATOM 3104 C C . ALA B 1 151 ? 5.582 -6.902 -15.031 1 96.56 151 ALA B C 1
ATOM 3106 O O . ALA B 1 151 ? 5.453 -6.203 -14.023 1 96.56 151 ALA B O 1
ATOM 3107 N N . GLU B 1 152 ? 4.777 -7.832 -15.375 1 96.06 152 GLU B N 1
ATOM 3108 C CA . GLU B 1 152 ? 3.58 -8.102 -14.578 1 96.06 152 GLU B CA 1
ATOM 3109 C C . GLU B 1 152 ? 3.943 -8.656 -13.203 1 96.06 152 GLU B C 1
ATOM 3111 O O . GLU B 1 152 ? 3.367 -8.25 -12.195 1 96.06 152 GLU B O 1
ATOM 3116 N N . THR B 1 153 ? 4.875 -9.562 -13.219 1 97.56 153 THR B N 1
ATOM 3117 C CA . THR B 1 153 ? 5.316 -10.156 -11.961 1 97.56 153 THR B CA 1
ATOM 3118 C C . THR B 1 153 ? 5.93 -9.094 -11.055 1 97.56 153 THR B C 1
ATOM 3120 O O . THR B 1 153 ? 5.629 -9.047 -9.859 1 97.56 153 THR B O 1
ATOM 3123 N N . ALA B 1 154 ? 6.738 -8.219 -11.625 1 97.62 154 ALA B N 1
ATOM 3124 C CA . ALA B 1 154 ? 7.367 -7.152 -10.852 1 97.62 154 ALA B CA 1
ATOM 3125 C C . ALA B 1 154 ? 6.32 -6.203 -10.273 1 97.62 154 ALA B C 1
ATOM 3127 O O . ALA B 1 154 ? 6.41 -5.805 -9.109 1 97.62 154 ALA B O 1
ATOM 3128 N N . ALA B 1 155 ? 5.332 -5.883 -11.062 1 95.88 155 ALA B N 1
ATOM 3129 C CA . ALA B 1 155 ? 4.266 -4.992 -10.602 1 95.88 155 ALA B CA 1
ATOM 3130 C C . ALA B 1 155 ? 3.508 -5.602 -9.43 1 95.88 155 ALA B C 1
ATOM 3132 O O . ALA B 1 155 ? 3.229 -4.922 -8.438 1 95.88 155 ALA B O 1
ATOM 3133 N N . LEU B 1 156 ? 3.207 -6.855 -9.555 1 97.38 156 LEU B N 1
ATOM 3134 C CA . LEU B 1 156 ? 2.482 -7.562 -8.5 1 97.38 156 LEU B CA 1
ATOM 3135 C C . LEU B 1 156 ? 3.309 -7.621 -7.223 1 97.38 156 LEU B C 1
ATOM 3137 O O . LEU B 1 156 ? 2.801 -7.328 -6.137 1 97.38 156 LEU B O 1
ATOM 3141 N N . LEU B 1 157 ? 4.566 -7.984 -7.336 1 98.06 157 LEU B N 1
ATOM 3142 C CA . LEU B 1 157 ? 5.434 -8.109 -6.168 1 98.06 157 LEU B CA 1
ATOM 3143 C C . LEU B 1 157 ? 5.602 -6.762 -5.473 1 98.06 157 LEU B C 1
ATOM 3145 O O . LEU B 1 157 ? 5.473 -6.668 -4.25 1 98.06 157 LEU B O 1
ATOM 3149 N N . LEU B 1 158 ? 5.824 -5.723 -6.223 1 96.69 158 LEU B N 1
ATOM 3150 C CA . LEU B 1 158 ? 6.012 -4.398 -5.641 1 96.69 158 LEU B CA 1
ATOM 3151 C C . LEU B 1 158 ? 4.734 -3.916 -4.961 1 96.69 158 LEU B C 1
ATOM 3153 O O . LEU B 1 158 ? 4.785 -3.328 -3.879 1 96.69 158 LEU B O 1
ATOM 3157 N N . ALA B 1 159 ? 3.617 -4.172 -5.602 1 96.44 159 ALA B N 1
ATOM 3158 C CA . ALA B 1 159 ? 2.344 -3.791 -5 1 96.44 159 ALA B CA 1
ATOM 3159 C C . ALA B 1 159 ? 2.123 -4.523 -3.678 1 96.44 159 ALA B C 1
ATOM 3161 O O . ALA B 1 159 ? 1.74 -3.91 -2.678 1 96.44 159 ALA B O 1
ATOM 3162 N N . ALA B 1 160 ? 2.359 -5.801 -3.691 1 97.56 160 ALA B N 1
ATOM 3163 C CA . ALA B 1 160 ? 2.166 -6.602 -2.486 1 97.56 160 ALA B CA 1
ATOM 3164 C C . ALA B 1 160 ? 3.09 -6.137 -1.364 1 97.56 160 ALA B C 1
ATOM 3166 O O . ALA B 1 160 ? 2.66 -6 -0.216 1 97.56 160 ALA B O 1
ATOM 3167 N N . LEU B 1 161 ? 4.32 -5.895 -1.69 1 95.56 161 LEU B N 1
ATOM 3168 C CA . LEU B 1 161 ? 5.293 -5.465 -0.693 1 95.56 161 LEU B CA 1
ATOM 3169 C C . LEU B 1 161 ? 4.941 -4.086 -0.149 1 95.56 161 LEU B C 1
ATOM 3171 O O . LEU B 1 161 ? 5.012 -3.854 1.06 1 95.56 161 LEU B O 1
ATOM 3175 N N . ASP B 1 162 ? 4.586 -3.232 -1.03 1 92.88 162 ASP B N 1
ATOM 3176 C CA . ASP B 1 162 ? 4.148 -1.899 -0.624 1 92.88 162 ASP B CA 1
ATOM 3177 C C . ASP B 1 162 ? 2.922 -1.977 0.281 1 92.88 162 ASP B C 1
ATOM 3179 O O . ASP B 1 162 ? 2.855 -1.294 1.307 1 92.88 162 ASP B O 1
ATOM 3183 N N . GLY B 1 163 ? 1.984 -2.768 -0.136 1 93.56 163 GLY B N 1
ATOM 3184 C CA . GLY B 1 163 ? 0.789 -2.936 0.674 1 93.56 163 GLY B CA 1
ATOM 3185 C C . GLY B 1 163 ? 1.077 -3.5 2.053 1 93.56 163 GLY B C 1
ATOM 3186 O O . GLY B 1 163 ? 0.494 -3.057 3.045 1 93.56 163 GLY B O 1
ATOM 3187 N N . ALA B 1 164 ? 1.975 -4.441 2.125 1 93.94 164 ALA B N 1
ATOM 3188 C CA . ALA B 1 164 ? 2.365 -5.023 3.408 1 93.94 164 ALA B CA 1
ATOM 3189 C C . ALA B 1 164 ? 2.943 -3.961 4.34 1 93.94 164 ALA B C 1
ATOM 3191 O O . ALA B 1 164 ? 2.566 -3.881 5.508 1 93.94 164 ALA B O 1
ATOM 3192 N 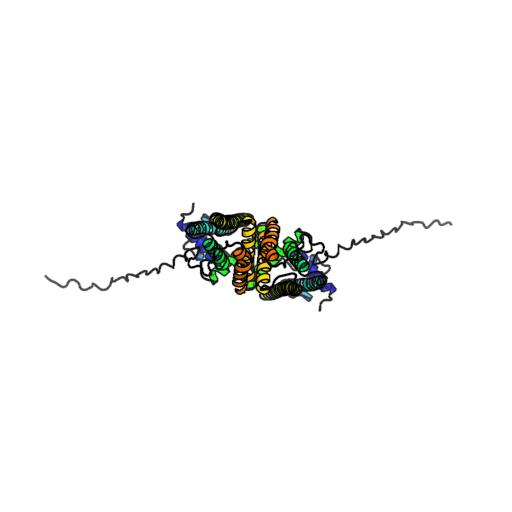N . ARG B 1 165 ? 3.762 -3.168 3.795 1 89.19 165 ARG B N 1
ATOM 3193 C CA . ARG B 1 165 ? 4.41 -2.131 4.594 1 89.19 165 ARG B CA 1
ATOM 3194 C C . ARG B 1 165 ? 3.404 -1.079 5.047 1 89.19 165 ARG B C 1
ATOM 3196 O O . ARG B 1 165 ? 3.408 -0.668 6.207 1 89.19 165 ARG B O 1
ATOM 3203 N N . THR B 1 166 ? 2.613 -0.639 4.152 1 87 166 THR B N 1
ATOM 3204 C CA . THR B 1 166 ? 1.604 0.363 4.473 1 87 166 THR B CA 1
ATOM 3205 C C . THR B 1 166 ? 0.657 -0.151 5.555 1 87 166 THR B C 1
ATOM 3207 O O . THR B 1 166 ? 0.34 0.569 6.504 1 87 166 THR B O 1
ATOM 3210 N N . ARG B 1 167 ? 0.254 -1.353 5.398 1 87.75 167 ARG B N 1
ATOM 3211 C CA . ARG B 1 167 ? -0.666 -1.941 6.367 1 87.75 167 ARG B CA 1
ATOM 3212 C C . ARG B 1 167 ? 0.018 -2.152 7.715 1 87.75 167 ARG B C 1
ATOM 3214 O O . ARG B 1 167 ? -0.582 -1.916 8.766 1 87.75 167 ARG B O 1
ATOM 3221 N N . GLN B 1 168 ? 1.234 -2.607 7.691 1 87.62 168 GLN B N 1
ATOM 3222 C CA . GLN B 1 168 ? 1.994 -2.752 8.93 1 87.62 168 GLN B CA 1
ATOM 3223 C C . GLN B 1 168 ? 2.037 -1.439 9.703 1 87.62 168 GLN B C 1
ATOM 3225 O O . GLN B 1 168 ? 1.831 -1.425 10.922 1 87.62 168 GLN B O 1
ATOM 3230 N N . LEU B 1 169 ? 2.295 -0.39 9.023 1 80.69 169 LEU B N 1
ATOM 3231 C CA . LEU B 1 169 ? 2.443 0.922 9.641 1 80.69 169 LEU B CA 1
ATOM 3232 C C . LEU B 1 169 ? 1.097 1.451 10.125 1 80.69 169 LEU B C 1
ATOM 3234 O O . LEU B 1 169 ? 1.001 2.01 11.219 1 80.69 169 LEU B O 1
ATOM 3238 N N . ALA B 1 170 ? 0.13 1.29 9.32 1 80.56 170 ALA B N 1
ATOM 3239 C CA . ALA B 1 170 ? -1.196 1.812 9.641 1 80.56 170 ALA B CA 1
ATOM 3240 C C . ALA B 1 170 ? -1.796 1.087 10.844 1 80.56 170 ALA B C 1
ATOM 3242 O O . ALA B 1 170 ? -2.496 1.694 11.656 1 80.56 170 ALA B O 1
ATOM 3243 N N . PHE B 1 171 ? -1.458 -0.201 10.969 1 82.94 171 PHE B N 1
ATOM 3244 C CA . PHE B 1 171 ? -2.145 -0.99 11.984 1 82.94 171 PHE B CA 1
ATOM 3245 C C . PHE B 1 171 ? -1.181 -1.416 13.086 1 82.94 171 PHE B C 1
ATOM 3247 O O . PHE B 1 171 ? -1.586 -2.047 14.062 1 82.94 171 PHE B O 1
ATOM 3254 N N . ASN B 1 172 ? 0.008 -1.044 12.922 1 80.62 172 ASN B N 1
ATOM 3255 C CA . ASN B 1 172 ? 1.063 -1.373 13.875 1 80.62 172 ASN B CA 1
ATOM 3256 C C . ASN B 1 172 ? 1.122 -2.873 14.148 1 80.62 172 ASN B C 1
ATOM 3258 O O . ASN B 1 172 ? 1.133 -3.295 15.305 1 80.62 172 ASN B O 1
ATOM 3262 N N . ARG B 1 173 ? 1.05 -3.633 13.078 1 84.31 173 ARG B N 1
ATOM 3263 C CA . ARG B 1 173 ? 1.083 -5.09 13.164 1 84.31 173 ARG B CA 1
ATOM 3264 C C . ARG B 1 173 ? 2.143 -5.672 12.234 1 84.31 173 ARG B C 1
ATOM 3266 O O . ARG B 1 173 ? 1.931 -5.766 11.023 1 84.31 173 ARG B O 1
ATOM 3273 N N . ASP B 1 174 ? 3.197 -6.188 12.844 1 86.38 174 ASP B N 1
ATOM 3274 C CA . ASP B 1 174 ? 4.332 -6.695 12.086 1 86.38 174 ASP B CA 1
ATOM 3275 C C . ASP B 1 174 ? 3.98 -8 11.383 1 86.38 174 ASP B C 1
ATOM 3277 O O . ASP B 1 174 ? 4.637 -8.383 10.406 1 86.38 174 ASP B O 1
ATOM 3281 N N . GLU B 1 175 ? 2.918 -8.656 11.852 1 88.94 175 GLU B N 1
ATOM 3282 C CA . GLU B 1 175 ? 2.529 -9.945 11.297 1 88.94 175 GLU B CA 1
ATOM 3283 C C . GLU B 1 175 ? 2.143 -9.812 9.82 1 88.94 175 GLU B C 1
ATOM 3285 O O . GLU B 1 175 ? 2.223 -10.781 9.062 1 88.94 175 GLU B O 1
ATOM 3290 N N . TYR B 1 176 ? 1.761 -8.641 9.406 1 88.75 176 TYR B N 1
ATOM 3291 C CA . TYR B 1 176 ? 1.392 -8.414 8.016 1 88.75 176 TYR B CA 1
ATOM 3292 C C . TYR B 1 176 ? 2.578 -8.656 7.09 1 88.75 176 TYR B C 1
ATOM 3294 O O . TYR B 1 176 ? 2.414 -9.18 5.984 1 88.75 176 TYR B O 1
ATOM 3302 N N . LEU B 1 177 ? 3.785 -8.281 7.586 1 92.12 177 LEU B N 1
ATOM 3303 C CA . LEU B 1 177 ? 4.973 -8.438 6.754 1 92.12 177 LEU B CA 1
ATOM 3304 C C . LEU B 1 177 ? 5.266 -9.914 6.496 1 92.12 177 LEU B C 1
ATOM 3306 O O . LEU B 1 177 ? 5.426 -10.328 5.344 1 92.12 177 LEU B O 1
ATOM 3310 N N . SER B 1 178 ? 5.215 -10.68 7.562 1 93.25 178 SER B N 1
ATOM 3311 C CA . SER B 1 178 ? 5.551 -12.086 7.426 1 93.25 178 SER B CA 1
ATOM 3312 C C . SER B 1 178 ? 4.48 -12.844 6.645 1 93.25 178 SER B C 1
ATOM 3314 O O . SER B 1 178 ? 4.789 -13.758 5.875 1 93.25 178 SER B O 1
ATOM 3316 N N . GLN B 1 179 ? 3.23 -12.5 6.797 1 93.94 179 GLN B N 1
ATOM 3317 C CA . GLN B 1 179 ? 2.143 -13.156 6.082 1 93.94 179 GLN B CA 1
ATOM 3318 C C . GLN B 1 179 ? 2.236 -12.891 4.578 1 93.94 179 GLN B C 1
ATOM 3320 O O . GLN B 1 179 ? 2.074 -13.805 3.771 1 93.94 179 GLN B O 1
ATOM 3325 N N . VAL B 1 180 ? 2.525 -11.672 4.262 1 95.94 180 VAL B N 1
ATOM 3326 C CA . VAL B 1 180 ? 2.621 -11.32 2.85 1 95.94 180 VAL B CA 1
ATOM 3327 C C . VAL B 1 180 ? 3.873 -11.953 2.244 1 95.94 180 VAL B C 1
ATOM 3329 O O . VAL B 1 180 ? 3.844 -12.453 1.118 1 95.94 180 VAL B O 1
ATOM 3332 N N . ARG B 1 181 ? 4.953 -11.914 3.012 1 95.19 181 ARG B N 1
ATOM 3333 C CA . ARG B 1 181 ? 6.16 -12.578 2.527 1 95.19 181 ARG B CA 1
ATOM 3334 C C . ARG B 1 181 ? 5.891 -14.047 2.219 1 95.19 181 ARG B C 1
ATOM 3336 O O . ARG B 1 181 ? 6.25 -14.539 1.146 1 95.19 181 ARG B O 1
ATOM 3343 N N . SER B 1 182 ? 5.289 -14.703 3.164 1 95.81 182 SER B N 1
ATOM 3344 C CA . SER B 1 182 ? 4.957 -16.109 2.98 1 95.81 182 SER B CA 1
ATOM 3345 C C . SER B 1 182 ? 4.035 -16.312 1.781 1 95.81 182 SER B C 1
ATOM 3347 O O . SER B 1 182 ? 4.246 -17.219 0.976 1 95.81 182 SER B O 1
ATOM 3349 N N . GLY B 1 183 ? 3.053 -15.484 1.631 1 95.69 183 GLY B N 1
ATOM 3350 C CA . GLY B 1 183 ? 2.131 -15.562 0.508 1 95.69 183 GLY B CA 1
ATOM 3351 C C . GLY B 1 183 ? 2.811 -15.367 -0.835 1 95.69 183 GLY B C 1
ATOM 3352 O O . GLY B 1 183 ? 2.527 -16.094 -1.79 1 95.69 183 GLY B O 1
ATOM 3353 N N . VAL B 1 184 ? 3.703 -14.383 -0.891 1 96.94 184 VAL B N 1
ATOM 3354 C CA . VAL B 1 184 ? 4.445 -14.109 -2.115 1 96.94 184 VAL B CA 1
ATOM 3355 C C . VAL B 1 184 ? 5.273 -15.328 -2.504 1 96.94 184 VAL B C 1
ATOM 3357 O O . VAL B 1 184 ? 5.316 -15.719 -3.676 1 96.94 184 VAL B O 1
ATOM 3360 N N . ILE B 1 185 ? 5.875 -15.969 -1.542 1 95.62 185 ILE B N 1
ATOM 3361 C CA . ILE B 1 185 ? 6.742 -17.109 -1.804 1 95.62 185 ILE B CA 1
ATOM 3362 C C . ILE B 1 185 ? 5.902 -18.312 -2.238 1 95.62 185 ILE B C 1
ATOM 3364 O O . ILE B 1 185 ? 6.141 -18.891 -3.297 1 95.62 185 ILE B O 1
ATOM 3368 N N . THR B 1 186 ? 4.855 -18.641 -1.554 1 94.69 186 THR B N 1
ATOM 3369 C CA . THR B 1 186 ? 4.09 -19.859 -1.75 1 94.69 186 THR B CA 1
ATOM 3370 C C . THR B 1 186 ? 3.18 -19.734 -2.971 1 94.69 186 THR B C 1
ATOM 3372 O O . THR B 1 186 ? 2.949 -20.719 -3.678 1 94.69 186 THR B O 1
ATOM 3375 N N . GLN B 1 187 ? 2.773 -18.5 -3.246 1 95.38 187 GLN B N 1
ATOM 3376 C CA . GLN B 1 187 ? 1.694 -18.406 -4.223 1 95.38 187 GLN B CA 1
ATOM 3377 C C . GLN B 1 187 ? 2.174 -17.719 -5.504 1 95.38 187 GLN B C 1
ATOM 3379 O O . GLN B 1 187 ? 1.475 -17.734 -6.52 1 95.38 187 GLN B O 1
ATOM 3384 N N . VAL B 1 188 ? 3.346 -17.125 -5.469 1 96.56 188 VAL B N 1
ATOM 3385 C CA . VAL B 1 188 ? 3.85 -16.484 -6.676 1 96.56 188 VAL B CA 1
ATOM 3386 C C . VAL B 1 188 ? 5.203 -17.078 -7.059 1 96.56 188 VAL B C 1
ATOM 3388 O O . VAL B 1 188 ? 5.332 -17.719 -8.102 1 96.56 188 VAL B O 1
ATOM 3391 N N . ILE B 1 189 ? 6.125 -17.031 -6.129 1 96.88 189 ILE B N 1
ATOM 3392 C CA . ILE B 1 189 ? 7.512 -17.359 -6.449 1 96.88 189 ILE B CA 1
ATOM 3393 C C . ILE B 1 189 ? 7.648 -18.859 -6.691 1 96.88 189 ILE B C 1
ATOM 3395 O O . ILE B 1 189 ? 8.32 -19.281 -7.637 1 96.88 189 ILE B O 1
ATOM 3399 N N . ASP B 1 190 ? 7.023 -19.656 -5.922 1 95 190 ASP B N 1
ATOM 3400 C CA . ASP B 1 190 ? 7.137 -21.109 -6.059 1 95 190 ASP B CA 1
ATOM 3401 C C . ASP B 1 190 ? 6.664 -21.562 -7.434 1 95 190 ASP B C 1
ATOM 3403 O O . ASP B 1 190 ? 7.203 -22.531 -7.992 1 95 190 ASP B O 1
ATOM 3407 N N . ASP B 1 191 ? 5.703 -20.891 -7.988 1 94.19 191 ASP B N 1
ATOM 3408 C CA . ASP B 1 191 ? 5.16 -21.266 -9.289 1 94.19 191 ASP B CA 1
ATOM 3409 C C . ASP B 1 191 ? 6.074 -20.781 -10.422 1 94.19 191 ASP B C 1
ATOM 3411 O O . ASP B 1 191 ? 5.941 -21.234 -11.562 1 94.19 191 ASP B O 1
ATOM 3415 N N . LEU B 1 192 ? 6.961 -19.875 -10.078 1 96.12 192 LEU B N 1
ATOM 3416 C CA . LEU B 1 192 ? 7.867 -19.344 -11.086 1 96.12 192 LEU B CA 1
ATOM 3417 C C . LEU B 1 192 ? 9.164 -20.156 -11.133 1 96.12 192 LEU B C 1
ATOM 3419 O O . LEU B 1 192 ? 9.938 -20.031 -12.078 1 96.12 192 LEU B O 1
ATOM 3423 N N . LEU B 1 193 ? 9.398 -20.891 -10.109 1 96.38 193 LEU B N 1
ATOM 3424 C CA . LEU B 1 193 ? 10.656 -21.625 -10.008 1 96.38 193 LEU B CA 1
ATOM 3425 C C . LEU B 1 193 ? 10.703 -22.766 -11.023 1 96.38 193 LEU B C 1
ATOM 3427 O O . LEU B 1 193 ? 9.711 -23.469 -11.219 1 96.38 193 LEU B O 1
ATOM 3431 N N . ALA B 1 194 ? 11.812 -22.906 -11.625 1 96 194 ALA B N 1
ATOM 3432 C CA . ALA B 1 194 ? 12.07 -24.094 -12.43 1 96 194 ALA B CA 1
ATOM 3433 C C . ALA B 1 194 ? 12.219 -25.328 -11.555 1 96 194 ALA B C 1
ATOM 3435 O O . ALA B 1 194 ? 12.445 -25.219 -10.352 1 96 194 ALA B O 1
ATOM 3436 N N . ASP B 1 195 ? 12.031 -26.484 -12.078 1 91.5 195 ASP B N 1
ATOM 3437 C CA . ASP B 1 195 ? 11.969 -27.766 -11.375 1 91.5 195 ASP B CA 1
ATOM 3438 C C . ASP B 1 195 ? 13.18 -27.938 -10.461 1 91.5 195 ASP B C 1
ATOM 3440 O O . ASP B 1 195 ? 13.047 -28.406 -9.328 1 91.5 195 ASP B O 1
ATOM 3444 N N . ASP B 1 196 ? 14.414 -27.5 -10.797 1 89.94 196 ASP B N 1
ATOM 3445 C CA . ASP B 1 196 ? 15.625 -27.766 -10.016 1 89.94 196 ASP B CA 1
ATOM 3446 C C . ASP B 1 196 ? 16.031 -26.531 -9.227 1 89.94 196 ASP B C 1
ATOM 3448 O O . ASP B 1 196 ? 17.078 -26.531 -8.555 1 89.94 196 ASP B O 1
ATOM 3452 N N . ALA B 1 197 ? 15.133 -25.547 -9.312 1 91.38 197 ALA B N 1
ATOM 3453 C CA . ALA B 1 197 ? 15.492 -24.312 -8.625 1 91.38 197 ALA B CA 1
ATOM 3454 C C . ALA B 1 197 ? 14.805 -24.219 -7.27 1 91.38 197 ALA B C 1
ATOM 3456 O O . ALA B 1 197 ? 13.766 -24.844 -7.051 1 91.38 197 ALA B O 1
ATOM 3457 N N . SER B 1 198 ? 15.508 -23.5 -6.363 1 91.12 198 SER B N 1
ATOM 3458 C CA . SER B 1 198 ? 14.938 -23.297 -5.035 1 91.12 198 SER B CA 1
ATOM 3459 C C . SER B 1 198 ? 15.031 -21.828 -4.617 1 91.12 198 SER B C 1
ATOM 3461 O O . SER B 1 198 ? 15.914 -21.109 -5.082 1 91.12 198 SER B O 1
ATOM 3463 N N . PHE B 1 199 ? 14.102 -21.453 -3.877 1 92.31 199 PHE B N 1
ATOM 3464 C CA . PHE B 1 199 ? 14.102 -20.125 -3.273 1 92.31 199 PHE B CA 1
ATOM 3465 C C . PHE B 1 199 ? 14.656 -20.172 -1.854 1 92.31 199 PHE B C 1
ATOM 3467 O O . PHE B 1 199 ? 14.219 -21 -1.044 1 92.31 199 PHE B O 1
ATOM 3474 N N . PRO B 1 200 ? 15.586 -19.328 -1.572 1 88.81 200 PRO B N 1
ATOM 3475 C CA . PRO B 1 200 ? 16.234 -19.453 -0.262 1 88.81 200 PRO B CA 1
ATOM 3476 C C . PRO B 1 200 ? 15.289 -19.109 0.893 1 88.81 200 PRO B C 1
ATOM 3478 O O . PRO B 1 200 ? 14.5 -18.172 0.794 1 88.81 200 PRO B O 1
ATOM 3481 N N . SER B 1 201 ? 15.32 -19.859 1.98 1 78.19 201 SER B N 1
ATOM 3482 C CA . SER B 1 201 ? 14.484 -19.641 3.156 1 78.19 201 SER B CA 1
ATOM 3483 C C . SER B 1 201 ? 15.031 -18.516 4.023 1 78.19 201 SER B C 1
ATOM 3485 O O . SER B 1 201 ? 14.273 -17.797 4.676 1 78.19 201 SER B O 1
ATOM 3487 N N . GLU B 1 202 ? 16.312 -18.438 4.129 1 74.75 202 GLU B N 1
ATOM 3488 C CA . GLU B 1 202 ? 16.969 -17.406 4.906 1 74.75 202 GLU B CA 1
ATOM 3489 C C . GLU B 1 202 ? 18.047 -16.688 4.078 1 74.75 202 GLU B C 1
ATOM 3491 O O . GLU B 1 202 ? 18.688 -17.312 3.221 1 74.75 202 GLU B O 1
ATOM 3496 N N . ILE B 1 203 ? 18.016 -15.383 4.277 1 68.19 203 ILE B N 1
ATOM 3497 C CA . ILE B 1 203 ? 19.016 -14.609 3.557 1 68.19 203 ILE B CA 1
ATOM 3498 C C . ILE B 1 203 ? 20.172 -14.242 4.5 1 68.19 203 ILE B C 1
ATOM 3500 O O . ILE B 1 203 ? 19.938 -13.75 5.609 1 68.19 203 ILE B O 1
ATOM 3504 N N . GLN B 1 204 ? 21.359 -14.609 4.16 1 59.09 204 GLN B N 1
ATOM 3505 C CA . GLN B 1 204 ? 22.562 -14.391 4.969 1 59.09 204 GLN B CA 1
ATOM 3506 C C . GLN B 1 204 ? 23.062 -12.953 4.82 1 59.09 204 GLN B C 1
ATOM 3508 O O . GLN B 1 204 ? 23.75 -12.445 5.699 1 59.09 204 GLN B O 1
ATOM 3513 N N . GLN B 1 205 ? 22.828 -12.32 3.691 1 58.22 205 GLN B N 1
ATOM 3514 C CA . GLN B 1 205 ? 23.391 -11 3.404 1 58.22 205 GLN B CA 1
ATOM 3515 C C . GLN B 1 205 ? 22.281 -9.969 3.195 1 58.22 205 GLN B C 1
ATOM 3517 O O . GLN B 1 205 ? 21.25 -10.273 2.58 1 58.22 205 GLN B O 1
ATOM 3522 N N . GLU B 1 206 ? 22.609 -8.852 3.891 1 65.31 206 GLU B N 1
ATOM 3523 C CA . GLU B 1 206 ? 21.672 -7.746 3.682 1 65.31 206 GLU B CA 1
ATOM 3524 C C . GLU B 1 206 ? 22.016 -6.973 2.412 1 65.31 206 GLU B C 1
ATOM 3526 O O . GLU B 1 206 ? 23.188 -6.922 2.002 1 65.31 206 GLU B O 1
ATOM 3531 N N . LEU B 1 207 ? 21.062 -6.703 1.58 1 62.69 207 LEU B N 1
ATOM 3532 C CA . LEU B 1 207 ? 21.266 -5.922 0.364 1 62.69 207 LEU B CA 1
ATOM 3533 C C . LEU B 1 207 ? 22.156 -4.711 0.634 1 62.69 207 LEU B C 1
ATOM 3535 O O . LEU B 1 207 ? 22.984 -4.355 -0.196 1 62.69 207 LEU B O 1
ATOM 3539 N N . PHE B 1 208 ? 21.844 -3.922 1.782 1 60.94 208 PHE B N 1
ATOM 3540 C CA . PHE B 1 208 ? 22.688 -2.783 2.137 1 60.94 208 PHE B CA 1
ATOM 3541 C C . PHE B 1 208 ? 23.516 -3.088 3.377 1 60.94 208 PHE B C 1
ATOM 3543 O O . PHE B 1 208 ? 23.062 -3.779 4.285 1 60.94 208 PHE B O 1
ATOM 3550 N N . GLY B 1 209 ? 24.766 -3.434 3.137 1 50.19 209 GLY B N 1
ATOM 3551 C CA . GLY B 1 209 ? 25.625 -3.609 4.293 1 50.19 209 GLY B CA 1
ATOM 3552 C C . GLY B 1 209 ? 25.219 -2.758 5.48 1 50.19 209 GLY B C 1
ATOM 3553 O O . GLY B 1 209 ? 24.5 -1.771 5.32 1 50.19 209 GLY B O 1
ATOM 3554 N N . SER B 1 210 ? 25.078 -3.408 6.664 1 44.28 210 SER B N 1
ATOM 3555 C CA . SER B 1 210 ? 24.812 -2.656 7.883 1 44.28 210 SER B CA 1
ATOM 3556 C C . SER B 1 210 ? 25.422 -1.262 7.824 1 44.28 210 SER B C 1
ATOM 3558 O O . SER B 1 210 ? 26.5 -1.075 7.238 1 44.28 210 SER B O 1
ATOM 3560 N N . ALA B 1 211 ? 24.562 -0.226 7.922 1 40.16 211 ALA B N 1
ATOM 3561 C CA . ALA B 1 211 ? 25.25 1.04 8.148 1 40.16 211 ALA B CA 1
ATOM 3562 C C . ALA B 1 211 ? 26.594 0.819 8.852 1 40.16 211 ALA B C 1
ATOM 3564 O O . ALA B 1 211 ? 26.719 -0.109 9.656 1 40.16 211 ALA B O 1
ATOM 3565 N N . PRO B 1 212 ? 27.641 1.421 8.352 1 34.59 212 PRO B N 1
ATOM 3566 C CA . PRO B 1 212 ? 28.859 1.257 9.125 1 34.59 212 PRO B CA 1
ATOM 3567 C C . PRO B 1 212 ? 28.625 1.322 10.633 1 34.59 212 PRO B C 1
ATOM 3569 O O . PRO B 1 212 ? 27.766 2.086 11.094 1 34.59 212 PRO B O 1
ATOM 3572 N N . ASP B 1 213 ? 28.672 0.23 11.32 1 33.84 213 ASP B N 1
ATOM 3573 C CA . ASP B 1 213 ? 28.75 0.335 12.773 1 33.84 213 ASP B CA 1
ATOM 3574 C C . ASP B 1 213 ? 29.297 1.691 13.195 1 33.84 213 ASP B C 1
ATOM 3576 O O . ASP B 1 213 ? 30.234 2.209 12.578 1 33.84 213 ASP B O 1
ATOM 3580 N N . GLU B 1 214 ? 28.547 2.514 13.891 1 34.97 214 GLU B N 1
ATOM 3581 C CA . GLU B 1 214 ? 29.156 3.656 14.57 1 34.97 214 GLU B CA 1
ATOM 3582 C C . GLU B 1 214 ? 30.609 3.389 14.906 1 34.97 214 GLU B C 1
ATOM 3584 O O . GLU B 1 214 ? 30.938 2.41 15.586 1 34.97 214 GLU B O 1
ATOM 3589 N N . ALA B 1 215 ? 31.609 3.844 14.266 1 30.69 215 ALA B N 1
ATOM 3590 C CA . ALA B 1 215 ? 32.969 3.988 14.742 1 30.69 215 ALA B CA 1
ATOM 3591 C C . ALA B 1 215 ? 33 4.332 16.234 1 30.69 215 ALA B C 1
ATOM 3593 O O . ALA B 1 215 ? 32.438 5.336 16.656 1 30.69 215 ALA B O 1
ATOM 3594 N N . SER B 1 216 ? 33.031 3.387 17.156 1 32.75 216 SER B N 1
ATOM 3595 C CA . SER B 1 216 ? 33.469 3.697 18.516 1 32.75 216 SER B CA 1
ATOM 3596 C C . SER B 1 216 ? 34.531 4.781 18.547 1 32.75 216 SER B C 1
ATOM 3598 O O . SER B 1 216 ? 35.656 4.559 18.094 1 32.75 216 SER B O 1
ATOM 3600 N N . ALA B 1 217 ? 34.156 5.98 18.391 1 31.94 217 ALA B N 1
ATOM 3601 C CA . ALA B 1 217 ? 35.062 7.051 18.781 1 31.94 217 ALA B CA 1
ATOM 3602 C C . ALA B 1 217 ? 35.75 6.73 20.109 1 31.94 217 ALA B C 1
ATOM 3604 O O . ALA B 1 217 ? 35.188 6.902 21.172 1 31.94 217 ALA B O 1
ATOM 3605 N N . ASP B 1 218 ? 36.469 5.594 20.266 1 32.84 218 ASP B N 1
ATOM 3606 C CA . ASP B 1 218 ? 37.438 5.484 21.328 1 32.84 218 ASP B CA 1
ATOM 3607 C C . ASP B 1 218 ? 38.312 6.742 21.406 1 32.84 218 ASP B C 1
ATOM 3609 O O . ASP B 1 218 ? 39.375 6.816 20.766 1 32.84 218 ASP B O 1
ATOM 3613 N N . GLY B 1 219 ? 37.625 7.926 21.297 1 29.36 219 GLY B N 1
ATOM 3614 C CA . GLY B 1 219 ? 38.438 9.062 21.719 1 29.36 219 GLY B CA 1
ATOM 3615 C C . GLY B 1 219 ? 39.062 8.883 23.094 1 29.36 219 GLY B C 1
ATOM 3616 O O . GLY B 1 219 ? 38.344 8.875 24.094 1 29.36 219 GLY B O 1
ATOM 3617 N N . GLU B 1 220 ? 40.094 8.016 23.25 1 32.78 220 GLU B N 1
ATOM 3618 C CA . GLU B 1 220 ? 41.031 8.086 24.359 1 32.78 220 GLU B CA 1
ATOM 3619 C C . GLU B 1 220 ? 41.281 9.531 24.766 1 32.78 220 GLU B C 1
ATOM 3621 O O . GLU B 1 220 ? 41.875 10.305 24 1 32.78 220 GLU B O 1
ATOM 3626 N N . SER B 1 221 ? 40.281 10.125 25.469 1 30.88 221 SER B N 1
ATOM 3627 C CA . SER B 1 221 ? 40.531 11.383 26.156 1 30.88 221 SER B CA 1
ATOM 3628 C C . SER B 1 221 ? 41.844 11.344 26.938 1 30.88 221 SER B C 1
ATOM 3630 O O . SER B 1 221 ? 41.969 10.578 27.906 1 30.88 221 SER B O 1
ATOM 3632 N N . ALA B 1 222 ? 43.031 11.422 26.328 1 29.95 222 ALA B N 1
ATOM 3633 C CA . ALA B 1 222 ? 44.312 11.703 26.969 1 29.95 222 ALA B CA 1
ATOM 3634 C C . ALA B 1 222 ? 44.188 12.797 28.031 1 29.95 222 ALA B C 1
ATOM 3636 O O . ALA B 1 222 ? 44 13.969 27.703 1 29.95 222 ALA B O 1
ATOM 3637 N N . ALA B 1 223 ? 43.312 12.578 29.094 1 31.41 223 ALA B N 1
ATOM 3638 C CA . ALA B 1 223 ? 43.281 13.43 30.281 1 31.41 223 ALA B CA 1
ATOM 3639 C C . ALA B 1 223 ? 44.719 13.875 30.641 1 31.41 223 ALA B C 1
ATOM 3641 O O . ALA B 1 223 ? 45.656 13.078 30.594 1 31.41 223 ALA B O 1
ATOM 3642 N N . ASP B 1 224 ? 44.875 15.203 30.656 1 28.91 224 ASP B N 1
ATOM 3643 C CA . ASP B 1 224 ? 45.906 16.188 30.969 1 28.91 224 ASP B CA 1
ATOM 3644 C C . ASP B 1 224 ? 46.562 15.914 32.312 1 28.91 224 ASP B C 1
ATOM 3646 O O . ASP B 1 224 ? 45.875 15.977 33.344 1 28.91 224 ASP B O 1
ATOM 3650 N N . GLU B 1 225 ? 47.375 14.812 32.469 1 30 225 GLU B N 1
ATOM 3651 C CA . GLU B 1 225 ? 48.25 14.594 33.625 1 30 225 GLU B CA 1
ATOM 3652 C C . GLU B 1 225 ? 48.906 15.891 34.062 1 30 225 GLU B C 1
ATOM 3654 O O . GLU B 1 225 ? 50.031 16.203 33.594 1 30 225 GLU B O 1
ATOM 3659 N N . ASN B 1 226 ? 48.344 17.094 33.812 1 30.39 226 ASN B N 1
ATOM 3660 C CA . ASN B 1 226 ? 49.156 18.234 34.219 1 30.39 226 ASN B CA 1
ATOM 3661 C C . ASN B 1 226 ? 49.438 18.203 35.719 1 30.39 226 ASN B C 1
ATOM 3663 O O . ASN B 1 226 ? 48.562 18.484 36.531 1 30.39 226 ASN B O 1
ATOM 3667 N N . ARG B 1 227 ? 50.125 17.156 36.188 1 29 227 ARG B N 1
ATOM 3668 C CA . ARG B 1 227 ? 50.656 17.094 37.562 1 29 227 ARG B CA 1
ATOM 3669 C C . ARG B 1 227 ? 51.219 18.438 37.969 1 29 227 ARG B C 1
ATOM 3671 O O . ARG B 1 227 ? 51.938 19.094 37.188 1 29 227 ARG B O 1
ATOM 3678 N N . ASP B 1 228 ? 50.594 19.047 39.125 1 30.73 228 ASP B N 1
ATOM 3679 C CA . ASP B 1 228 ? 50.906 20.188 40 1 30.73 228 ASP B CA 1
ATOM 3680 C C . ASP B 1 228 ? 52.375 20.156 40.406 1 30.73 228 ASP B C 1
ATOM 3682 O O . ASP B 1 228 ? 52.781 19.375 41.281 1 30.73 228 ASP B O 1
ATOM 3686 N N . GLU B 1 229 ? 53.344 19.969 39.531 1 28.58 229 GLU B N 1
ATOM 3687 C CA . GLU B 1 229 ? 54.719 19.969 39.969 1 28.58 229 GLU B CA 1
ATOM 3688 C C . GLU B 1 229 ? 55.094 21.25 40.719 1 28.58 229 GLU B C 1
ATOM 3690 O O . GLU B 1 229 ? 55.438 22.266 40.125 1 28.58 229 GLU B O 1
ATOM 3695 N N . ASP B 1 230 ? 54.156 21.875 41.625 1 29.42 230 ASP B N 1
ATOM 3696 C CA . ASP B 1 230 ? 54.688 23.109 42.188 1 29.42 230 ASP B CA 1
ATOM 3697 C C . ASP B 1 230 ? 55.969 22.828 42.969 1 29.42 230 ASP B C 1
ATOM 3699 O O . ASP B 1 230 ? 55.938 22.297 44.094 1 29.42 230 ASP B O 1
ATOM 3703 N N . ASP B 1 231 ? 57.031 22.375 42.375 1 25.77 231 ASP B N 1
ATOM 3704 C CA . ASP B 1 231 ? 58.312 22.078 43 1 25.77 231 ASP B CA 1
ATOM 3705 C C . ASP B 1 231 ? 58.875 23.297 43.719 1 25.77 231 ASP B C 1
ATOM 3707 O O . ASP B 1 231 ? 59.75 23.156 44.594 1 25.77 231 ASP B O 1
ATOM 3711 N N . ALA B 1 232 ? 58.844 24.5 43.062 1 25.95 232 ALA B N 1
ATOM 3712 C CA . ALA B 1 232 ? 60.219 25 42.938 1 25.95 232 ALA B CA 1
ATOM 3713 C C . ALA B 1 232 ? 60.812 25.328 44.312 1 25.95 232 ALA B C 1
ATOM 3715 O O . ALA B 1 232 ? 61.906 24.875 44.656 1 25.95 232 ALA B O 1
ATOM 3716 N N . HIS B 1 233 ? 60.625 26.656 44.625 1 28.34 233 HIS B N 1
ATOM 3717 C CA . HIS B 1 233 ? 61.812 27.469 44.875 1 28.34 233 HIS B CA 1
ATOM 3718 C C . HIS B 1 233 ? 62.281 27.344 46.312 1 28.34 233 HIS B C 1
ATOM 3720 O O . HIS B 1 233 ? 61.5 27.609 47.25 1 28.34 233 HIS B O 1
ATOM 3726 N N . ASP B 1 234 ? 63.188 26.5 46.562 1 25.27 234 ASP B N 1
ATOM 3727 C CA . ASP B 1 234 ? 64.062 26.125 47.656 1 25.27 234 ASP B CA 1
ATOM 3728 C C . ASP B 1 234 ? 64.688 27.375 48.312 1 25.27 234 ASP B C 1
ATOM 3730 O O . ASP B 1 234 ? 65.312 27.297 49.375 1 25.27 234 ASP B O 1
ATOM 3734 N N . ASP B 1 235 ? 65.125 28.359 47.469 1 24.58 235 ASP B N 1
ATOM 3735 C CA . ASP B 1 235 ? 66.5 28.812 47.719 1 24.58 235 ASP B CA 1
ATOM 3736 C C . ASP B 1 235 ? 66.688 29.391 49.125 1 24.58 235 ASP B C 1
ATOM 3738 O O . ASP B 1 235 ? 65.688 29.859 49.719 1 24.58 235 ASP B O 1
ATOM 3742 N N . ASP B 1 236 ? 68.062 29.734 49.438 1 26.38 236 ASP B N 1
ATOM 3743 C CA . ASP B 1 236 ? 69.25 30 50.312 1 26.38 236 ASP B CA 1
ATOM 3744 C C . ASP B 1 236 ? 69 31.281 51.125 1 26.38 236 ASP B C 1
ATOM 3746 O O . ASP B 1 236 ? 69.062 31.25 52.344 1 26.38 236 ASP B O 1
ATOM 3750 N N . ALA B 1 237 ? 70.188 32.219 50.844 1 23.53 237 ALA B N 1
ATOM 3751 C CA . ALA B 1 237 ? 70.812 33.375 51.469 1 23.53 237 ALA B CA 1
ATOM 3752 C C . ALA B 1 237 ? 69.875 34.562 51.5 1 23.53 237 ALA B C 1
ATOM 3754 O O . ALA B 1 237 ? 69.125 34.781 50.562 1 23.53 237 ALA B O 1
#

pLDDT: mean 80.26, std 20.61, range [23.53, 98.31]